Protein AF-A0A932MLJ3-F1 (afdb_monomer)

Radius of gyration: 23.55 Å; Cα contacts (8 Å, |Δi|>4): 794; chains: 1; bounding box: 61×48×68 Å

Foldseek 3Di:
DWKKKWFFAPFQLLQVLLLCLQCCLPPNNPQWDFPDAAPGMTIIDGPDDDDPPVLSLLLALTGFFMWTFPDKDALPDDPVVVLVVCLDPVNCCVQFPLDPDEAEEAEAEAERHRDQPPVVLVVSVVVLVVSCVVCVVVNTRYDYDRDPTRGDGLVRCVVNVCQPHRWYWY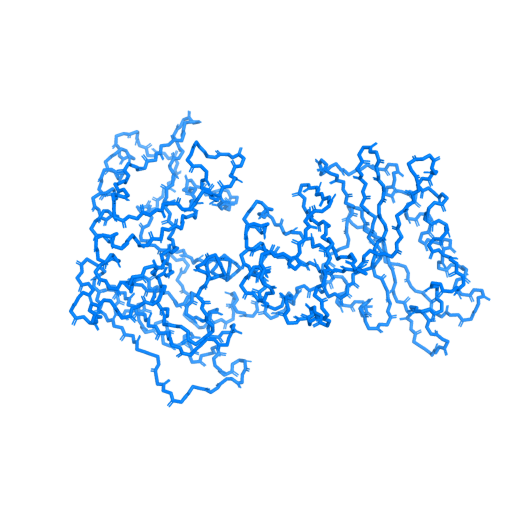WYDYPRIIIIITTNDGRDPVVLVCLQPVADQDDVPLHDDRLSNLSSLVSSQSADLAFAEEEADCQLNSNVLSSVSSNRQRYEYEHLDPSSLVSNQSRNVVSCVVNVHDHPDDHHYYNDDLLPCVVPAPFQRHQEYEYEDRAFDADPLPDDPVVVVVRLVVVLVVVQSNVVSCLGRHHQQRKYKYWFKWAAHPNDIDGHDHDLPQWDKDQRCDPDDPRRFRWDDDPPGRIIITIIMTTGHD

Solvent-accessible surface area (backbone atoms only — not comparable to full-atom values): 22176 Å² total; per-residue (Å²): 123,53,42,37,36,39,32,32,48,96,47,30,69,46,30,50,52,24,48,54,34,45,46,33,71,77,58,36,78,82,26,55,42,80,78,46,68,32,57,43,34,39,32,28,42,33,69,63,80,84,77,63,59,66,59,53,42,72,63,40,40,40,42,41,33,37,26,38,55,76,48,67,56,60,71,87,57,51,71,64,59,47,54,53,62,59,65,36,71,73,52,43,62,73,48,48,68,89,52,97,58,72,29,27,31,37,59,25,53,45,30,38,82,64,62,73,60,64,71,59,52,52,47,53,51,53,48,42,54,52,50,34,53,53,38,43,74,71,66,23,44,55,42,67,54,81,58,73,74,44,40,66,51,50,65,56,41,60,76,51,41,13,66,87,46,22,35,41,37,37,38,39,43,46,102,71,43,46,37,35,26,38,55,66,43,55,40,62,64,63,62,55,48,42,67,66,68,64,52,82,41,75,53,80,84,84,56,72,77,52,58,44,56,35,33,32,40,52,35,59,43,62,59,52,54,84,36,34,38,35,19,54,40,31,42,48,20,48,52,60,42,45,41,42,76,70,64,35,76,42,50,36,38,20,15,70,43,60,67,30,49,53,22,18,51,54,26,40,54,49,47,27,63,75,69,74,54,80,71,98,62,84,69,53,72,43,75,36,51,44,78,55,44,74,81,82,40,61,69,47,65,27,44,23,40,42,39,60,55,92,73,68,80,92,76,86,85,76,75,52,74,66,59,54,51,52,50,43,55,54,47,37,55,52,53,48,45,37,52,54,38,49,62,48,28,29,22,81,62,14,22,36,20,39,50,43,57,31,41,64,54,98,92,41,80,46,69,63,83,76,86,52,91,64,36,47,69,61,82,43,89,34,97,84,40,101,81,19,38,36,70,50,72,63,92,92,56,64,60,36,36,29,45,43,42,35,33,34,50,125

Sequence (410 aa):
MQKLFFVYGKTPSLSRAELFAVLRALYGSNAFREVSRGQHYSIMNCSAANIDVPALQRRLGCTVKIGKILFQPKPTSSIFAAIQNTVTENVLSSFFSHDDQTHSFGWSLYTSDGSEPFRLTRELHRHGIALKSALRANGIRASFIQLKGSELSSVAISKEHMLDRGAEFCVFLEPHQIAIGRTMTVQDFRDFSARDYGRPGHDDVSGMLPPKLAMMMINLSGVAINGTLLDPFCGSGTILTESLAMGMTQLIGSDISERAIDDTRNNLEWTMQHLGLHTEHEIPLYVQDAKSLEKIIPPESIDAVVTEPYLGPPLRGRESPEIISNNIRTLQQLYQQWIDQFYRVLKPHGRFVMVIPHFRIQGKMLSMHLEWRRFTRDPFSSPTLPNGGLVYQRQNQFVVREIVVGTKRK

Mean predicted aligned error: 6.2 Å

Structure (mmCIF, N/CA/C/O backbone):
data_AF-A0A932MLJ3-F1
#
_entry.id   AF-A0A932MLJ3-F1
#
loop_
_atom_site.group_PDB
_atom_site.id
_atom_site.type_symbol
_atom_site.label_atom_id
_atom_site.label_alt_id
_atom_site.label_comp_id
_atom_site.label_asym_id
_atom_site.label_entity_id
_atom_site.label_seq_id
_atom_site.pdbx_PDB_ins_code
_atom_site.Cartn_x
_atom_site.Cartn_y
_atom_site.Cartn_z
_atom_site.occupancy
_atom_site.B_iso_or_equiv
_atom_site.auth_seq_id
_atom_site.auth_comp_id
_atom_site.auth_asym_id
_atom_site.auth_atom_id
_atom_site.pdbx_PDB_model_num
ATOM 1 N N . MET A 1 1 ? 20.034 -16.320 -8.615 1.00 69.56 1 MET A N 1
ATOM 2 C CA . MET A 1 1 ? 19.350 -15.388 -7.690 1.00 69.56 1 MET A CA 1
ATOM 3 C C . MET A 1 1 ? 18.945 -14.163 -8.492 1.00 69.56 1 MET A C 1
ATOM 5 O O . MET A 1 1 ? 19.808 -13.579 -9.138 1.00 69.56 1 MET A O 1
ATOM 9 N N . GLN A 1 2 ? 17.656 -13.838 -8.552 1.00 89.00 2 GLN A N 1
ATOM 10 C CA . GLN A 1 2 ? 17.171 -12.706 -9.350 1.00 89.00 2 GLN A CA 1
ATOM 11 C C . GLN A 1 2 ? 17.173 -11.416 -8.522 1.00 89.00 2 GLN A C 1
ATOM 13 O O . GLN A 1 2 ? 17.065 -11.469 -7.297 1.00 89.00 2 GLN A O 1
ATOM 18 N N . LYS A 1 3 ? 17.305 -10.262 -9.183 1.00 94.69 3 LYS A N 1
ATOM 19 C CA . LYS A 1 3 ? 17.203 -8.941 -8.551 1.00 94.69 3 LYS A CA 1
ATOM 20 C C . LYS A 1 3 ? 15.947 -8.241 -9.041 1.00 94.69 3 LYS A C 1
ATOM 22 O O . LYS A 1 3 ? 15.808 -8.024 -10.244 1.00 94.69 3 LYS A O 1
ATOM 27 N N . LEU A 1 4 ? 15.063 -7.895 -8.114 1.00 97.06 4 LEU A N 1
ATOM 28 C CA . LEU A 1 4 ? 13.849 -7.136 -8.392 1.00 97.06 4 LEU A CA 1
ATOM 29 C C . LEU A 1 4 ? 13.981 -5.724 -7.833 1.00 97.06 4 LEU A C 1
ATOM 31 O O . LEU A 1 4 ? 14.633 -5.522 -6.810 1.00 97.06 4 LEU A O 1
ATOM 35 N N . PHE A 1 5 ? 13.355 -4.762 -8.494 1.00 97.75 5 PHE A N 1
ATOM 36 C CA . PHE A 1 5 ? 13.182 -3.417 -7.970 1.00 97.75 5 PHE A CA 1
ATOM 37 C C . PHE A 1 5 ? 11.702 -3.140 -7.717 1.00 97.75 5 PHE A C 1
ATOM 39 O O . PHE A 1 5 ? 10.832 -3.653 -8.423 1.00 97.75 5 PHE A O 1
ATOM 46 N N . PHE A 1 6 ? 11.443 -2.296 -6.726 1.00 97.94 6 PHE A N 1
ATOM 47 C CA . PHE A 1 6 ? 10.120 -1.846 -6.312 1.00 97.94 6 PHE A CA 1
ATOM 48 C C . PHE A 1 6 ? 10.153 -0.327 -6.259 1.00 97.94 6 PHE A C 1
ATOM 50 O O . PHE A 1 6 ? 10.950 0.227 -5.505 1.00 97.94 6 PHE A O 1
ATOM 57 N N . VAL A 1 7 ? 9.331 0.337 -7.068 1.00 97.44 7 VAL A N 1
ATOM 58 C CA . VAL A 1 7 ? 9.204 1.800 -7.070 1.00 97.44 7 VAL A CA 1
ATOM 59 C C . VAL A 1 7 ? 7.983 2.180 -6.245 1.00 97.44 7 VAL A C 1
ATOM 61 O O . VAL A 1 7 ? 6.898 1.628 -6.436 1.00 97.44 7 VAL A O 1
ATOM 64 N N . TYR A 1 8 ? 8.156 3.121 -5.327 1.00 94.75 8 TYR A N 1
ATOM 65 C CA . TYR A 1 8 ? 7.148 3.585 -4.383 1.00 94.75 8 TYR A CA 1
ATOM 66 C C . TYR A 1 8 ? 6.456 4.855 -4.868 1.00 94.75 8 TYR A C 1
ATOM 68 O O . TYR A 1 8 ? 7.050 5.688 -5.544 1.00 94.75 8 TYR A O 1
ATOM 76 N N . GLY A 1 9 ? 5.200 5.029 -4.461 1.00 89.94 9 GLY A N 1
ATOM 77 C CA . GLY A 1 9 ? 4.459 6.267 -4.668 1.00 89.94 9 GLY A CA 1
ATOM 78 C C . GLY A 1 9 ? 4.838 7.377 -3.678 1.00 89.94 9 GLY A C 1
ATOM 79 O O . GLY A 1 9 ? 5.979 7.527 -3.240 1.00 89.94 9 GLY A O 1
ATOM 80 N N . LYS A 1 10 ? 3.831 8.168 -3.291 1.00 85.38 10 LYS A N 1
ATOM 81 C CA . LYS A 1 10 ? 3.995 9.398 -2.494 1.00 85.38 10 LYS A CA 1
ATOM 82 C C . LYS A 1 10 ? 4.373 9.172 -1.025 1.00 85.38 10 LYS A C 1
ATOM 84 O O . LYS A 1 10 ? 4.733 10.131 -0.350 1.00 85.38 10 LYS A O 1
ATOM 89 N N . THR A 1 11 ? 4.293 7.941 -0.517 1.00 87.88 11 THR A N 1
ATOM 90 C CA . THR A 1 11 ? 4.586 7.612 0.890 1.00 87.88 11 THR A CA 1
ATOM 91 C C . THR A 1 11 ? 5.646 6.513 1.005 1.00 87.88 11 THR A C 1
ATOM 93 O O . THR A 1 11 ? 5.308 5.376 1.347 1.00 87.88 11 THR A O 1
ATOM 96 N N . PRO A 1 12 ? 6.933 6.797 0.723 1.00 89.00 12 PRO A N 1
ATOM 97 C CA . PRO A 1 12 ? 7.939 5.747 0.558 1.00 89.00 12 PRO A CA 1
ATOM 98 C C . PRO A 1 12 ? 8.214 4.929 1.815 1.00 89.00 12 PRO A C 1
ATOM 100 O O . PRO A 1 12 ? 8.286 3.708 1.736 1.00 89.00 12 PRO A O 1
ATOM 103 N N . SER A 1 13 ? 8.293 5.565 2.988 1.00 87.88 13 SER A N 1
ATOM 104 C CA . SER A 1 13 ? 8.532 4.854 4.253 1.00 87.88 13 SER A CA 1
ATOM 105 C C . SER A 1 13 ? 7.432 3.830 4.550 1.00 87.88 13 SER A C 1
ATOM 107 O O . SER A 1 13 ? 7.724 2.692 4.912 1.00 87.88 13 SER A O 1
ATOM 109 N N . LEU A 1 14 ? 6.170 4.222 4.340 1.00 89.50 14 LEU A N 1
ATOM 110 C CA . LEU A 1 14 ? 5.007 3.351 4.513 1.00 89.50 14 LEU A CA 1
ATOM 111 C C . LEU A 1 14 ? 4.955 2.260 3.430 1.00 89.50 14 LEU A C 1
ATOM 113 O O . LEU A 1 14 ? 4.734 1.100 3.756 1.00 89.50 14 LEU A O 1
ATOM 117 N N . SER A 1 15 ? 5.261 2.606 2.176 1.00 92.62 15 SER A N 1
ATOM 118 C CA . SER A 1 15 ? 5.324 1.648 1.056 1.00 92.62 15 SER A CA 1
ATOM 119 C C . SER A 1 15 ? 6.399 0.584 1.281 1.00 92.62 15 SER A C 1
ATOM 121 O O . SER A 1 15 ? 6.187 -0.594 1.021 1.00 92.62 15 SER A O 1
ATOM 123 N N . ARG A 1 16 ? 7.559 0.984 1.814 1.00 92.56 16 ARG A N 1
ATOM 124 C CA . ARG A 1 16 ? 8.638 0.061 2.163 1.00 92.56 16 ARG A CA 1
ATOM 125 C C . ARG A 1 16 ? 8.222 -0.848 3.317 1.00 92.56 16 ARG A C 1
ATOM 127 O O . ARG A 1 16 ? 8.457 -2.048 3.248 1.00 92.56 16 ARG A O 1
ATOM 134 N N . ALA A 1 17 ? 7.599 -0.311 4.367 1.00 91.69 17 ALA A N 1
ATOM 135 C CA . ALA A 1 17 ? 7.110 -1.129 5.478 1.00 91.69 17 ALA A CA 1
ATOM 136 C C . ALA A 1 17 ? 6.060 -2.157 5.020 1.00 91.69 17 ALA A C 1
ATOM 138 O O . ALA A 1 17 ? 6.170 -3.331 5.372 1.00 91.69 17 ALA A O 1
ATOM 139 N N . GLU A 1 18 ? 5.110 -1.734 4.179 1.00 95.06 18 GLU A N 1
ATOM 140 C CA . GLU A 1 18 ? 4.158 -2.620 3.505 1.00 95.06 18 GLU A CA 1
ATOM 141 C C . GLU A 1 18 ? 4.890 -3.713 2.717 1.00 95.06 18 GLU A C 1
ATOM 143 O O . GLU A 1 18 ? 4.614 -4.896 2.911 1.00 95.06 18 GLU A O 1
ATOM 148 N N . LEU A 1 19 ? 5.850 -3.334 1.865 1.00 95.12 19 LEU A N 1
ATOM 149 C CA . LEU A 1 19 ? 6.597 -4.276 1.036 1.00 95.12 19 LEU A CA 1
ATOM 150 C C . LEU A 1 19 ? 7.243 -5.372 1.889 1.00 95.12 19 LEU A C 1
ATOM 152 O O . LEU A 1 19 ? 7.063 -6.554 1.614 1.00 95.12 19 LEU A O 1
ATOM 156 N N . PHE A 1 20 ? 7.960 -5.003 2.951 1.00 92.81 20 PHE A N 1
ATOM 157 C CA . PHE A 1 20 ? 8.582 -5.988 3.837 1.00 92.81 20 PHE A CA 1
ATOM 158 C C . PHE A 1 20 ? 7.555 -6.878 4.549 1.00 92.81 20 PHE A C 1
ATOM 160 O O . PHE A 1 20 ? 7.818 -8.071 4.712 1.00 92.81 20 PHE A O 1
ATOM 167 N N . ALA A 1 21 ? 6.405 -6.333 4.957 1.00 92.50 21 ALA A N 1
ATOM 168 C CA . ALA A 1 21 ? 5.336 -7.113 5.576 1.00 92.50 21 ALA A CA 1
ATOM 169 C C . ALA A 1 21 ? 4.768 -8.157 4.599 1.00 92.50 21 ALA A C 1
ATOM 171 O O . ALA A 1 21 ? 4.713 -9.340 4.934 1.00 92.50 21 ALA A O 1
ATOM 172 N N . VAL A 1 22 ? 4.446 -7.746 3.368 1.00 94.81 22 VAL A N 1
ATOM 173 C CA . VAL A 1 22 ? 3.916 -8.633 2.320 1.00 94.81 22 VAL A CA 1
ATOM 174 C C . VAL A 1 22 ? 4.933 -9.697 1.923 1.00 94.81 22 VAL A C 1
ATOM 176 O O . VAL A 1 22 ? 4.602 -10.880 1.881 1.00 94.81 22 VAL A O 1
ATOM 179 N N . LEU A 1 23 ? 6.185 -9.307 1.665 1.00 93.69 23 LEU A N 1
ATOM 180 C CA . LEU A 1 23 ? 7.224 -10.253 1.259 1.00 93.69 23 LEU A CA 1
ATOM 181 C C . LEU A 1 23 ? 7.498 -11.295 2.348 1.00 93.69 23 LEU A C 1
ATOM 183 O O . LEU A 1 23 ? 7.640 -12.477 2.039 1.00 93.69 23 LEU A O 1
ATOM 187 N N . ARG A 1 24 ? 7.524 -10.879 3.621 1.00 90.69 24 ARG A N 1
ATOM 188 C CA . ARG A 1 24 ? 7.678 -11.798 4.753 1.00 90.69 24 ARG A CA 1
ATOM 189 C C . ARG A 1 24 ? 6.498 -12.759 4.863 1.00 90.69 24 ARG A C 1
ATOM 191 O O . ARG A 1 24 ? 6.731 -13.940 5.096 1.00 90.69 24 ARG A O 1
ATOM 198 N N . ALA A 1 25 ? 5.272 -12.266 4.712 1.00 90.06 25 ALA A N 1
ATOM 199 C CA . ALA A 1 25 ? 4.070 -13.085 4.827 1.00 90.06 25 ALA A CA 1
ATOM 200 C C . ALA A 1 25 ? 3.972 -14.132 3.707 1.00 90.06 25 ALA A C 1
ATOM 202 O O . ALA A 1 25 ? 3.643 -15.282 3.976 1.00 90.06 25 ALA A O 1
ATOM 203 N N . LEU A 1 26 ? 4.293 -13.752 2.466 1.00 90.56 26 LEU A N 1
ATOM 204 C CA . LEU A 1 26 ? 4.149 -14.634 1.304 1.00 90.56 26 LEU A CA 1
ATOM 205 C C . LEU A 1 26 ? 5.337 -15.582 1.100 1.00 90.56 26 LEU A C 1
ATOM 207 O O . LEU A 1 26 ? 5.148 -16.704 0.642 1.00 90.56 26 LEU A O 1
ATOM 211 N N . TYR A 1 27 ? 6.558 -15.140 1.411 1.00 91.44 27 TYR A N 1
ATOM 212 C CA . TYR A 1 27 ? 7.780 -15.864 1.037 1.00 91.44 27 TYR A CA 1
ATOM 213 C C . TYR A 1 27 ? 8.724 -16.147 2.216 1.00 91.44 27 TYR A C 1
ATOM 215 O O . TYR A 1 27 ? 9.744 -16.815 2.047 1.00 91.44 27 TYR A O 1
ATOM 223 N N . GLY A 1 28 ? 8.413 -15.653 3.415 1.00 90.19 28 GLY A N 1
ATOM 224 C CA . GLY A 1 28 ? 9.270 -15.772 4.593 1.00 90.19 28 GLY A CA 1
ATOM 225 C C . GLY A 1 28 ? 10.394 -14.730 4.653 1.00 90.19 28 GLY A C 1
ATOM 226 O O . GLY A 1 28 ? 10.771 -14.094 3.669 1.00 90.19 28 GLY A O 1
ATOM 227 N N . SER A 1 29 ? 10.967 -14.551 5.847 1.00 87.44 29 SER A N 1
ATOM 228 C CA . SER A 1 29 ? 11.914 -13.461 6.153 1.00 87.44 29 SER A CA 1
ATOM 229 C C . SER A 1 29 ? 13.234 -13.495 5.373 1.00 87.44 29 SER A C 1
ATOM 231 O O . SER A 1 29 ? 13.887 -12.464 5.257 1.00 87.44 29 SER A O 1
ATOM 233 N N . ASN A 1 30 ? 13.634 -14.658 4.849 1.00 89.44 30 ASN A N 1
ATOM 234 C CA . ASN A 1 30 ? 14.932 -14.852 4.190 1.00 89.44 30 ASN A CA 1
ATOM 235 C C . ASN A 1 30 ? 14.838 -14.898 2.657 1.00 89.44 30 ASN A C 1
ATOM 237 O O . ASN A 1 30 ? 15.866 -14.986 1.983 1.00 89.44 30 ASN A O 1
ATOM 241 N N . ALA A 1 31 ? 13.625 -14.853 2.096 1.00 91.19 31 ALA A N 1
ATOM 242 C CA . ALA A 1 31 ? 13.425 -14.931 0.651 1.00 91.19 31 ALA A CA 1
ATOM 243 C C . ALA A 1 31 ? 13.862 -13.658 -0.087 1.00 91.19 31 ALA A C 1
ATOM 245 O O . ALA A 1 31 ? 14.226 -13.711 -1.265 1.00 91.19 31 ALA A O 1
ATOM 246 N N . PHE A 1 32 ? 13.833 -12.518 0.609 1.00 94.12 32 PHE A N 1
ATOM 247 C CA . PHE A 1 32 ? 14.187 -11.214 0.066 1.00 94.12 32 PHE A CA 1
ATOM 248 C C . PHE A 1 32 ? 15.194 -10.504 0.957 1.00 94.12 32 PHE A C 1
ATOM 250 O O . PHE A 1 32 ? 15.030 -10.431 2.173 1.00 94.12 32 PHE A O 1
ATOM 257 N N . ARG A 1 33 ? 16.222 -9.930 0.332 1.00 94.69 33 ARG A N 1
ATOM 258 C CA . ARG A 1 33 ? 17.213 -9.088 1.005 1.00 94.69 33 ARG A CA 1
ATOM 259 C C . ARG A 1 33 ? 17.384 -7.786 0.242 1.00 94.69 33 ARG A C 1
ATOM 261 O O . ARG A 1 33 ? 17.800 -7.815 -0.915 1.00 94.69 33 ARG A O 1
ATOM 268 N N . GLU A 1 34 ? 17.118 -6.660 0.896 1.00 94.12 34 GLU A N 1
ATOM 269 C CA . GLU A 1 34 ? 17.390 -5.337 0.326 1.00 94.12 34 GLU A CA 1
ATOM 270 C C . GLU A 1 34 ? 18.898 -5.177 0.130 1.00 94.12 34 GLU A C 1
ATOM 272 O O . GLU A 1 34 ? 19.681 -5.361 1.061 1.00 94.12 34 GLU A O 1
ATOM 277 N N . VAL A 1 35 ? 19.303 -4.908 -1.107 1.00 94.25 35 VAL A N 1
ATOM 278 C CA . VAL A 1 35 ? 20.707 -4.699 -1.486 1.00 94.25 35 VAL A CA 1
ATOM 279 C C . VAL A 1 35 ? 20.993 -3.258 -1.869 1.00 94.25 35 VAL A C 1
ATOM 281 O O . VAL A 1 35 ? 22.149 -2.851 -1.862 1.00 94.25 35 VAL A O 1
ATOM 284 N N . SER A 1 36 ? 19.957 -2.490 -2.196 1.00 92.75 36 SER A N 1
ATOM 285 C CA . SER A 1 36 ? 20.054 -1.048 -2.366 1.00 92.75 36 SER A CA 1
ATOM 286 C C . SER A 1 36 ? 18.694 -0.389 -2.162 1.00 92.75 36 SER A C 1
ATOM 288 O O . SER A 1 36 ? 17.652 -1.053 -2.211 1.00 92.75 36 SER A O 1
ATOM 290 N N . ARG A 1 37 ? 18.708 0.918 -1.903 1.00 92.44 37 ARG A N 1
ATOM 291 C CA . ARG A 1 37 ? 17.500 1.724 -1.740 1.00 92.44 37 ARG A CA 1
ATOM 292 C C . ARG A 1 37 ? 17.776 3.176 -2.098 1.00 92.44 37 ARG A C 1
ATOM 294 O O . ARG A 1 37 ? 18.853 3.693 -1.808 1.00 92.44 37 ARG A O 1
ATOM 301 N N . GLY A 1 38 ? 16.760 3.828 -2.636 1.00 90.94 38 GLY A N 1
ATOM 302 C CA . GLY A 1 38 ? 16.689 5.278 -2.733 1.00 90.94 38 GLY A CA 1
ATOM 303 C C . GLY A 1 38 ? 15.479 5.813 -1.988 1.00 90.94 38 GLY A C 1
ATOM 304 O O . GLY A 1 38 ? 14.770 5.071 -1.307 1.00 90.94 38 GLY A O 1
ATOM 305 N N . GLN A 1 39 ? 15.213 7.106 -2.146 1.00 88.00 39 GLN A N 1
ATOM 306 C CA . GLN A 1 39 ? 14.052 7.739 -1.527 1.00 88.00 39 GLN A CA 1
ATOM 307 C C . GLN A 1 39 ? 12.730 7.091 -1.963 1.00 88.00 39 GLN A C 1
ATOM 309 O O . GLN A 1 39 ? 11.846 6.919 -1.133 1.00 88.00 39 GLN A O 1
ATOM 314 N N . HIS A 1 40 ? 12.606 6.705 -3.238 1.00 92.50 40 HIS A N 1
ATOM 315 C CA . HIS A 1 40 ? 11.367 6.189 -3.836 1.00 92.50 40 HIS A CA 1
ATOM 316 C C . HIS A 1 40 ? 11.494 4.769 -4.400 1.00 92.50 40 HIS A C 1
ATOM 318 O O . HIS A 1 40 ? 10.644 4.345 -5.176 1.00 92.50 40 HIS A O 1
ATOM 324 N N . TYR A 1 41 ? 12.526 4.007 -4.033 1.00 96.00 41 TYR A N 1
ATOM 325 C CA . TYR A 1 41 ? 12.643 2.625 -4.494 1.00 96.00 41 TYR A CA 1
ATOM 326 C C . TYR A 1 41 ? 13.453 1.743 -3.545 1.00 96.00 41 TYR A C 1
ATOM 328 O O . TYR A 1 41 ? 14.292 2.228 -2.785 1.00 96.00 41 TYR A O 1
ATOM 336 N N . SER A 1 42 ? 13.264 0.431 -3.671 1.00 96.44 42 SER A N 1
ATOM 337 C CA . SER A 1 42 ? 14.177 -0.582 -3.131 1.00 96.44 42 SER A CA 1
ATOM 338 C C . SER A 1 42 ? 14.573 -1.586 -4.208 1.00 96.44 42 SER A C 1
ATOM 340 O O . SER A 1 42 ? 13.745 -1.989 -5.023 1.00 96.44 42 SER A O 1
ATOM 342 N N . ILE A 1 43 ? 15.829 -2.033 -4.176 1.00 96.75 43 ILE A N 1
ATOM 343 C CA . ILE A 1 43 ? 16.334 -3.154 -4.972 1.00 96.75 43 ILE A CA 1
ATOM 344 C C . ILE A 1 43 ? 16.579 -4.335 -4.035 1.00 96.75 43 ILE A C 1
ATOM 346 O O . ILE A 1 43 ? 17.307 -4.232 -3.045 1.00 96.75 43 ILE A O 1
ATOM 350 N N . MET A 1 44 ? 15.981 -5.475 -4.363 1.00 95.75 44 MET A N 1
ATOM 351 C CA . MET A 1 44 ? 15.972 -6.678 -3.541 1.00 95.75 44 MET A CA 1
ATOM 352 C C . MET A 1 44 ? 16.619 -7.842 -4.289 1.00 95.75 44 MET A C 1
ATOM 354 O O . MET A 1 44 ? 16.250 -8.155 -5.423 1.00 95.75 44 MET A O 1
ATOM 358 N N . ASN A 1 45 ? 17.538 -8.540 -3.625 1.00 95.31 45 ASN A N 1
ATOM 359 C CA . ASN A 1 45 ? 17.884 -9.905 -3.999 1.00 95.31 45 ASN A CA 1
ATOM 360 C C . ASN A 1 45 ? 16.729 -10.824 -3.617 1.00 95.31 45 ASN A C 1
ATOM 362 O O . ASN A 1 45 ? 16.240 -10.758 -2.492 1.00 95.31 45 ASN A O 1
ATOM 366 N N . CYS A 1 46 ? 16.361 -11.715 -4.527 1.00 92.88 46 CYS A N 1
ATOM 367 C CA . CYS A 1 46 ? 15.322 -12.706 -4.329 1.00 92.88 46 CYS A CA 1
ATOM 368 C C . CYS A 1 46 ? 15.890 -14.124 -4.510 1.00 92.88 46 CYS A C 1
ATOM 370 O O . CYS A 1 46 ? 16.463 -14.449 -5.561 1.00 92.88 46 CYS A O 1
ATOM 372 N N . SER A 1 47 ? 15.710 -14.961 -3.486 1.00 91.12 47 SER A N 1
ATOM 373 C CA . SER A 1 47 ? 15.974 -16.408 -3.520 1.00 91.12 47 SER A CA 1
ATOM 374 C C . SER A 1 47 ? 14.731 -17.254 -3.804 1.00 91.12 47 SER A C 1
ATOM 376 O O . SER A 1 47 ? 14.892 -18.418 -4.158 1.00 91.12 47 SER A O 1
ATOM 378 N N . ALA A 1 48 ? 13.520 -16.699 -3.677 1.00 84.94 48 ALA A N 1
ATOM 379 C CA . ALA A 1 48 ? 12.284 -17.415 -3.982 1.00 84.94 48 ALA A CA 1
ATOM 380 C C . ALA A 1 48 ? 12.228 -17.843 -5.460 1.00 84.94 48 ALA A C 1
ATOM 382 O O . ALA A 1 48 ? 12.457 -17.036 -6.368 1.00 84.94 48 ALA A O 1
ATOM 383 N N . ALA A 1 49 ? 11.909 -19.116 -5.693 1.00 78.06 49 ALA A N 1
ATOM 384 C CA . ALA A 1 49 ? 11.590 -19.619 -7.022 1.00 78.06 49 ALA A CA 1
ATOM 385 C C . ALA A 1 49 ? 10.176 -19.157 -7.414 1.00 78.06 49 ALA A C 1
ATOM 387 O O . ALA A 1 49 ? 9.273 -19.209 -6.587 1.00 78.06 49 ALA A O 1
ATOM 388 N N . ASN A 1 50 ? 9.995 -18.723 -8.666 1.00 80.31 50 ASN A N 1
ATOM 389 C CA . ASN A 1 50 ? 8.696 -18.392 -9.273 1.00 80.31 50 ASN A CA 1
ATOM 390 C C . ASN A 1 50 ? 7.852 -17.362 -8.494 1.00 80.31 50 ASN A C 1
ATOM 392 O O . ASN A 1 50 ? 6.846 -17.692 -7.877 1.00 80.31 50 ASN A O 1
ATOM 396 N N . ILE A 1 51 ? 8.244 -16.086 -8.567 1.00 90.62 51 ILE A N 1
ATOM 397 C CA . ILE A 1 51 ? 7.423 -14.977 -8.056 1.00 90.62 51 ILE A CA 1
ATOM 398 C C . ILE A 1 51 ? 6.370 -14.605 -9.095 1.00 90.62 51 ILE A C 1
ATOM 400 O O . ILE A 1 51 ? 6.720 -14.178 -10.197 1.00 90.62 51 ILE A O 1
ATOM 404 N N . ASP A 1 52 ? 5.100 -14.656 -8.700 1.00 93.44 52 ASP A N 1
ATOM 405 C CA . ASP A 1 52 ? 4.017 -14.008 -9.437 1.00 93.44 52 ASP A CA 1
ATOM 406 C C . ASP A 1 52 ? 4.062 -12.492 -9.179 1.00 93.44 52 ASP A C 1
ATOM 408 O O . ASP A 1 52 ? 3.500 -11.955 -8.219 1.00 93.44 52 ASP A O 1
ATOM 412 N N . VAL A 1 53 ? 4.833 -11.801 -10.020 1.00 94.88 53 VAL A N 1
ATOM 413 C CA . VAL A 1 53 ? 5.037 -10.351 -9.938 1.00 94.88 53 VAL A CA 1
ATOM 414 C C . VAL A 1 53 ? 3.720 -9.576 -10.148 1.00 94.88 53 VAL A C 1
ATOM 416 O O . VAL A 1 53 ? 3.466 -8.661 -9.360 1.00 94.88 53 VAL A O 1
ATOM 419 N N . PRO A 1 54 ? 2.849 -9.925 -11.119 1.00 94.81 54 PRO A N 1
ATOM 420 C CA . PRO A 1 54 ? 1.510 -9.338 -11.228 1.00 94.81 54 PRO A CA 1
ATOM 421 C C . PRO A 1 54 ? 0.628 -9.517 -9.982 1.00 94.81 54 PRO A C 1
ATOM 423 O O . PRO A 1 54 ? -0.018 -8.561 -9.548 1.00 94.81 54 PRO A O 1
ATOM 426 N N . ALA A 1 55 ? 0.594 -10.702 -9.365 1.00 93.94 55 ALA A N 1
ATOM 427 C CA . ALA A 1 55 ? -0.151 -10.903 -8.118 1.00 93.94 55 ALA A CA 1
ATOM 428 C C . ALA A 1 55 ? 0.427 -10.064 -6.969 1.00 93.94 55 ALA A C 1
ATOM 430 O O . ALA A 1 55 ? -0.323 -9.430 -6.225 1.00 93.94 55 ALA A O 1
ATOM 431 N N . LEU A 1 56 ? 1.757 -9.978 -6.866 1.00 95.38 56 LEU A N 1
ATOM 432 C CA . LEU A 1 56 ? 2.418 -9.121 -5.881 1.00 95.38 56 LEU A CA 1
ATOM 433 C C . LEU A 1 56 ? 2.077 -7.634 -6.088 1.00 95.38 56 LEU A C 1
ATOM 435 O O . LEU A 1 56 ? 1.823 -6.922 -5.118 1.00 95.38 56 LEU A O 1
ATOM 439 N N . GLN A 1 57 ? 2.010 -7.170 -7.339 1.00 96.00 57 GLN A N 1
ATOM 440 C CA . GLN A 1 57 ? 1.605 -5.803 -7.680 1.00 96.00 57 GLN A CA 1
ATOM 441 C C . GLN A 1 57 ? 0.152 -5.501 -7.300 1.00 96.00 57 GLN A C 1
ATOM 443 O O . GLN A 1 57 ? -0.122 -4.381 -6.870 1.00 96.00 57 GLN A O 1
ATOM 448 N N . ARG A 1 58 ? -0.758 -6.477 -7.431 1.00 94.19 58 ARG A N 1
ATOM 449 C CA . ARG A 1 58 ? -2.155 -6.359 -6.976 1.00 94.19 58 ARG A CA 1
ATOM 450 C C . ARG A 1 58 ? -2.281 -6.365 -5.453 1.00 94.19 58 ARG A C 1
ATOM 452 O O . ARG A 1 58 ? -3.181 -5.729 -4.922 1.00 94.19 58 ARG A O 1
ATOM 459 N N . ARG A 1 59 ? -1.372 -7.042 -4.743 1.00 95.06 59 ARG A N 1
ATOM 460 C CA . ARG A 1 59 ? -1.356 -7.071 -3.272 1.00 95.06 59 ARG A CA 1
ATOM 461 C C . ARG A 1 59 ? -0.886 -5.747 -2.660 1.00 95.06 59 ARG A C 1
ATOM 463 O O . ARG A 1 59 ? -1.357 -5.400 -1.584 1.00 95.06 59 ARG A O 1
ATOM 470 N N . LEU A 1 60 ? 0.047 -5.032 -3.294 1.00 95.62 60 LEU A N 1
ATOM 471 C CA . LEU A 1 60 ? 0.680 -3.822 -2.745 1.00 95.62 60 LEU A CA 1
ATOM 472 C C . LEU A 1 60 ? -0.116 -2.540 -3.063 1.00 95.62 60 LEU A C 1
ATOM 474 O O . LEU A 1 60 ? -0.394 -2.235 -4.222 1.00 95.62 60 LEU A O 1
ATOM 478 N N . GLY A 1 61 ? -0.412 -1.737 -2.040 1.00 92.75 61 GLY A N 1
ATOM 479 C CA . GLY A 1 61 ? -1.201 -0.508 -2.141 1.00 92.75 61 GLY A CA 1
ATOM 480 C C . GLY A 1 61 ? -0.438 0.695 -2.703 1.00 92.75 61 GLY A C 1
ATOM 481 O O . GLY A 1 61 ? -1.005 1.474 -3.471 1.00 92.75 61 GLY A O 1
ATOM 482 N N . CYS A 1 62 ? 0.851 0.864 -2.379 1.00 89.56 62 CYS A N 1
ATOM 483 C CA . CYS A 1 62 ? 1.633 2.040 -2.820 1.00 89.56 62 CYS A CA 1
ATOM 484 C C . CYS A 1 62 ? 2.925 1.732 -3.584 1.00 89.56 62 CYS A C 1
ATOM 486 O O . CYS A 1 62 ? 3.701 2.648 -3.874 1.00 89.56 62 CYS A O 1
ATOM 488 N N . THR A 1 63 ? 3.157 0.479 -3.965 1.00 95.56 63 THR A N 1
ATOM 489 C CA . THR A 1 63 ? 4.196 0.167 -4.955 1.00 95.56 63 THR A CA 1
ATOM 490 C C . THR A 1 63 ? 3.632 0.447 -6.342 1.00 95.56 63 THR A C 1
ATOM 492 O O . THR A 1 63 ? 2.672 -0.190 -6.759 1.00 95.56 63 THR A O 1
ATOM 495 N N . VAL A 1 64 ? 4.189 1.424 -7.054 1.00 95.50 64 VAL A N 1
ATOM 496 C CA . VAL A 1 64 ? 3.676 1.858 -8.365 1.00 95.50 64 VAL A CA 1
ATOM 497 C C . VAL A 1 64 ? 4.196 1.002 -9.514 1.00 95.50 64 VAL A C 1
ATOM 499 O O . VAL A 1 64 ? 3.525 0.901 -10.543 1.00 95.50 64 VAL A O 1
ATOM 502 N N . LYS A 1 65 ? 5.384 0.409 -9.350 1.00 97.12 65 LYS A N 1
ATOM 503 C CA . LYS A 1 65 ? 6.032 -0.442 -10.351 1.00 97.12 65 LYS A CA 1
ATOM 504 C C . LYS A 1 65 ? 6.841 -1.535 -9.673 1.00 97.12 65 LYS A C 1
ATOM 506 O O . LYS A 1 65 ? 7.527 -1.273 -8.680 1.00 97.12 65 LYS A O 1
ATOM 511 N N . ILE A 1 66 ? 6.843 -2.716 -10.277 1.00 98.19 66 ILE A N 1
ATOM 512 C CA . ILE A 1 66 ? 7.782 -3.791 -9.955 1.00 98.19 66 ILE A CA 1
ATOM 513 C C . ILE A 1 66 ? 8.495 -4.183 -11.241 1.00 98.19 66 ILE A C 1
ATOM 515 O O . ILE A 1 66 ? 7.885 -4.302 -12.307 1.00 98.19 66 ILE A O 1
ATOM 519 N N . GLY A 1 67 ? 9.800 -4.398 -11.154 1.00 96.62 67 GLY A N 1
ATOM 520 C CA . GLY A 1 67 ? 10.570 -4.854 -12.296 1.00 96.62 67 GLY A CA 1
ATOM 521 C C . GLY A 1 67 ? 11.822 -5.612 -11.914 1.00 96.62 67 GLY A C 1
ATOM 522 O O . GLY A 1 67 ? 12.072 -5.899 -10.745 1.00 96.62 67 GLY A O 1
ATOM 523 N N . LYS A 1 68 ? 12.614 -5.954 -12.926 1.00 94.69 68 LYS A N 1
ATOM 524 C CA . LYS A 1 68 ? 13.822 -6.766 -12.789 1.00 94.69 68 L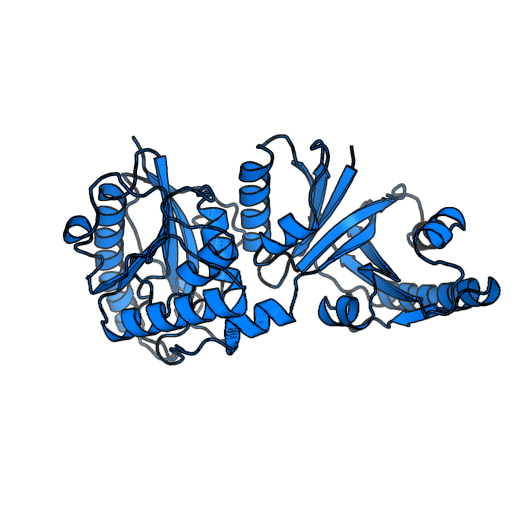YS A CA 1
ATOM 525 C C . LYS A 1 68 ? 15.050 -5.951 -13.153 1.00 94.69 68 LYS A C 1
ATOM 527 O O . LYS A 1 68 ? 15.048 -5.243 -14.157 1.00 94.69 68 LYS A O 1
ATOM 532 N N . ILE A 1 69 ? 16.114 -6.084 -12.367 1.00 93.69 69 ILE A N 1
ATOM 533 C CA . ILE A 1 69 ? 17.428 -5.546 -12.726 1.00 93.69 69 ILE A CA 1
ATOM 534 C C . ILE A 1 69 ? 18.028 -6.424 -13.823 1.00 93.69 69 ILE A C 1
ATOM 536 O O . ILE A 1 69 ? 18.167 -7.636 -13.653 1.00 93.69 69 ILE A O 1
ATOM 540 N N . LEU A 1 70 ? 18.370 -5.796 -14.944 1.00 89.38 70 LEU A N 1
ATOM 541 C CA . LEU A 1 70 ? 18.986 -6.432 -16.104 1.00 89.38 70 LEU A CA 1
ATOM 542 C C . LEU A 1 70 ? 20.510 -6.415 -15.983 1.00 89.38 70 LEU A C 1
ATOM 544 O O . LEU A 1 70 ? 21.163 -7.428 -16.213 1.00 89.38 70 LEU A O 1
ATOM 548 N N . PHE A 1 71 ? 21.069 -5.269 -15.593 1.00 84.69 71 PHE A N 1
ATOM 549 C CA . PHE A 1 71 ? 22.510 -5.054 -15.552 1.00 84.69 71 PHE A CA 1
ATOM 550 C C . PHE A 1 71 ? 22.914 -4.113 -14.412 1.00 84.69 71 PHE A C 1
ATOM 552 O O . PHE A 1 71 ? 22.178 -3.196 -14.047 1.00 84.69 71 PHE A O 1
ATOM 559 N N . GLN A 1 72 ? 24.104 -4.339 -13.852 1.00 85.56 72 GLN A N 1
ATOM 560 C CA . GLN A 1 72 ? 24.740 -3.466 -12.865 1.00 85.56 72 GLN A CA 1
ATOM 561 C C . GLN A 1 72 ? 26.182 -3.195 -13.308 1.00 85.56 72 GLN A C 1
ATOM 563 O O . GLN A 1 72 ? 27.034 -4.078 -13.176 1.00 85.56 72 GLN A O 1
ATOM 568 N N . PRO A 1 73 ? 26.456 -2.009 -13.875 1.00 78.50 73 PRO A N 1
ATOM 569 C CA . PRO A 1 73 ? 27.783 -1.648 -14.344 1.00 78.50 73 PRO A CA 1
ATOM 570 C C . PRO A 1 73 ? 28.772 -1.545 -13.180 1.00 78.50 73 PRO A C 1
ATOM 572 O O . PRO A 1 73 ? 28.397 -1.203 -12.057 1.00 78.50 73 PRO A O 1
ATOM 575 N N . LYS A 1 74 ? 30.061 -1.790 -13.447 1.00 74.94 74 LYS A N 1
ATOM 576 C CA . LYS A 1 74 ? 31.113 -1.539 -12.449 1.00 74.94 74 LYS A CA 1
ATOM 577 C C . LYS A 1 74 ? 31.204 -0.029 -12.152 1.00 74.94 74 LYS A C 1
ATOM 579 O O . LYS A 1 74 ? 31.049 0.756 -13.087 1.00 74.94 74 LYS A O 1
ATOM 584 N N . PRO A 1 75 ? 31.533 0.398 -10.919 1.00 65.88 75 PRO A N 1
ATOM 585 C CA . PRO A 1 75 ? 31.541 1.817 -10.526 1.00 65.88 75 PRO A CA 1
ATOM 586 C C . PRO A 1 75 ? 32.413 2.745 -11.391 1.00 65.88 75 PRO A C 1
ATOM 588 O O . PRO A 1 75 ? 32.157 3.939 -11.466 1.00 65.88 75 PRO A O 1
ATOM 591 N N . THR A 1 76 ? 33.434 2.206 -12.062 1.00 61.34 76 THR A N 1
ATOM 592 C CA . THR A 1 76 ? 34.333 2.952 -12.960 1.00 61.34 76 THR A CA 1
ATOM 593 C C . THR A 1 76 ? 33.806 3.112 -14.386 1.00 61.34 76 THR A C 1
ATOM 595 O O . THR A 1 76 ? 34.415 3.816 -15.189 1.00 61.34 76 THR A O 1
ATOM 598 N N . SER A 1 77 ? 32.696 2.459 -14.736 1.00 63.62 77 SER A N 1
ATOM 599 C CA . SER A 1 77 ? 32.091 2.602 -16.059 1.00 63.62 77 SER A CA 1
ATOM 600 C C . SER A 1 77 ? 31.212 3.849 -16.127 1.00 63.62 77 SER A C 1
ATOM 602 O O . SER A 1 77 ? 30.400 4.111 -15.243 1.00 63.62 77 SER A O 1
ATOM 604 N N . SER A 1 78 ? 31.380 4.627 -17.197 1.00 72.56 78 SER A N 1
ATOM 605 C CA . SER A 1 78 ? 30.501 5.756 -17.500 1.00 72.56 78 SER A CA 1
ATOM 606 C C . SER A 1 78 ? 29.048 5.280 -17.581 1.00 72.56 78 SER A C 1
ATOM 608 O O . SER A 1 78 ? 28.767 4.268 -18.228 1.00 72.56 78 SER A O 1
ATOM 610 N N . ILE A 1 79 ? 28.115 6.036 -16.991 1.00 71.38 79 ILE A N 1
ATOM 611 C CA . ILE A 1 79 ? 26.671 5.770 -17.105 1.00 71.38 79 ILE A CA 1
ATOM 612 C C . ILE A 1 79 ? 26.237 5.661 -18.572 1.00 71.38 79 ILE A C 1
ATOM 614 O O . ILE A 1 79 ? 25.368 4.866 -18.907 1.00 71.38 79 ILE A O 1
ATOM 618 N N . PHE A 1 80 ? 26.906 6.393 -19.467 1.00 70.94 80 PHE A N 1
ATOM 619 C CA . PHE A 1 80 ? 26.654 6.345 -20.904 1.00 70.94 80 PHE A CA 1
ATOM 620 C C . PHE A 1 80 ? 27.089 5.022 -21.518 1.00 70.94 80 PHE A C 1
ATOM 622 O O . PHE A 1 80 ? 26.319 4.428 -22.263 1.00 70.94 80 PHE A O 1
ATOM 629 N N . ALA A 1 81 ? 28.273 4.526 -21.156 1.00 73.12 81 ALA A N 1
ATOM 630 C CA . ALA A 1 81 ? 28.735 3.217 -21.606 1.00 73.12 81 ALA A CA 1
ATOM 631 C C . ALA A 1 81 ? 27.810 2.105 -21.083 1.00 73.12 81 ALA A C 1
ATOM 633 O O . ALA A 1 81 ? 27.467 1.179 -21.810 1.00 73.12 81 ALA A O 1
ATOM 634 N N . ALA A 1 82 ? 27.336 2.225 -19.841 1.00 72.00 82 ALA A N 1
ATOM 635 C CA . ALA A 1 82 ? 26.352 1.311 -19.268 1.00 72.00 82 ALA A CA 1
ATOM 636 C C . ALA A 1 82 ? 25.014 1.307 -20.029 1.00 72.00 82 ALA A C 1
ATOM 638 O O . ALA A 1 82 ? 24.465 0.244 -20.326 1.00 72.00 82 ALA A O 1
ATOM 639 N N . ILE A 1 83 ? 24.500 2.492 -20.356 1.00 72.88 83 ILE A N 1
ATOM 640 C CA . ILE A 1 83 ? 23.260 2.663 -21.115 1.00 72.88 83 ILE A CA 1
ATOM 641 C C . ILE A 1 83 ? 23.425 2.130 -22.550 1.00 72.88 83 ILE A C 1
ATOM 643 O O . ILE A 1 83 ? 22.571 1.376 -23.009 1.00 72.88 83 ILE A O 1
ATOM 647 N N . GLN A 1 84 ? 24.545 2.418 -23.221 1.00 70.69 84 GLN A N 1
ATOM 648 C CA . GLN A 1 84 ? 24.859 1.869 -24.547 1.00 70.69 84 GLN A CA 1
ATOM 649 C C . GLN A 1 84 ? 24.939 0.338 -24.529 1.00 70.69 84 GLN A C 1
ATOM 651 O O . GLN A 1 84 ? 24.377 -0.318 -25.399 1.00 70.69 84 GLN A O 1
ATOM 656 N N . ASN A 1 85 ? 25.545 -0.253 -23.496 1.00 65.19 85 ASN A N 1
ATOM 657 C CA . ASN A 1 85 ? 25.613 -1.710 -23.341 1.00 65.19 85 ASN A CA 1
ATOM 658 C C . ASN A 1 85 ? 24.240 -2.360 -23.074 1.00 65.19 85 ASN A C 1
ATOM 660 O O . ASN A 1 85 ? 24.070 -3.557 -23.300 1.00 65.19 85 ASN A O 1
ATOM 664 N N . THR A 1 86 ? 23.244 -1.587 -22.625 1.00 61.72 86 THR A N 1
ATOM 665 C CA . THR A 1 86 ? 21.847 -2.055 -22.515 1.00 61.72 86 THR A CA 1
ATOM 666 C C . THR A 1 86 ? 21.209 -2.240 -23.900 1.00 61.72 86 THR A C 1
ATOM 668 O O . THR A 1 86 ? 20.2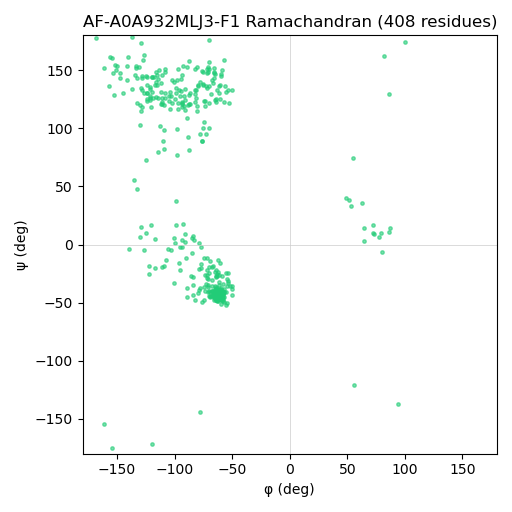49 -2.984 -24.042 1.00 61.72 86 THR A O 1
ATOM 671 N N . VAL A 1 87 ? 21.773 -1.619 -24.938 1.00 58.72 87 VAL A N 1
ATOM 672 C CA . VAL A 1 87 ? 21.335 -1.659 -26.344 1.00 58.72 87 VAL A CA 1
ATOM 673 C C . VAL A 1 87 ? 22.177 -2.664 -27.142 1.00 58.72 87 VAL A C 1
ATOM 675 O O . VAL A 1 87 ? 22.542 -2.440 -28.288 1.00 58.72 87 VAL A O 1
ATOM 678 N N . THR A 1 88 ? 22.536 -3.796 -26.542 1.00 64.50 88 THR A N 1
ATOM 679 C CA . THR A 1 88 ? 23.099 -4.902 -27.332 1.00 64.50 88 THR A CA 1
ATOM 680 C C . THR A 1 88 ? 21.980 -5.593 -28.111 1.00 64.50 88 THR A C 1
ATOM 682 O O . THR A 1 88 ? 20.846 -5.665 -27.632 1.00 64.50 88 THR A O 1
ATOM 685 N N . GLU A 1 89 ? 22.283 -6.136 -29.294 1.00 61.88 89 GLU A N 1
ATOM 686 C CA . GLU A 1 89 ? 21.310 -6.861 -30.137 1.00 61.88 89 GLU A CA 1
ATOM 687 C C . GLU A 1 89 ? 20.544 -7.945 -29.358 1.00 61.88 89 GLU A C 1
ATOM 689 O O . GLU A 1 89 ? 19.337 -8.114 -29.536 1.00 61.88 89 GLU A O 1
ATOM 694 N N . ASN A 1 90 ? 21.210 -8.612 -28.410 1.00 62.53 90 ASN A N 1
ATOM 695 C CA . ASN A 1 90 ? 20.608 -9.628 -27.541 1.00 62.53 90 ASN A CA 1
ATOM 696 C C . ASN A 1 90 ? 19.534 -9.071 -26.592 1.00 62.53 90 ASN A C 1
ATOM 698 O O . ASN A 1 90 ? 18.549 -9.744 -26.304 1.00 62.53 90 ASN A O 1
ATOM 702 N N . VAL A 1 91 ? 19.709 -7.848 -26.083 1.00 65.12 91 VAL A N 1
ATOM 703 C CA . VAL A 1 91 ? 18.720 -7.210 -25.203 1.00 65.12 91 VAL A CA 1
ATOM 704 C C . VAL A 1 91 ? 17.572 -6.643 -26.036 1.00 65.12 91 VAL A C 1
ATOM 706 O O . VAL A 1 91 ? 16.410 -6.788 -25.661 1.00 65.12 91 VAL A O 1
ATOM 709 N N . LEU A 1 92 ? 17.874 -6.061 -27.199 1.00 69.81 92 LEU A N 1
ATOM 710 C CA . LEU A 1 92 ? 16.857 -5.519 -28.101 1.00 69.81 92 LEU A CA 1
ATOM 711 C C . LEU A 1 92 ? 15.922 -6.602 -28.645 1.00 69.81 92 LEU A C 1
ATOM 713 O O . LEU A 1 92 ? 14.709 -6.448 -28.544 1.00 69.81 92 LEU A O 1
ATOM 717 N N . SER A 1 93 ? 16.465 -7.715 -29.138 1.00 70.12 93 SER A N 1
ATOM 718 C CA . SER A 1 93 ? 15.673 -8.845 -29.653 1.00 70.12 93 SER A CA 1
ATOM 719 C C . SER A 1 93 ? 14.787 -9.502 -28.589 1.00 70.12 93 SER A C 1
ATOM 721 O O . SER A 1 93 ? 13.761 -10.087 -28.919 1.00 70.12 93 SER A O 1
ATOM 723 N N . SER A 1 94 ? 15.137 -9.369 -27.303 1.00 75.81 94 SER A N 1
ATOM 724 C CA . SER A 1 94 ? 14.325 -9.883 -26.192 1.00 75.81 94 SER A CA 1
ATOM 725 C C . SER A 1 94 ? 13.090 -9.028 -25.868 1.00 75.81 94 SER A C 1
ATOM 727 O O . SER A 1 94 ? 12.184 -9.500 -25.179 1.00 75.81 94 SER A O 1
ATOM 729 N N . PHE A 1 95 ? 13.049 -7.776 -26.338 1.00 78.69 95 PHE A N 1
ATOM 730 C CA . PHE A 1 95 ? 11.986 -6.813 -26.018 1.00 78.69 95 PHE A CA 1
ATOM 731 C C . PHE A 1 95 ? 11.249 -6.262 -27.238 1.00 78.69 95 PHE A C 1
ATOM 733 O O . PHE A 1 95 ? 10.152 -5.727 -27.089 1.00 78.69 95 PHE A O 1
ATOM 740 N N . PHE A 1 96 ? 11.843 -6.376 -28.421 1.00 83.69 96 PHE A N 1
ATOM 741 C CA . PHE A 1 96 ? 11.324 -5.812 -29.655 1.00 83.69 96 PHE A CA 1
ATOM 742 C C . PHE A 1 96 ? 11.294 -6.896 -30.732 1.00 83.69 96 PHE A C 1
ATOM 744 O O . PHE A 1 96 ? 12.339 -7.409 -31.138 1.00 83.69 96 PHE A O 1
ATOM 751 N N . SER A 1 97 ? 10.092 -7.258 -31.172 1.00 82.81 97 SER A N 1
ATOM 752 C CA . SER A 1 97 ? 9.870 -8.253 -32.218 1.00 82.81 97 SER A CA 1
ATOM 753 C C . SER A 1 97 ? 9.896 -7.622 -33.611 1.00 82.81 97 SER A C 1
ATOM 755 O O . SER A 1 97 ? 9.707 -6.421 -33.791 1.00 82.81 97 SER A O 1
ATOM 757 N N . HIS A 1 98 ? 10.158 -8.454 -34.620 1.00 82.88 98 HIS A N 1
ATOM 758 C CA . HIS A 1 98 ? 9.992 -8.077 -36.022 1.00 82.88 98 HIS A CA 1
ATOM 759 C C . HIS A 1 98 ? 8.545 -8.364 -36.425 1.00 82.88 98 HIS A C 1
ATOM 761 O O . HIS A 1 98 ? 8.244 -9.426 -36.967 1.00 82.88 98 HIS A O 1
ATOM 767 N N . ASP A 1 99 ? 7.644 -7.444 -36.094 1.00 85.62 99 ASP A N 1
ATOM 768 C CA . ASP A 1 99 ? 6.235 -7.529 -36.463 1.00 85.62 99 ASP A CA 1
ATOM 769 C C . ASP A 1 99 ? 5.682 -6.175 -36.942 1.00 85.62 99 ASP A C 1
ATOM 771 O O . ASP A 1 99 ? 6.387 -5.164 -37.027 1.00 85.62 99 ASP A O 1
ATOM 775 N N . ASP A 1 100 ? 4.406 -6.167 -37.331 1.00 85.19 100 ASP A N 1
ATOM 776 C CA . ASP A 1 100 ? 3.756 -4.983 -37.890 1.00 85.19 100 ASP A CA 1
ATOM 777 C C . ASP A 1 100 ? 3.318 -3.952 -36.837 1.00 85.19 100 ASP A C 1
ATOM 779 O O . ASP A 1 100 ? 2.737 -2.910 -37.165 1.00 85.19 100 ASP A O 1
ATOM 783 N N . GLN A 1 101 ? 3.588 -4.198 -35.562 1.00 87.69 101 GLN A N 1
ATOM 784 C CA . GLN A 1 101 ? 3.163 -3.337 -34.474 1.00 87.69 101 GLN A CA 1
ATOM 785 C C . GLN A 1 101 ? 4.235 -2.311 -34.132 1.00 87.69 101 GLN A C 1
ATOM 787 O O . GLN A 1 101 ? 5.423 -2.489 -34.373 1.00 87.69 101 GLN A O 1
ATOM 792 N N . THR A 1 102 ? 3.801 -1.175 -33.585 1.00 89.81 102 THR A N 1
ATOM 793 C CA . THR A 1 102 ? 4.740 -0.167 -33.087 1.00 89.81 102 THR A CA 1
ATOM 794 C C . THR A 1 102 ? 5.101 -0.483 -31.645 1.00 89.81 102 THR A C 1
ATOM 796 O O . THR A 1 102 ? 4.235 -0.479 -30.775 1.00 89.81 102 THR A O 1
ATOM 799 N N . HIS A 1 103 ? 6.387 -0.689 -31.390 1.00 91.56 103 HIS A N 1
ATOM 800 C CA . HIS A 1 103 ? 6.917 -0.930 -30.059 1.00 91.56 103 HIS A CA 1
ATOM 801 C C . HIS A 1 103 ? 7.280 0.390 -29.372 1.00 91.56 103 HIS A C 1
ATOM 803 O O . HIS A 1 103 ? 8.251 1.063 -29.743 1.00 91.56 103 HIS A O 1
ATOM 809 N N . SER A 1 104 ? 6.492 0.778 -28.369 1.00 94.06 104 SER A N 1
ATOM 810 C CA . SER A 1 104 ? 6.761 1.964 -27.552 1.00 94.06 104 SER A CA 1
ATOM 811 C C . SER A 1 104 ? 7.786 1.656 -26.460 1.00 94.06 104 SER A C 1
ATOM 813 O O . SER A 1 104 ? 7.676 0.669 -25.735 1.00 94.06 104 SER A O 1
ATOM 815 N N . PHE A 1 105 ? 8.786 2.520 -26.303 1.00 94.00 105 PHE A N 1
ATOM 816 C CA . PHE A 1 105 ? 9.784 2.393 -25.245 1.00 94.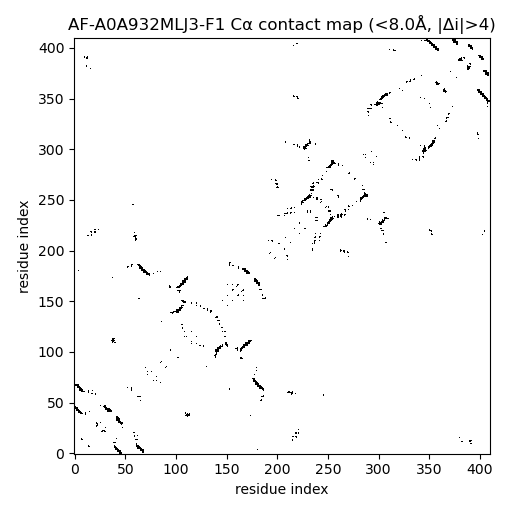00 105 PHE A CA 1
ATOM 817 C C . PHE A 1 105 ? 10.163 3.743 -24.636 1.00 94.00 105 PHE A C 1
ATOM 819 O O . PHE A 1 105 ? 9.932 4.802 -25.224 1.00 94.00 105 PHE A O 1
ATOM 826 N N . GLY A 1 106 ? 10.759 3.719 -23.448 1.00 94.00 106 GLY A N 1
ATOM 827 C CA . GLY A 1 106 ? 11.266 4.927 -22.813 1.00 94.00 106 GLY A CA 1
ATOM 828 C C . GLY A 1 106 ? 12.154 4.651 -21.610 1.00 94.00 106 GLY A C 1
ATOM 829 O O . GLY A 1 106 ? 12.394 3.502 -21.240 1.00 94.00 106 GLY A O 1
ATOM 830 N N . TRP A 1 107 ? 12.666 5.732 -21.030 1.00 93.44 107 TRP A N 1
ATOM 831 C CA . TRP A 1 107 ? 13.590 5.702 -19.901 1.00 93.44 107 TRP A CA 1
ATOM 832 C C . TRP A 1 107 ? 12.939 6.330 -18.679 1.00 93.44 107 TRP A C 1
ATOM 834 O O . TRP A 1 107 ?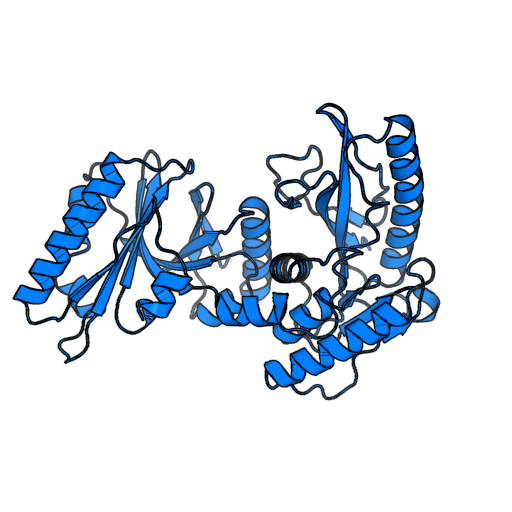 12.218 7.308 -18.827 1.00 93.44 107 TRP A O 1
ATOM 844 N N . SER A 1 108 ? 13.265 5.815 -17.501 1.00 95.12 108 SER A N 1
ATOM 845 C CA . SER A 1 108 ? 13.002 6.430 -16.202 1.00 95.12 108 SER A CA 1
ATOM 846 C C . SER A 1 108 ? 14.288 6.478 -15.394 1.00 95.12 108 SER A C 1
ATOM 848 O O . SER A 1 108 ? 15.114 5.569 -15.483 1.00 95.12 108 SER A O 1
ATOM 850 N N . LEU A 1 109 ? 14.460 7.532 -14.607 1.00 94.31 109 LEU A N 1
ATOM 851 C CA . LEU A 1 109 ? 15.618 7.763 -13.760 1.00 94.31 109 LEU A CA 1
ATOM 852 C C . LEU A 1 109 ? 15.174 7.896 -12.307 1.00 94.31 109 LEU A C 1
ATOM 854 O O . LEU A 1 109 ? 14.369 8.758 -11.978 1.00 94.31 109 LEU A O 1
ATOM 858 N N . TYR A 1 110 ? 15.776 7.092 -11.443 1.00 94.69 110 TYR A N 1
ATOM 859 C CA . TYR A 1 110 ? 15.586 7.139 -10.002 1.00 94.69 110 TYR A CA 1
ATOM 860 C C . TYR A 1 110 ? 16.928 7.390 -9.335 1.00 94.69 110 TYR A C 1
ATOM 862 O O . TYR A 1 110 ? 17.895 6.672 -9.584 1.00 94.69 110 TYR A O 1
ATOM 870 N N . THR A 1 111 ? 16.991 8.392 -8.473 1.00 92.31 111 THR A N 1
ATOM 871 C CA . THR A 1 111 ? 18.188 8.736 -7.702 1.00 92.31 111 THR A CA 1
ATOM 872 C C . THR A 1 111 ? 17.997 8.366 -6.237 1.00 92.31 111 THR A C 1
ATOM 874 O O . THR A 1 111 ? 16.875 8.347 -5.718 1.00 92.31 111 THR A O 1
ATOM 877 N N . SER A 1 112 ? 19.090 8.051 -5.541 1.00 91.44 112 SER A N 1
ATOM 878 C CA . SER A 1 112 ? 19.018 7.699 -4.119 1.00 91.44 112 SER A CA 1
ATOM 879 C C . SER A 1 112 ? 18.463 8.827 -3.244 1.00 91.44 112 SER A C 1
ATOM 881 O O . SER A 1 112 ? 17.802 8.550 -2.246 1.00 91.44 112 SER A O 1
ATOM 883 N N . ASP A 1 113 ? 18.725 10.079 -3.621 1.00 89.62 113 ASP A N 1
ATOM 884 C CA . ASP A 1 113 ? 18.366 11.301 -2.893 1.00 89.62 113 ASP A CA 1
ATOM 885 C C . ASP A 1 113 ? 17.107 12.003 -3.433 1.00 89.62 113 ASP A C 1
ATOM 887 O O . ASP A 1 113 ? 16.747 13.065 -2.933 1.00 89.62 113 ASP A O 1
ATOM 891 N N . GLY A 1 114 ? 16.461 11.437 -4.458 1.00 86.44 114 GLY A N 1
ATOM 892 C CA . GLY A 1 114 ? 15.290 12.027 -5.111 1.00 86.44 114 GLY A CA 1
ATOM 893 C C . GLY A 1 114 ? 15.593 13.235 -6.001 1.00 86.44 114 GLY A C 1
ATOM 894 O O . GLY A 1 114 ? 14.665 13.894 -6.465 1.00 86.44 114 GLY A O 1
ATOM 895 N N . SER A 1 115 ? 16.867 13.541 -6.262 1.00 89.56 115 SER A N 1
ATOM 896 C CA . SER A 1 115 ? 17.251 14.585 -7.211 1.00 89.56 115 SER A CA 1
ATOM 897 C C . SER A 1 115 ? 16.864 14.230 -8.653 1.00 89.56 115 SER A C 1
ATOM 899 O O . SER A 1 115 ? 16.919 13.071 -9.068 1.00 89.56 115 SER A O 1
ATOM 901 N N . GLU A 1 116 ? 16.532 15.243 -9.455 1.00 88.25 116 GLU A N 1
ATOM 902 C CA . GLU A 1 116 ? 16.268 15.097 -10.892 1.00 88.25 116 GLU A CA 1
ATOM 903 C C . GLU A 1 116 ? 17.402 15.739 -11.713 1.00 88.25 116 GLU A C 1
ATOM 905 O O . GLU A 1 116 ? 17.303 16.898 -12.133 1.00 88.25 116 GLU A O 1
ATOM 910 N N . PRO A 1 117 ? 18.531 15.042 -11.937 1.00 87.81 117 PRO A N 1
ATOM 911 C CA . PRO A 1 117 ? 19.696 15.641 -12.575 1.00 87.81 117 PRO A CA 1
ATOM 912 C C . PRO A 1 117 ? 19.429 15.922 -14.061 1.00 87.81 117 PRO A C 1
ATOM 914 O O . PRO A 1 117 ? 19.560 15.046 -14.917 1.00 87.81 117 PRO A O 1
ATOM 917 N N . PHE A 1 118 ? 19.129 17.187 -14.375 1.00 88.19 118 PHE A N 1
ATOM 918 C CA . PHE A 1 118 ? 18.759 17.665 -15.715 1.00 88.19 118 PHE A CA 1
ATOM 919 C C . PHE A 1 118 ? 19.716 17.225 -16.835 1.00 88.19 118 PHE A C 1
ATOM 921 O O . PHE A 1 118 ? 19.293 16.910 -17.947 1.00 88.19 118 PHE A O 1
ATOM 928 N N . ARG A 1 119 ? 21.029 17.193 -16.564 1.00 87.38 119 ARG A N 1
ATOM 929 C CA . ARG A 1 119 ? 22.008 16.722 -17.556 1.00 87.38 119 ARG A CA 1
ATOM 930 C C . ARG A 1 119 ? 21.746 15.265 -17.929 1.00 87.38 119 ARG A C 1
ATOM 932 O O . ARG A 1 119 ? 21.689 14.957 -19.111 1.00 87.38 119 ARG A O 1
ATOM 939 N N . LEU A 1 120 ? 21.540 14.389 -16.949 1.00 86.69 120 LEU A N 1
ATOM 940 C CA . LEU A 1 120 ? 21.351 12.963 -17.199 1.00 86.69 120 LEU A CA 1
ATOM 941 C C . LEU A 1 120 ? 20.004 12.670 -17.868 1.00 86.69 120 LEU A C 1
ATOM 943 O O . LEU A 1 120 ? 19.959 11.869 -18.798 1.00 86.69 120 LEU A O 1
ATOM 947 N N . THR A 1 121 ? 18.925 13.351 -17.471 1.00 89.31 121 THR A N 1
ATOM 948 C CA . THR A 1 121 ? 17.617 13.199 -18.133 1.00 89.31 121 THR A CA 1
ATOM 949 C C . THR A 1 121 ? 17.673 13.626 -19.604 1.00 89.31 121 THR A C 1
ATOM 951 O O . THR A 1 121 ? 17.133 12.935 -20.472 1.00 89.31 121 THR A O 1
ATOM 954 N N . ARG A 1 122 ? 18.405 14.703 -19.927 1.00 89.25 122 ARG A N 1
ATOM 955 C CA . ARG A 1 122 ? 18.648 15.131 -21.315 1.00 89.25 122 ARG A CA 1
ATOM 956 C C . ARG A 1 122 ? 19.443 14.102 -22.119 1.00 89.25 122 ARG A C 1
ATOM 958 O O . ARG A 1 122 ? 19.157 13.899 -23.299 1.00 89.25 122 ARG A O 1
ATOM 965 N N . GLU A 1 123 ? 20.431 13.456 -21.512 1.00 87.12 123 GLU A N 1
ATOM 966 C CA . GLU A 1 123 ? 21.200 12.414 -22.195 1.00 87.12 123 GLU A CA 1
ATOM 967 C C . GLU A 1 123 ? 20.379 11.138 -22.412 1.00 87.12 123 GLU A C 1
ATOM 969 O O . GLU A 1 123 ? 20.406 10.587 -23.509 1.00 87.12 123 GLU A O 1
ATOM 974 N N . LEU A 1 124 ? 19.570 10.715 -21.432 1.00 89.38 124 LEU A N 1
ATOM 975 C CA . LEU A 1 124 ? 18.612 9.615 -21.611 1.00 89.38 124 LEU A CA 1
ATOM 976 C C . LEU A 1 124 ? 17.645 9.897 -22.765 1.00 89.38 124 LEU A C 1
ATOM 978 O O . LEU A 1 124 ? 17.347 9.008 -23.560 1.00 89.38 124 LEU A O 1
ATOM 982 N N . HIS A 1 125 ? 17.212 11.150 -22.914 1.00 90.50 125 HIS A N 1
ATOM 983 C CA . HIS A 1 125 ? 16.394 11.571 -24.046 1.00 90.50 125 HIS A CA 1
ATOM 984 C C . HIS A 1 125 ? 17.124 11.434 -25.392 1.00 90.50 125 HIS A C 1
ATOM 986 O O . HIS A 1 125 ? 16.575 10.864 -26.336 1.00 90.50 125 HIS A O 1
ATOM 992 N N . ARG A 1 126 ? 18.371 11.916 -25.499 1.00 89.38 126 ARG A N 1
ATOM 993 C CA . ARG A 1 126 ? 19.185 11.745 -26.720 1.00 89.38 126 ARG A CA 1
ATOM 994 C C . ARG A 1 126 ? 19.402 10.274 -27.048 1.00 89.38 126 ARG A C 1
ATOM 996 O O . ARG A 1 126 ? 19.276 9.879 -28.205 1.00 89.38 126 ARG A O 1
ATOM 1003 N N . HIS A 1 127 ? 19.683 9.469 -26.030 1.00 87.25 127 HIS A N 1
ATOM 1004 C CA . HIS A 1 127 ? 19.852 8.036 -26.184 1.00 87.25 127 HIS A CA 1
ATOM 1005 C C . HIS A 1 127 ? 18.556 7.353 -26.645 1.00 87.25 127 HIS A C 1
ATOM 1007 O O . HIS A 1 127 ? 18.596 6.502 -27.527 1.00 87.25 127 HIS A O 1
ATOM 1013 N N . GLY A 1 128 ? 17.395 7.772 -26.133 1.00 90.25 128 GLY A N 1
ATOM 1014 C CA . GLY A 1 128 ? 16.091 7.318 -26.619 1.00 90.25 128 GLY A CA 1
ATOM 1015 C C . GLY A 1 128 ? 15.872 7.595 -28.110 1.00 90.25 128 GLY A C 1
ATOM 1016 O O . GLY A 1 128 ? 15.426 6.711 -28.840 1.00 90.25 128 GLY A O 1
ATOM 1017 N N . ILE A 1 129 ? 16.260 8.779 -28.598 1.00 91.25 129 ILE A N 1
ATOM 1018 C CA . ILE A 1 129 ? 16.209 9.109 -30.034 1.00 91.25 129 ILE A CA 1
ATOM 1019 C C . ILE A 1 129 ? 17.144 8.200 -30.841 1.00 91.25 129 ILE A C 1
ATOM 1021 O O . ILE A 1 129 ? 16.726 7.645 -31.856 1.00 91.25 129 ILE A O 1
ATOM 1025 N N . ALA A 1 130 ? 18.389 8.026 -30.391 1.00 88.62 130 ALA A N 1
ATOM 1026 C CA . ALA A 1 130 ? 19.366 7.180 -31.073 1.00 88.62 130 ALA A CA 1
ATOM 1027 C C . ALA A 1 130 ? 18.895 5.719 -31.158 1.00 88.62 130 ALA A C 1
ATOM 1029 O O . ALA A 1 130 ? 18.930 5.122 -32.234 1.00 88.62 130 ALA A O 1
ATOM 1030 N N . LEU A 1 131 ? 18.371 5.175 -30.055 1.00 87.44 131 LEU A N 1
ATOM 1031 C CA . LEU A 1 131 ? 17.809 3.827 -29.999 1.00 87.44 131 LEU A CA 1
ATOM 1032 C C . LEU A 1 131 ? 16.617 3.669 -30.951 1.00 87.44 131 LEU A C 1
ATOM 1034 O O . LEU A 1 131 ? 16.539 2.688 -31.685 1.00 87.44 131 LEU A O 1
ATOM 1038 N N . LYS A 1 132 ? 15.716 4.656 -31.007 1.00 90.81 132 LYS A N 1
ATOM 1039 C CA . LYS A 1 132 ? 14.585 4.640 -31.947 1.00 90.81 132 LYS A CA 1
ATOM 1040 C C . LYS A 1 132 ? 15.065 4.553 -33.396 1.00 90.81 132 LYS A C 1
ATOM 1042 O O . LYS A 1 132 ? 14.500 3.788 -34.176 1.00 90.81 132 LYS A O 1
ATOM 1047 N N . SER A 1 133 ? 16.087 5.328 -33.758 1.00 90.44 133 SER A N 1
ATOM 1048 C CA . SER A 1 133 ? 16.682 5.290 -35.097 1.00 90.44 133 SER A CA 1
ATOM 1049 C C . SER A 1 133 ? 17.341 3.941 -35.391 1.00 90.44 133 SER A C 1
ATOM 1051 O O . SER A 1 133 ? 17.133 3.396 -36.472 1.00 90.44 133 SER A O 1
ATOM 1053 N N . ALA A 1 134 ? 18.070 3.372 -34.426 1.00 86.69 134 ALA A N 1
ATOM 1054 C CA . ALA A 1 134 ? 18.713 2.066 -34.566 1.00 86.69 134 ALA A CA 1
ATOM 1055 C C . ALA A 1 134 ? 17.698 0.923 -34.743 1.00 86.69 134 ALA A C 1
ATOM 1057 O O . ALA A 1 134 ? 17.871 0.084 -35.622 1.00 86.69 134 ALA A O 1
ATOM 1058 N N . LEU A 1 135 ? 16.606 0.916 -33.970 1.00 87.56 135 LEU A N 1
ATOM 1059 C CA . LEU A 1 135 ? 15.525 -0.066 -34.119 1.00 87.56 135 LEU A CA 1
ATOM 1060 C C . LEU A 1 135 ? 14.892 0.009 -35.516 1.00 87.56 135 LEU A C 1
ATOM 1062 O O . LEU A 1 135 ? 14.739 -1.013 -36.179 1.00 87.56 135 LEU A O 1
ATOM 1066 N N . ARG A 1 136 ? 14.614 1.222 -36.011 1.00 89.75 136 ARG A N 1
ATOM 1067 C CA . ARG A 1 136 ? 14.055 1.429 -37.358 1.00 89.75 136 ARG A CA 1
ATOM 1068 C C . ARG A 1 136 ? 14.993 0.977 -38.471 1.00 89.75 136 ARG A C 1
ATOM 1070 O O . ARG A 1 136 ? 14.522 0.413 -39.453 1.00 89.75 136 ARG A O 1
ATOM 1077 N N . ALA A 1 137 ? 16.297 1.202 -38.318 1.00 88.62 137 ALA A N 1
ATOM 1078 C CA . ALA A 1 137 ? 17.298 0.721 -39.270 1.00 88.62 137 ALA A CA 1
ATOM 1079 C C . ALA A 1 137 ? 17.340 -0.817 -39.351 1.00 88.62 137 ALA A C 1
ATOM 1081 O O . ALA A 1 137 ? 17.654 -1.358 -40.404 1.00 88.62 137 ALA A O 1
ATOM 1082 N N . ASN A 1 138 ? 16.956 -1.506 -38.272 1.00 86.25 138 ASN A N 1
ATOM 1083 C CA . ASN A 1 138 ? 16.819 -2.963 -38.210 1.00 86.25 138 ASN A CA 1
ATOM 1084 C C . ASN A 1 138 ? 15.394 -3.452 -38.541 1.00 86.25 138 ASN A C 1
ATOM 1086 O O . ASN A 1 138 ? 15.031 -4.569 -38.203 1.00 86.25 138 ASN A O 1
ATOM 1090 N N . GLY A 1 139 ? 14.553 -2.625 -39.174 1.00 87.75 139 GLY A N 1
ATOM 1091 C CA . GLY A 1 139 ? 13.204 -3.025 -39.592 1.00 87.75 139 GLY A CA 1
ATOM 1092 C C . GLY A 1 139 ? 12.157 -3.075 -38.473 1.00 87.75 139 GLY A C 1
ATOM 1093 O O . GLY A 1 139 ? 11.020 -3.461 -38.728 1.00 87.75 139 GLY A O 1
ATOM 1094 N N . ILE A 1 140 ? 12.489 -2.641 -37.253 1.00 89.75 140 ILE A N 1
ATOM 1095 C CA . ILE A 1 140 ? 11.563 -2.618 -36.115 1.00 89.75 140 ILE A CA 1
ATOM 1096 C C . ILE A 1 140 ? 10.843 -1.265 -36.056 1.00 89.75 140 ILE A C 1
ATOM 1098 O O . ILE A 1 140 ? 11.461 -0.197 -35.952 1.00 89.75 140 ILE A O 1
ATOM 1102 N N . ARG A 1 141 ? 9.505 -1.284 -36.060 1.00 91.25 141 ARG A N 1
ATOM 1103 C CA . ARG A 1 141 ? 8.697 -0.067 -35.894 1.00 91.25 141 ARG A CA 1
ATOM 1104 C C . ARG A 1 141 ? 8.736 0.370 -34.429 1.00 91.25 141 ARG A C 1
ATOM 1106 O O . ARG A 1 141 ? 8.085 -0.222 -33.580 1.00 91.25 141 ARG A O 1
ATOM 1113 N N . ALA A 1 142 ? 9.482 1.429 -34.125 1.00 92.25 142 ALA A N 1
ATOM 1114 C CA . ALA A 1 142 ? 9.654 1.900 -32.750 1.00 92.25 142 ALA A CA 1
ATOM 1115 C C . ALA A 1 142 ? 9.116 3.322 -32.506 1.00 92.25 142 ALA A C 1
ATOM 1117 O O . ALA A 1 142 ? 9.261 4.225 -33.351 1.00 92.25 142 ALA A O 1
ATOM 1118 N N . SER A 1 143 ? 8.562 3.532 -31.308 1.00 93.94 143 SER A N 1
ATOM 1119 C CA . SER A 1 143 ? 8.163 4.832 -30.760 1.00 93.94 143 SER A CA 1
ATOM 1120 C C . SER A 1 143 ? 8.899 5.105 -29.447 1.00 93.94 143 SER A C 1
ATOM 1122 O O . SER A 1 143 ? 8.987 4.239 -28.586 1.00 93.94 143 SER A O 1
ATOM 1124 N N . PHE A 1 144 ? 9.438 6.315 -29.294 1.00 94.44 144 PHE A N 1
ATOM 1125 C CA . PHE A 1 144 ? 10.115 6.736 -28.068 1.00 94.44 144 PHE A CA 1
ATOM 1126 C C . PHE A 1 144 ? 9.199 7.681 -27.297 1.00 94.44 144 PHE A C 1
ATOM 1128 O O . PHE A 1 144 ? 8.792 8.713 -27.836 1.00 94.44 144 PHE A O 1
ATOM 1135 N N . ILE A 1 145 ? 8.901 7.332 -26.048 1.00 95.00 145 ILE A N 1
ATOM 1136 C CA . ILE A 1 145 ? 8.079 8.135 -25.148 1.00 95.00 145 ILE A CA 1
ATOM 1137 C C . ILE A 1 145 ? 8.981 9.059 -24.338 1.00 95.00 145 ILE A C 1
ATOM 1139 O O . ILE A 1 145 ? 9.851 8.622 -23.582 1.00 95.00 145 ILE A O 1
ATOM 1143 N N . GLN A 1 146 ? 8.761 10.359 -24.507 1.00 88.94 146 GLN A N 1
ATOM 1144 C CA . GLN A 1 146 ? 9.527 11.392 -23.831 1.00 88.94 146 GLN A CA 1
ATOM 1145 C C . GLN A 1 146 ? 9.168 11.476 -22.341 1.00 88.94 146 GLN A C 1
ATOM 1147 O O . GLN A 1 146 ? 7.997 11.487 -21.956 1.00 88.94 146 GLN A O 1
ATOM 1152 N N . LEU A 1 147 ? 10.205 11.603 -21.514 1.00 86.38 147 LEU A N 1
ATOM 1153 C CA . LEU A 1 147 ? 10.094 11.868 -20.085 1.00 86.38 147 LEU A CA 1
ATOM 1154 C C . LEU A 1 147 ? 9.398 13.203 -19.796 1.00 86.38 147 LEU A C 1
ATOM 1156 O O . LEU A 1 147 ? 9.729 14.234 -20.386 1.00 86.38 147 LEU A O 1
ATOM 1160 N N . LYS A 1 148 ? 8.486 13.189 -18.821 1.00 81.81 148 LYS A N 1
ATOM 1161 C CA . LYS A 1 148 ? 7.940 14.390 -18.179 1.00 81.81 148 LYS A CA 1
ATOM 1162 C C . LYS A 1 148 ? 8.485 14.441 -16.749 1.00 81.81 148 LYS A C 1
ATOM 1164 O O . LYS A 1 148 ? 7.882 13.865 -15.855 1.00 81.81 148 LYS A O 1
ATOM 1169 N N . GLY A 1 149 ? 9.641 15.080 -16.563 1.00 85.88 149 GLY A N 1
ATOM 1170 C CA . GLY A 1 149 ? 10.422 15.011 -15.318 1.00 85.88 149 GLY A CA 1
ATOM 1171 C C . GLY A 1 149 ? 11.497 13.924 -15.391 1.00 85.88 149 GLY A C 1
ATOM 1172 O O . GLY A 1 149 ? 12.167 13.791 -16.419 1.00 85.88 149 GLY A O 1
ATOM 1173 N N . SER A 1 150 ? 11.659 13.153 -14.316 1.00 88.81 150 SER A N 1
ATOM 1174 C CA . SER A 1 150 ? 12.648 12.069 -14.216 1.00 88.81 150 SER A CA 1
ATOM 1175 C C . SER A 1 150 ? 12.110 10.670 -14.552 1.00 88.81 150 SER A C 1
ATOM 1177 O O . SER A 1 150 ? 12.891 9.810 -14.955 1.00 88.81 150 SER A O 1
ATOM 1179 N N . GLU A 1 151 ? 10.796 10.439 -14.473 1.00 93.19 151 GLU A N 1
ATOM 1180 C CA . GLU A 1 151 ? 10.176 9.114 -14.632 1.00 93.19 151 GLU A CA 1
ATOM 1181 C C . GLU A 1 151 ? 8.942 9.107 -15.556 1.00 93.19 151 GLU A C 1
ATOM 1183 O O . GLU A 1 151 ? 8.225 10.098 -15.705 1.00 93.19 151 GLU A O 1
ATOM 1188 N N . LEU A 1 152 ? 8.662 7.960 -16.181 1.00 94.38 152 LEU A N 1
ATOM 1189 C CA . LEU A 1 152 ? 7.400 7.707 -16.877 1.00 94.38 152 LEU A CA 1
ATOM 1190 C C . LEU A 1 152 ? 6.302 7.341 -15.876 1.00 94.38 152 LEU A C 1
ATOM 1192 O O . LEU A 1 152 ? 6.498 6.519 -14.988 1.00 94.38 152 LEU A O 1
ATOM 1196 N N . SER A 1 153 ? 5.101 7.891 -16.035 1.00 92.69 153 SER A N 1
ATOM 1197 C CA . SER A 1 153 ? 3.963 7.480 -15.197 1.00 92.69 153 SER A CA 1
ATOM 1198 C C . SER A 1 153 ? 3.494 6.055 -15.525 1.00 92.69 153 SER A C 1
ATOM 1200 O O . SER A 1 153 ? 3.553 5.640 -16.684 1.00 92.69 153 SER A O 1
ATOM 1202 N N . SER A 1 154 ? 2.934 5.334 -14.544 1.00 91.69 154 SER A N 1
ATOM 1203 C CA . SER A 1 154 ? 2.253 4.048 -14.791 1.00 91.69 154 SER A CA 1
ATOM 1204 C C . SER A 1 154 ? 1.160 4.170 -15.859 1.00 91.69 154 SER A C 1
ATOM 1206 O O . SER A 1 154 ? 1.022 3.291 -16.701 1.00 91.69 154 SER A O 1
ATOM 1208 N N . VAL A 1 155 ? 0.455 5.307 -15.897 1.00 91.00 155 VAL A N 1
ATOM 1209 C CA . VAL A 1 155 ? -0.556 5.624 -16.919 1.00 91.00 155 VAL A CA 1
ATOM 1210 C C . VAL A 1 155 ? 0.040 5.621 -18.325 1.00 91.00 155 VAL A C 1
ATOM 1212 O O . VAL A 1 155 ? -0.556 5.040 -19.230 1.00 91.00 155 VAL A O 1
ATOM 1215 N N . ALA A 1 156 ? 1.193 6.268 -18.517 1.00 92.94 156 ALA A N 1
ATOM 1216 C CA . ALA A 1 156 ? 1.874 6.296 -19.809 1.00 92.94 156 ALA A CA 1
ATOM 1217 C C . ALA A 1 156 ? 2.314 4.885 -20.215 1.00 92.94 156 ALA A C 1
ATOM 1219 O O . ALA A 1 156 ? 2.009 4.452 -21.319 1.00 92.94 156 ALA A O 1
ATOM 1220 N N . ILE A 1 157 ? 2.929 4.141 -19.292 1.00 93.88 157 ILE A N 1
ATOM 1221 C CA . ILE A 1 157 ? 3.400 2.768 -19.529 1.00 93.88 157 ILE A CA 1
ATOM 1222 C C . ILE A 1 157 ? 2.250 1.854 -19.972 1.00 93.88 157 ILE A C 1
ATOM 1224 O O . ILE A 1 157 ? 2.382 1.131 -20.959 1.00 93.88 157 ILE A O 1
ATOM 1228 N N . SER A 1 158 ? 1.109 1.914 -19.277 1.00 92.69 158 SER A N 1
ATOM 1229 C CA . SER A 1 158 ? -0.070 1.108 -19.607 1.00 92.69 158 SER A CA 1
ATOM 1230 C C . SER A 1 158 ? -0.735 1.531 -20.918 1.00 92.69 158 SER A C 1
ATOM 1232 O O . SER A 1 158 ? -1.086 0.669 -21.716 1.00 92.69 158 SER A O 1
ATOM 1234 N N . LYS A 1 159 ? -0.928 2.838 -21.164 1.00 92.31 159 LYS A N 1
ATOM 1235 C CA . LYS A 1 159 ? -1.589 3.327 -22.392 1.00 92.31 159 LYS A CA 1
ATOM 1236 C C . LYS A 1 159 ? -0.763 3.069 -23.652 1.00 92.31 159 LYS A C 1
ATOM 1238 O O . LYS A 1 159 ? -1.338 2.870 -24.712 1.00 92.31 159 LYS A O 1
ATOM 1243 N N . GLU A 1 160 ? 0.558 3.056 -23.520 1.00 92.62 160 GLU A N 1
ATOM 1244 C CA . GLU A 1 160 ? 1.499 2.815 -24.617 1.00 92.62 160 GLU A CA 1
ATOM 1245 C C . GLU A 1 160 ? 1.868 1.326 -24.773 1.00 92.62 160 GLU A C 1
ATOM 1247 O O . GLU A 1 160 ? 2.786 1.001 -25.520 1.00 92.62 160 GLU A O 1
ATOM 1252 N N . HIS A 1 161 ? 1.190 0.408 -24.065 1.00 90.81 161 HIS A N 1
ATOM 1253 C CA . HIS A 1 161 ? 1.414 -1.047 -24.136 1.00 90.81 161 HIS A CA 1
ATOM 1254 C C . HIS A 1 161 ? 2.881 -1.477 -23.920 1.00 90.81 161 HIS A C 1
ATOM 1256 O O . HIS A 1 161 ? 3.355 -2.470 -24.476 1.00 90.81 161 HIS A O 1
ATOM 1262 N N . MET A 1 162 ? 3.612 -0.740 -23.077 1.00 92.88 162 MET A N 1
ATOM 1263 C CA . MET A 1 162 ? 5.058 -0.916 -22.881 1.00 92.88 162 MET A CA 1
ATOM 1264 C C . MET A 1 162 ? 5.431 -2.159 -22.065 1.00 92.88 162 MET A C 1
ATOM 1266 O O . MET A 1 162 ? 6.608 -2.495 -21.983 1.00 92.88 162 MET A O 1
ATOM 1270 N N . LEU A 1 163 ? 4.470 -2.827 -21.425 1.00 91.50 163 LEU A N 1
ATOM 1271 C CA . LEU A 1 163 ? 4.723 -4.081 -20.708 1.00 91.50 163 LEU A CA 1
ATOM 1272 C C . LEU A 1 163 ? 4.693 -5.280 -21.662 1.00 91.50 163 LEU A C 1
ATOM 1274 O O . LEU A 1 163 ? 5.586 -6.126 -21.612 1.00 91.50 163 LEU A O 1
ATOM 1278 N N . ASP A 1 164 ? 3.712 -5.299 -22.566 1.00 87.75 164 ASP A N 1
ATOM 1279 C CA . ASP A 1 164 ? 3.447 -6.435 -23.454 1.00 87.75 164 ASP A CA 1
ATOM 1280 C C . ASP A 1 164 ? 4.236 -6.350 -24.763 1.00 87.75 164 ASP A C 1
ATOM 1282 O O . ASP A 1 164 ? 4.681 -7.362 -25.295 1.00 87.75 164 ASP A O 1
ATOM 1286 N N . ARG A 1 165 ? 4.386 -5.136 -25.304 1.00 84.88 165 ARG A N 1
ATOM 1287 C CA . ARG A 1 165 ? 4.887 -4.889 -26.668 1.00 84.88 165 ARG A CA 1
ATOM 1288 C C . ARG A 1 165 ? 6.012 -3.863 -26.693 1.00 84.88 165 ARG A C 1
ATOM 1290 O O . ARG A 1 165 ? 6.327 -3.311 -27.739 1.00 84.88 165 ARG A O 1
ATOM 1297 N N . GLY A 1 166 ? 6.609 -3.561 -25.551 1.00 90.75 166 GLY A N 1
ATOM 1298 C CA . GLY A 1 166 ? 7.628 -2.531 -25.457 1.00 90.75 166 GLY A CA 1
ATOM 1299 C C . GLY A 1 166 ? 8.479 -2.662 -24.208 1.00 90.75 166 GLY A C 1
ATOM 1300 O O . GLY A 1 166 ? 8.630 -3.750 -23.636 1.00 90.75 166 GLY A O 1
ATOM 1301 N N . ALA A 1 167 ? 9.040 -1.534 -23.774 1.00 92.38 167 ALA A N 1
ATOM 1302 C CA . ALA A 1 167 ? 9.807 -1.498 -22.538 1.00 92.38 167 ALA A CA 1
ATOM 1303 C C . ALA A 1 167 ? 9.888 -0.103 -21.910 1.00 92.38 167 ALA A C 1
ATOM 1305 O O . ALA A 1 167 ? 10.221 0.884 -22.563 1.00 92.38 167 ALA A O 1
ATOM 1306 N N . GLU A 1 168 ? 9.706 -0.044 -20.595 1.00 94.69 168 GLU A N 1
ATOM 1307 C CA . GLU A 1 168 ? 10.320 1.002 -19.780 1.00 94.69 168 GLU A CA 1
ATOM 1308 C C . GLU A 1 168 ? 11.648 0.476 -19.224 1.00 94.69 168 GLU A C 1
ATOM 1310 O O . GLU A 1 168 ? 11.675 -0.535 -18.512 1.00 94.69 168 GLU A O 1
ATOM 1315 N N . PHE A 1 169 ? 12.733 1.192 -19.516 1.00 93.25 169 PHE A N 1
ATOM 1316 C CA . PHE A 1 169 ? 14.033 0.983 -18.892 1.00 93.25 169 PHE A CA 1
ATOM 1317 C C . PHE A 1 169 ? 14.212 1.936 -17.710 1.00 93.25 169 PHE A C 1
ATOM 1319 O O . PHE A 1 169 ? 14.074 3.150 -17.846 1.00 93.25 169 PHE A O 1
ATOM 1326 N N . CYS A 1 170 ? 14.563 1.393 -16.552 1.00 94.38 170 CYS A N 1
ATOM 1327 C CA . CYS A 1 170 ? 14.731 2.135 -15.309 1.00 94.38 170 CYS A CA 1
ATOM 1328 C C . CYS A 1 170 ? 16.212 2.206 -14.942 1.00 94.38 170 CYS A C 1
ATOM 1330 O O . CYS A 1 170 ? 16.842 1.171 -14.732 1.00 94.38 170 CYS A O 1
ATOM 1332 N N . VAL A 1 171 ? 16.757 3.415 -14.836 1.00 93.25 171 VAL A N 1
ATOM 1333 C CA . VAL A 1 171 ? 18.109 3.683 -14.341 1.00 93.25 171 VAL A CA 1
ATOM 1334 C C . VAL A 1 171 ? 18.017 4.068 -12.871 1.00 93.25 171 VAL A C 1
ATOM 1336 O O . VAL A 1 171 ? 17.360 5.044 -12.527 1.00 93.25 171 VAL A O 1
ATOM 1339 N N . PHE A 1 172 ? 18.692 3.316 -12.012 1.00 93.81 172 PHE A N 1
ATOM 1340 C CA . PHE A 1 172 ? 18.847 3.606 -10.591 1.00 93.81 172 PHE A CA 1
ATOM 1341 C C . PHE A 1 172 ? 20.256 4.136 -10.363 1.00 93.81 172 PHE A C 1
ATOM 1343 O O . PHE A 1 172 ? 21.230 3.428 -10.629 1.00 93.81 172 PHE A O 1
ATOM 1350 N N . LEU A 1 173 ? 20.358 5.384 -9.917 1.00 90.88 173 LEU A N 1
ATOM 1351 C CA . LEU A 1 173 ? 21.608 6.093 -9.696 1.00 90.88 173 LEU A CA 1
ATOM 1352 C C . LEU A 1 173 ? 21.834 6.321 -8.203 1.00 90.88 173 LEU A C 1
ATOM 1354 O O . LEU A 1 173 ? 21.065 7.009 -7.533 1.00 90.88 173 LEU A O 1
ATOM 1358 N N . GLU A 1 174 ? 22.945 5.793 -7.710 1.00 88.38 174 GLU A N 1
ATOM 1359 C CA . GLU A 1 174 ? 23.422 5.979 -6.344 1.00 88.38 174 GLU A CA 1
ATOM 1360 C C . GLU A 1 174 ? 24.873 6.483 -6.374 1.00 88.38 174 GLU A C 1
ATOM 1362 O O . GLU A 1 174 ? 25.545 6.329 -7.398 1.00 88.38 174 GLU A O 1
ATOM 1367 N N . PRO A 1 175 ? 25.410 7.046 -5.274 1.00 84.38 175 PRO A N 1
ATOM 1368 C CA . PRO A 1 175 ? 26.722 7.701 -5.281 1.00 84.38 175 PRO A CA 1
ATOM 1369 C C . PRO A 1 175 ? 27.879 6.842 -5.813 1.00 84.38 175 PRO A C 1
ATOM 1371 O O . PRO A 1 175 ? 28.836 7.370 -6.375 1.00 84.38 175 PRO A O 1
ATOM 1374 N N . HIS A 1 176 ? 27.800 5.518 -5.646 1.00 82.44 176 HIS A N 1
ATOM 1375 C CA . HIS A 1 176 ? 28.861 4.579 -6.029 1.00 82.44 176 HIS A CA 1
ATOM 1376 C C . HIS A 1 176 ? 28.374 3.403 -6.878 1.00 82.44 176 HIS A C 1
ATOM 1378 O O . HIS A 1 176 ? 29.143 2.478 -7.138 1.00 82.44 176 HIS A O 1
ATOM 1384 N N . GLN A 1 177 ? 27.107 3.401 -7.293 1.00 85.12 177 GLN A N 1
ATOM 1385 C CA . GLN A 1 177 ? 26.562 2.306 -8.083 1.00 85.12 177 GLN A CA 1
ATOM 1386 C C . GLN A 1 177 ? 25.448 2.761 -9.013 1.00 85.12 177 GLN A C 1
ATOM 1388 O O . GLN A 1 177 ? 24.702 3.695 -8.730 1.00 85.12 177 GLN A O 1
ATOM 1393 N N . ILE A 1 178 ? 25.342 2.051 -10.130 1.00 87.12 178 ILE A N 1
ATOM 1394 C CA . ILE A 1 178 ? 24.275 2.213 -11.106 1.00 87.12 178 ILE A CA 1
ATOM 1395 C C . ILE A 1 178 ? 23.607 0.850 -11.269 1.00 87.12 178 ILE A C 1
ATOM 1397 O O . ILE A 1 178 ? 24.265 -0.193 -11.235 1.00 87.12 178 ILE A O 1
ATOM 1401 N N . ALA A 1 179 ? 22.297 0.840 -11.461 1.00 91.06 179 ALA A N 1
ATOM 1402 C CA . ALA A 1 179 ? 21.586 -0.345 -11.908 1.00 91.06 179 ALA A CA 1
ATOM 1403 C C . ALA A 1 179 ? 20.634 0.019 -13.041 1.00 91.06 179 ALA A C 1
ATOM 1405 O O . ALA A 1 179 ? 20.029 1.086 -13.029 1.00 91.06 179 ALA A O 1
ATOM 1406 N N . ILE A 1 180 ? 20.500 -0.874 -14.016 1.00 91.62 180 ILE A N 1
ATOM 1407 C CA . ILE A 1 180 ? 19.551 -0.728 -15.115 1.00 91.62 180 ILE A CA 1
ATOM 1408 C C . ILE A 1 180 ? 18.591 -1.907 -15.052 1.00 91.62 180 ILE A C 1
ATOM 1410 O O . ILE A 1 180 ? 19.009 -3.066 -15.003 1.00 91.62 180 ILE A O 1
ATOM 1414 N N . GLY A 1 181 ? 17.299 -1.609 -15.015 1.00 93.12 181 GLY A N 1
ATOM 1415 C CA . GLY A 1 181 ? 16.229 -2.591 -14.960 1.00 93.12 181 GLY A CA 1
ATOM 1416 C C . GLY A 1 181 ? 15.162 -2.365 -16.021 1.00 93.12 181 GLY A C 1
ATOM 1417 O O . GLY A 1 181 ? 15.164 -1.354 -16.716 1.00 93.12 181 GLY A O 1
ATOM 1418 N N . ARG A 1 182 ? 14.234 -3.315 -16.114 1.00 93.25 182 ARG A N 1
ATOM 1419 C CA . ARG A 1 182 ? 13.006 -3.210 -16.905 1.00 93.25 182 ARG A CA 1
ATOM 1420 C C . ARG A 1 182 ? 11.797 -3.379 -16.001 1.00 93.25 182 ARG A C 1
ATOM 1422 O O . ARG A 1 182 ? 11.767 -4.297 -15.177 1.00 93.25 182 ARG A O 1
ATOM 1429 N N . THR A 1 183 ? 10.803 -2.524 -16.186 1.00 96.75 183 THR A N 1
ATOM 1430 C CA . THR A 1 183 ? 9.510 -2.657 -15.510 1.00 96.75 183 THR A CA 1
ATOM 1431 C C . THR A 1 183 ? 8.767 -3.882 -16.031 1.00 96.75 183 THR A C 1
ATOM 1433 O O . THR A 1 183 ? 8.649 -4.075 -17.237 1.00 96.75 183 THR A O 1
ATOM 1436 N N . MET A 1 184 ? 8.298 -4.727 -15.114 1.00 95.69 184 MET A N 1
ATOM 1437 C CA . MET A 1 184 ? 7.550 -5.948 -15.429 1.00 95.69 184 MET A CA 1
ATOM 1438 C C . MET A 1 184 ? 6.049 -5.752 -15.251 1.00 95.69 184 MET A C 1
ATOM 1440 O O . MET A 1 184 ? 5.258 -6.346 -15.969 1.00 95.69 184 MET A O 1
ATOM 1444 N N . THR A 1 185 ? 5.659 -4.927 -14.284 1.00 97.12 185 THR A N 1
ATOM 1445 C CA . THR A 1 185 ? 4.262 -4.614 -14.005 1.00 97.12 185 THR A CA 1
ATOM 1446 C C . THR A 1 185 ? 4.161 -3.226 -13.398 1.00 97.12 185 THR A C 1
ATOM 1448 O O . THR A 1 185 ? 5.101 -2.730 -12.767 1.00 97.12 185 THR A O 1
ATOM 1451 N N . VAL A 1 186 ? 3.000 -2.611 -13.578 1.00 96.75 186 VAL A N 1
ATOM 1452 C CA . VAL A 1 186 ? 2.647 -1.339 -12.955 1.00 96.75 186 VAL A CA 1
ATOM 1453 C C . VAL A 1 186 ? 1.321 -1.478 -12.232 1.00 96.75 186 VAL A C 1
ATOM 1455 O O . VAL A 1 186 ? 0.531 -2.373 -12.527 1.00 96.75 186 VAL A O 1
ATOM 1458 N N . GLN A 1 187 ? 1.079 -0.591 -11.278 1.00 93.19 187 GLN A N 1
ATOM 1459 C CA . GLN A 1 187 ? -0.207 -0.508 -10.606 1.00 93.19 187 GLN A CA 1
ATOM 1460 C C . GLN A 1 187 ? -1.321 -0.137 -11.600 1.00 93.19 187 GLN A C 1
ATOM 1462 O O . GLN A 1 187 ? -1.172 0.828 -12.358 1.00 93.19 187 GLN A O 1
ATOM 1467 N N . ASP A 1 188 ? -2.446 -0.857 -11.561 1.00 91.31 188 ASP A N 1
ATOM 1468 C CA . ASP A 1 188 ? -3.600 -0.575 -12.420 1.00 91.31 188 ASP A CA 1
ATOM 1469 C C . ASP A 1 188 ? -4.324 0.696 -11.964 1.00 91.31 188 ASP A C 1
ATOM 1471 O O . ASP A 1 188 ? -5.167 0.704 -11.070 1.00 91.31 188 ASP A O 1
ATOM 1475 N N . PHE A 1 189 ? -3.976 1.815 -12.591 1.00 87.38 189 PHE A N 1
ATOM 1476 C CA . PHE A 1 189 ? -4.556 3.105 -12.246 1.00 87.38 189 PHE A CA 1
ATOM 1477 C C . PHE A 1 189 ? -6.069 3.182 -12.506 1.00 87.38 189 PHE A C 1
ATOM 1479 O O . PHE A 1 189 ? -6.724 4.008 -11.872 1.00 87.38 189 PHE A O 1
ATOM 1486 N N . ARG A 1 190 ? -6.618 2.387 -13.438 1.00 89.69 190 ARG A N 1
ATOM 1487 C CA . ARG A 1 190 ? -8.046 2.433 -13.788 1.00 89.69 190 ARG A CA 1
ATOM 1488 C C . ARG A 1 190 ? -8.861 1.751 -12.708 1.00 89.69 190 ARG A C 1
ATOM 1490 O O . ARG A 1 190 ? -9.799 2.353 -12.203 1.00 89.69 190 ARG A O 1
ATOM 1497 N N . ASP A 1 191 ? -8.442 0.553 -12.329 1.00 89.00 191 ASP A N 1
ATOM 1498 C CA . ASP A 1 191 ? -9.059 -0.241 -11.273 1.00 89.00 191 ASP A CA 1
ATOM 1499 C C . ASP A 1 191 ? -9.015 0.502 -9.922 1.00 89.00 191 ASP A C 1
ATOM 1501 O O . ASP A 1 191 ? -10.044 0.719 -9.283 1.00 89.00 191 ASP A O 1
ATOM 1505 N N . PHE A 1 192 ? -7.858 1.068 -9.554 1.00 87.69 192 PHE A N 1
ATOM 1506 C CA . PHE A 1 192 ? -7.766 1.925 -8.364 1.00 87.69 192 PHE A CA 1
ATOM 1507 C C . PHE A 1 192 ? -8.672 3.160 -8.439 1.00 87.69 192 PHE A C 1
ATOM 1509 O O . PHE A 1 192 ? -9.278 3.528 -7.437 1.00 87.69 192 PHE A O 1
ATOM 1516 N N . SER A 1 193 ? -8.764 3.818 -9.599 1.00 87.50 193 SER A N 1
ATOM 1517 C CA . SER A 1 193 ? -9.644 4.980 -9.763 1.00 87.50 193 SER A CA 1
ATOM 1518 C C . SER A 1 193 ? -11.121 4.598 -9.674 1.00 87.50 193 SER A C 1
ATOM 1520 O O . SER A 1 193 ? -11.912 5.386 -9.159 1.00 87.50 193 SER A O 1
ATOM 1522 N N . ALA A 1 194 ? -11.497 3.419 -10.173 1.00 89.00 194 ALA A N 1
ATOM 1523 C CA . ALA A 1 194 ? -12.860 2.915 -10.104 1.00 89.00 194 ALA A CA 1
ATOM 1524 C C . ALA A 1 194 ? -13.270 2.640 -8.654 1.00 89.00 194 ALA A C 1
ATOM 1526 O O . ALA A 1 194 ? -14.337 3.078 -8.242 1.00 89.00 194 ALA A O 1
ATOM 1527 N N . ARG A 1 195 ? -12.409 2.005 -7.850 1.00 88.38 195 ARG A N 1
ATOM 1528 C CA . ARG A 1 195 ? -12.709 1.749 -6.430 1.00 88.38 195 ARG A CA 1
ATOM 1529 C C . ARG A 1 195 ? -12.677 2.997 -5.549 1.00 88.38 195 ARG A C 1
ATOM 1531 O O . ARG A 1 195 ? -13.398 3.056 -4.559 1.00 88.38 195 ARG A O 1
ATOM 1538 N N . ASP A 1 196 ? -11.872 3.997 -5.909 1.00 85.50 196 ASP A N 1
ATOM 1539 C CA . ASP A 1 196 ? -11.787 5.260 -5.162 1.00 85.50 196 ASP A CA 1
ATOM 1540 C C . ASP A 1 196 ? -13.014 6.155 -5.410 1.00 85.50 196 ASP A C 1
ATOM 1542 O O . ASP A 1 196 ? -13.624 6.626 -4.457 1.00 85.50 196 ASP A O 1
ATOM 1546 N N . TYR A 1 197 ? -13.428 6.347 -6.672 1.00 84.44 197 TYR A N 1
ATOM 1547 C CA . TYR A 1 197 ? -14.491 7.305 -7.036 1.00 84.44 197 TYR A CA 1
ATOM 1548 C C . TYR A 1 197 ? -15.814 6.669 -7.488 1.00 84.44 197 TYR A C 1
ATOM 1550 O O . TYR A 1 197 ? -16.836 7.348 -7.513 1.00 84.44 197 TYR A O 1
ATOM 1558 N N . GLY A 1 198 ? -15.819 5.395 -7.881 1.00 83.31 198 GLY A N 1
ATOM 1559 C CA . GLY A 1 198 ? -16.964 4.742 -8.530 1.00 83.31 198 GLY A CA 1
ATOM 1560 C C . GLY A 1 198 ? -17.960 4.060 -7.592 1.00 83.31 198 GLY A C 1
ATOM 1561 O O . GLY A 1 198 ? -19.043 3.693 -8.043 1.00 83.31 198 GLY A O 1
ATOM 1562 N N . ARG A 1 199 ? -17.617 3.889 -6.312 1.00 84.12 199 ARG A N 1
ATOM 1563 C CA . ARG A 1 199 ? -18.494 3.261 -5.314 1.00 84.12 199 ARG A CA 1
ATOM 1564 C C . ARG A 1 199 ? -19.694 4.161 -4.946 1.00 84.12 199 ARG A C 1
ATOM 1566 O O . ARG A 1 199 ? -19.550 5.378 -4.991 1.00 84.12 199 ARG A O 1
ATOM 1573 N N . PRO A 1 200 ? -20.871 3.611 -4.601 1.00 83.62 200 PRO A N 1
ATOM 1574 C CA . PRO A 1 200 ? -22.090 4.399 -4.372 1.00 83.62 200 PRO A CA 1
ATOM 1575 C C . PRO A 1 200 ? -22.117 5.175 -3.042 1.00 83.62 200 PRO A C 1
ATOM 1577 O O . PRO A 1 200 ? -22.632 6.291 -2.998 1.00 83.62 200 PRO A O 1
ATOM 1580 N N . GLY A 1 201 ? -21.574 4.606 -1.962 1.00 74.88 201 GLY A N 1
ATOM 1581 C CA . GLY A 1 201 ? -21.539 5.215 -0.632 1.00 74.88 201 GLY A CA 1
ATOM 1582 C C . GLY A 1 201 ? -20.295 6.080 -0.444 1.00 74.88 201 GLY A C 1
ATOM 1583 O O . GLY A 1 201 ? -19.242 5.575 -0.042 1.00 74.88 201 GLY A O 1
ATOM 1584 N N . HIS A 1 202 ? -20.405 7.378 -0.732 1.00 68.19 202 HIS A N 1
ATOM 1585 C CA . HIS A 1 202 ? -19.353 8.364 -0.465 1.00 68.19 202 HIS A CA 1
ATOM 1586 C C . HIS A 1 202 ? -19.711 9.232 0.741 1.00 68.19 202 HIS A C 1
ATOM 1588 O O . HIS A 1 202 ? -20.770 9.858 0.772 1.00 68.19 202 HIS A O 1
ATOM 1594 N N . ASP A 1 203 ? -18.795 9.317 1.708 1.00 67.38 203 ASP A N 1
ATOM 1595 C CA . ASP A 1 203 ? -18.874 10.287 2.805 1.00 67.38 203 ASP A CA 1
ATOM 1596 C C . ASP A 1 203 ? -17.718 11.289 2.706 1.00 67.38 203 ASP A C 1
ATOM 1598 O O . ASP A 1 203 ? -16.691 11.204 3.389 1.00 67.38 203 ASP A O 1
ATOM 1602 N N . ASP A 1 204 ? -17.897 12.263 1.815 1.00 61.03 204 ASP A N 1
ATOM 1603 C CA . ASP A 1 204 ? -16.949 13.362 1.624 1.00 61.03 204 ASP A CA 1
ATOM 1604 C C . ASP A 1 204 ? -16.861 14.292 2.847 1.00 61.03 204 ASP A C 1
ATOM 1606 O O . ASP A 1 204 ? -15.886 15.035 2.985 1.00 61.03 204 ASP A O 1
ATOM 1610 N N . VAL A 1 205 ? -17.856 14.258 3.744 1.00 56.88 205 VAL A N 1
ATOM 1611 C CA . VAL A 1 205 ? -17.957 15.161 4.900 1.00 56.88 205 VAL A CA 1
ATOM 1612 C C . VAL A 1 205 ? -17.098 14.659 6.058 1.00 56.88 205 VAL A C 1
ATOM 1614 O O . VAL A 1 205 ? -16.328 15.438 6.625 1.00 56.88 205 VAL A O 1
ATOM 1617 N N . SER A 1 206 ? -17.190 13.369 6.388 1.00 58.00 206 SER A N 1
ATOM 1618 C CA . SER A 1 206 ? -16.372 12.747 7.443 1.00 58.00 206 SER A CA 1
ATOM 1619 C C . SER A 1 206 ? -14.935 12.472 6.980 1.00 58.00 206 SER A C 1
ATOM 1621 O O . SER A 1 206 ? -14.015 12.396 7.797 1.00 58.00 206 SER A O 1
ATOM 1623 N N . GLY A 1 207 ? -14.724 12.416 5.661 1.00 64.38 207 GLY A N 1
ATOM 1624 C CA . GLY A 1 207 ? -13.437 12.168 5.028 1.00 64.38 207 GLY A CA 1
ATOM 1625 C C . GLY A 1 207 ? -13.162 10.675 4.876 1.00 64.38 207 GLY A C 1
ATOM 1626 O O . GLY A 1 207 ? -13.235 9.906 5.824 1.00 64.38 207 GLY A O 1
ATOM 1627 N N . MET A 1 208 ? -12.799 10.264 3.662 1.00 74.31 208 MET A N 1
ATOM 1628 C CA . MET A 1 208 ? -12.579 8.852 3.349 1.00 74.31 208 MET A CA 1
ATOM 1629 C C . MET A 1 208 ? -11.104 8.459 3.447 1.00 74.31 208 MET A C 1
ATOM 1631 O O . MET A 1 208 ? -10.222 9.114 2.865 1.00 74.31 208 MET A O 1
ATOM 1635 N N . LEU A 1 209 ? -10.851 7.335 4.126 1.00 87.56 209 LEU A N 1
ATOM 1636 C CA . LEU A 1 209 ? -9.585 6.615 4.051 1.00 87.56 209 LEU A CA 1
ATOM 1637 C C . LEU A 1 209 ? -9.325 6.250 2.577 1.00 87.56 209 LEU A C 1
ATOM 1639 O O . LEU A 1 209 ? -10.173 5.614 1.962 1.00 87.56 209 LEU A O 1
ATOM 1643 N N . PRO A 1 210 ? -8.198 6.654 1.965 1.00 89.38 210 PRO A N 1
ATOM 1644 C CA . PRO A 1 210 ? -7.937 6.304 0.572 1.00 89.38 210 PRO A CA 1
ATOM 1645 C C . PR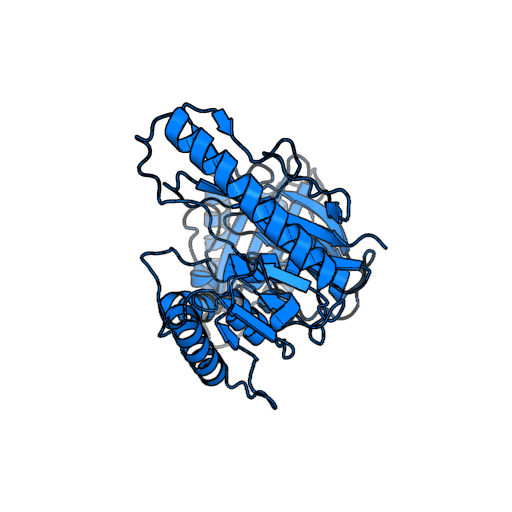O A 1 210 ? -7.692 4.789 0.413 1.00 89.38 210 PRO A C 1
ATOM 1647 O O . PRO A 1 210 ? -6.948 4.232 1.228 1.00 89.38 210 PRO A O 1
ATOM 1650 N N . PRO A 1 211 ? -8.183 4.138 -0.663 1.00 92.56 211 PRO A N 1
ATOM 1651 C CA . PRO A 1 211 ? -8.041 2.690 -0.883 1.00 92.56 211 PRO A CA 1
ATOM 1652 C C . PRO A 1 211 ? -6.605 2.168 -0.739 1.00 92.56 211 PRO A C 1
ATOM 1654 O O . PRO A 1 211 ? -6.336 1.194 -0.042 1.00 92.56 211 PRO A O 1
ATOM 1657 N N . LYS A 1 212 ? -5.629 2.895 -1.297 1.00 93.12 212 LYS A N 1
ATOM 1658 C CA . LYS A 1 212 ? -4.203 2.535 -1.192 1.00 93.12 212 LYS A CA 1
ATOM 1659 C C . LYS A 1 212 ? -3.698 2.510 0.251 1.00 93.12 212 LYS A C 1
ATOM 1661 O O . LYS A 1 212 ? -2.840 1.697 0.581 1.00 93.12 212 LYS A O 1
ATOM 1666 N N . LEU A 1 213 ? -4.201 3.405 1.105 1.00 93.50 213 LEU A N 1
ATOM 1667 C CA . LEU A 1 213 ? -3.848 3.421 2.524 1.00 93.50 213 LEU A CA 1
ATOM 1668 C C . LEU A 1 213 ? -4.506 2.264 3.274 1.00 93.50 213 LEU A C 1
ATOM 1670 O O . LEU A 1 213 ? -3.822 1.618 4.064 1.00 93.50 213 LEU A O 1
ATOM 1674 N N . ALA A 1 214 ? -5.767 1.951 2.966 1.00 95.94 214 ALA A N 1
ATOM 1675 C CA . ALA A 1 214 ? -6.445 0.775 3.504 1.00 95.94 214 ALA A CA 1
ATOM 1676 C C . ALA A 1 214 ? -5.668 -0.515 3.183 1.00 95.94 214 ALA A C 1
ATOM 1678 O O . ALA A 1 214 ? -5.320 -1.257 4.098 1.00 95.94 214 ALA A O 1
ATOM 1679 N N . MET A 1 215 ? -5.272 -0.723 1.921 1.00 96.69 215 MET A N 1
ATOM 1680 C CA . MET A 1 215 ? -4.445 -1.871 1.514 1.00 96.69 215 MET A CA 1
ATOM 1681 C C . MET A 1 215 ? -3.119 -1.950 2.280 1.00 96.69 215 MET A C 1
ATOM 1683 O O . MET A 1 215 ? -2.754 -3.018 2.772 1.00 96.69 215 MET A O 1
ATOM 1687 N N . MET A 1 216 ? -2.414 -0.820 2.432 1.00 96.06 216 MET A N 1
ATOM 1688 C CA . MET A 1 216 ? -1.177 -0.766 3.219 1.00 96.06 216 MET A CA 1
ATOM 1689 C C . MET A 1 216 ? -1.421 -1.180 4.673 1.00 96.06 216 MET A C 1
ATOM 1691 O O . MET A 1 216 ? -0.644 -1.957 5.223 1.00 96.06 216 MET A O 1
ATOM 1695 N N . MET A 1 217 ? -2.503 -0.706 5.297 1.00 97.50 217 MET A N 1
ATOM 1696 C CA . MET A 1 217 ? -2.857 -1.067 6.672 1.00 97.50 217 MET A CA 1
ATOM 1697 C C . MET A 1 217 ? -3.218 -2.554 6.805 1.00 97.50 217 MET A C 1
ATOM 1699 O O . MET A 1 217 ? -2.717 -3.222 7.710 1.00 97.50 217 MET A O 1
ATOM 1703 N N . ILE A 1 218 ? -3.999 -3.099 5.866 1.00 98.12 218 ILE A N 1
ATOM 1704 C CA . ILE A 1 218 ? -4.333 -4.530 5.803 1.00 98.12 218 ILE A CA 1
ATOM 1705 C C . ILE A 1 218 ? -3.053 -5.361 5.677 1.00 98.12 218 ILE A C 1
ATOM 1707 O O . ILE A 1 218 ? -2.848 -6.312 6.427 1.00 98.12 218 ILE A O 1
ATOM 1711 N N . ASN A 1 219 ? -2.136 -4.977 4.791 1.00 97.25 219 ASN A N 1
ATOM 1712 C CA . ASN A 1 219 ? -0.856 -5.659 4.618 1.00 97.25 219 ASN A CA 1
ATOM 1713 C C . ASN A 1 219 ? 0.040 -5.592 5.859 1.00 97.25 219 ASN A C 1
ATOM 1715 O O . ASN A 1 219 ? 0.651 -6.594 6.231 1.00 97.25 219 ASN A O 1
ATOM 1719 N N . LEU A 1 220 ? 0.098 -4.440 6.530 1.00 95.81 220 LEU A N 1
ATOM 1720 C CA . LEU A 1 220 ? 0.867 -4.270 7.764 1.00 95.81 220 LEU A CA 1
ATOM 1721 C C . LEU A 1 220 ? 0.342 -5.143 8.910 1.00 95.81 220 LEU A C 1
ATOM 1723 O O . LEU A 1 220 ? 1.138 -5.555 9.761 1.00 95.81 220 LEU A O 1
ATOM 1727 N N . SER A 1 221 ? -0.954 -5.480 8.907 1.00 95.56 221 SER A N 1
ATOM 1728 C CA . SER A 1 221 ? -1.547 -6.386 9.899 1.00 95.56 221 SER A CA 1
ATOM 1729 C C . SER A 1 221 ? -0.959 -7.795 9.813 1.00 95.56 221 SER A C 1
ATOM 1731 O O . SER A 1 221 ? -0.874 -8.490 10.823 1.00 95.56 221 SER A O 1
ATOM 1733 N N . GLY A 1 222 ? -0.470 -8.200 8.634 1.00 93.75 222 GLY A N 1
ATOM 1734 C CA . GLY A 1 222 ? 0.046 -9.547 8.391 1.00 93.75 222 GLY A CA 1
ATOM 1735 C C . GLY A 1 222 ? -1.017 -10.643 8.502 1.00 93.75 222 GLY A C 1
ATOM 1736 O O . GLY A 1 222 ? -0.653 -11.812 8.599 1.00 93.75 222 GLY A O 1
ATOM 1737 N N . VAL A 1 223 ? -2.303 -10.279 8.512 1.00 95.56 223 VAL A N 1
ATOM 1738 C CA . VAL A 1 223 ? -3.413 -11.234 8.529 1.00 95.56 223 VAL A CA 1
ATOM 1739 C C . VAL A 1 223 ? -3.366 -12.124 7.284 1.00 95.56 223 VAL A C 1
ATOM 1741 O O . VAL A 1 223 ? -3.094 -11.659 6.171 1.00 95.56 223 VAL A O 1
ATOM 1744 N N . ALA A 1 224 ? -3.610 -13.418 7.475 1.00 93.62 224 ALA A N 1
ATOM 1745 C CA . ALA A 1 224 ? -3.724 -14.364 6.373 1.00 93.62 224 ALA A CA 1
ATOM 1746 C C . ALA A 1 224 ? -5.014 -14.113 5.573 1.00 93.62 224 ALA A C 1
ATOM 1748 O O . ALA A 1 224 ? -5.980 -13.573 6.104 1.00 93.62 224 ALA A O 1
ATOM 1749 N N . ILE A 1 225 ? -5.055 -14.542 4.308 1.00 92.75 225 ILE A N 1
ATOM 1750 C CA . ILE A 1 225 ? -6.239 -14.375 3.439 1.00 92.75 225 ILE A CA 1
ATOM 1751 C C . ILE A 1 225 ? -7.492 -15.032 4.046 1.00 92.75 225 ILE A C 1
ATOM 1753 O O . ILE A 1 225 ? -8.595 -14.513 3.912 1.00 92.75 225 ILE A O 1
ATOM 1757 N N . ASN A 1 226 ? -7.311 -16.149 4.751 1.00 94.19 226 ASN A N 1
ATOM 1758 C CA . ASN A 1 226 ? -8.359 -16.881 5.461 1.00 94.19 226 ASN A CA 1
ATOM 1759 C C . ASN A 1 226 ? -8.505 -16.483 6.944 1.00 94.19 226 ASN A C 1
ATOM 1761 O O . ASN A 1 226 ? -9.272 -17.121 7.660 1.00 94.19 226 ASN A O 1
ATOM 1765 N N . GLY A 1 227 ? -7.746 -15.492 7.421 1.00 96.56 227 GLY A N 1
ATOM 1766 C CA . GLY A 1 227 ? -7.852 -14.982 8.787 1.00 96.56 227 GLY A CA 1
ATOM 1767 C C . GLY A 1 227 ? -9.010 -13.999 8.935 1.00 96.56 227 GLY A C 1
ATOM 1768 O O . GLY A 1 227 ? -9.378 -13.318 7.977 1.00 96.56 227 GLY A O 1
ATOM 1769 N N . THR A 1 228 ? -9.561 -13.901 10.143 1.00 98.19 228 THR A N 1
ATOM 1770 C CA . THR A 1 228 ? -10.680 -13.005 10.448 1.00 98.19 228 THR A CA 1
ATOM 1771 C C . THR A 1 228 ? -10.189 -11.575 10.675 1.00 98.19 228 THR A C 1
ATOM 1773 O O . THR A 1 228 ? -9.423 -11.322 11.613 1.00 98.19 228 THR A O 1
ATOM 1776 N N . LEU A 1 229 ? -10.653 -10.636 9.845 1.00 98.69 229 LEU A N 1
ATOM 1777 C CA . LEU A 1 229 ? -10.373 -9.203 9.962 1.00 98.69 229 LEU A CA 1
ATOM 1778 C C . LEU A 1 229 ? -11.615 -8.438 10.432 1.00 98.69 229 LEU A C 1
ATOM 1780 O O . LEU A 1 229 ? -12.691 -8.581 9.857 1.00 98.69 229 LEU A O 1
ATOM 1784 N N . LEU A 1 230 ? -11.437 -7.596 11.449 1.00 98.81 230 LEU A N 1
ATOM 1785 C CA . LEU A 1 230 ? -12.457 -6.688 11.975 1.00 98.81 230 LEU A CA 1
ATOM 1786 C C . LEU A 1 230 ? -12.087 -5.228 11.681 1.00 98.81 230 LEU A C 1
ATOM 1788 O O . LEU A 1 230 ? -10.987 -4.791 12.026 1.00 98.81 230 LEU A O 1
ATOM 1792 N N . ASP A 1 231 ? -13.031 -4.463 11.140 1.00 98.75 231 ASP A N 1
ATOM 1793 C CA . ASP A 1 231 ? -12.995 -2.997 11.149 1.00 98.75 231 ASP A CA 1
ATOM 1794 C C . ASP A 1 231 ? -14.135 -2.450 12.031 1.00 98.75 231 ASP A C 1
ATOM 1796 O O . ASP A 1 231 ? -15.292 -2.454 11.606 1.00 98.75 231 ASP A O 1
ATOM 1800 N N . PRO A 1 232 ? -13.846 -2.010 13.271 1.00 98.50 232 PRO A N 1
ATOM 1801 C CA . PRO A 1 232 ? -14.855 -1.543 14.210 1.00 98.50 232 PRO A CA 1
ATOM 1802 C C . PRO A 1 232 ? -15.240 -0.063 14.041 1.00 98.50 232 PRO A C 1
ATOM 1804 O O . PRO A 1 232 ? -15.991 0.458 14.867 1.00 98.50 232 PRO A O 1
ATOM 1807 N N . PHE A 1 233 ? -14.716 0.606 13.009 1.00 97.44 233 PHE A N 1
ATOM 1808 C CA . PHE A 1 233 ? -15.095 1.956 12.583 1.00 97.44 233 PHE A CA 1
ATOM 1809 C C . PHE A 1 233 ? -15.236 1.976 11.060 1.00 97.44 233 PHE A C 1
ATOM 1811 O O . PHE A 1 233 ? -14.543 2.722 10.365 1.00 97.44 233 PHE A O 1
ATOM 1818 N N . CYS A 1 234 ? -16.073 1.081 10.529 1.00 96.19 234 CYS A N 1
ATOM 1819 C CA . CYS A 1 234 ? -16.027 0.771 9.107 1.00 96.19 234 CYS A CA 1
ATOM 1820 C C . CYS A 1 234 ? -16.414 1.955 8.213 1.00 96.19 234 CYS A C 1
ATOM 1822 O O . CYS A 1 234 ? -15.944 2.008 7.075 1.00 96.19 234 CYS A O 1
ATOM 1824 N N . GLY A 1 235 ? -17.188 2.937 8.699 1.00 94.88 235 GLY A N 1
ATOM 1825 C CA . GLY A 1 235 ? -17.540 4.126 7.923 1.00 94.88 235 GLY A CA 1
ATOM 1826 C C . GLY A 1 235 ? -18.206 3.743 6.601 1.00 94.88 235 GLY A C 1
ATOM 1827 O O . GLY A 1 235 ? -19.208 3.046 6.595 1.00 94.88 235 GLY A O 1
ATOM 1828 N N . SER A 1 236 ? -17.625 4.139 5.466 1.00 93.38 236 SER A N 1
ATOM 1829 C CA . SER A 1 236 ? -18.086 3.713 4.131 1.00 93.38 236 SER A CA 1
ATOM 1830 C C . SER A 1 236 ? -17.542 2.348 3.670 1.00 93.38 236 SER A C 1
ATOM 1832 O O . SER A 1 236 ? -17.706 1.963 2.514 1.00 93.38 236 SER A O 1
ATOM 1834 N N . GLY A 1 237 ? -16.842 1.614 4.531 1.00 95.38 237 GLY A N 1
ATOM 1835 C CA . GLY A 1 237 ? -16.411 0.238 4.294 1.00 95.38 237 GLY A CA 1
ATOM 1836 C C . GLY A 1 237 ? -15.082 0.082 3.559 1.00 95.38 237 GLY A C 1
ATOM 1837 O O . GLY A 1 237 ? -14.787 -1.016 3.103 1.00 95.38 237 GLY A O 1
ATOM 1838 N N . THR A 1 238 ? -14.260 1.134 3.429 1.00 96.06 238 THR A N 1
ATOM 1839 C CA . THR A 1 238 ? -13.048 1.093 2.576 1.00 96.06 238 THR A CA 1
ATOM 1840 C C . THR A 1 238 ? -12.089 -0.051 2.922 1.00 96.06 238 THR A C 1
ATOM 1842 O O . THR A 1 238 ? -11.535 -0.683 2.026 1.00 96.06 238 THR A O 1
ATOM 1845 N N . ILE A 1 239 ? -11.869 -0.330 4.210 1.00 97.75 239 ILE A N 1
ATOM 1846 C CA . ILE A 1 239 ? -10.993 -1.435 4.624 1.00 97.75 239 ILE A CA 1
ATOM 1847 C C . ILE A 1 239 ? -11.611 -2.773 4.223 1.00 97.75 239 ILE A C 1
ATOM 1849 O O . ILE A 1 239 ? -10.919 -3.606 3.650 1.00 97.75 239 ILE A O 1
ATOM 1853 N N . LEU A 1 240 ? -12.914 -2.954 4.433 1.00 97.62 240 LEU A N 1
ATOM 1854 C CA . LEU A 1 240 ? -13.614 -4.189 4.082 1.00 97.62 240 LEU A CA 1
ATOM 1855 C C . LEU A 1 240 ? -13.640 -4.421 2.564 1.00 97.62 240 LEU A C 1
ATOM 1857 O O . LEU A 1 240 ? -13.354 -5.530 2.118 1.00 97.62 240 LEU A O 1
ATOM 1861 N N . THR A 1 241 ? -13.911 -3.388 1.760 1.00 96.19 241 THR A N 1
ATOM 1862 C CA . THR A 1 241 ? -13.933 -3.505 0.293 1.00 96.19 241 THR A CA 1
ATOM 1863 C C . THR A 1 241 ? -12.551 -3.810 -0.275 1.00 96.19 241 THR A C 1
ATOM 1865 O O . THR A 1 241 ? -12.427 -4.660 -1.156 1.00 96.19 241 THR A O 1
ATOM 1868 N N . GLU A 1 242 ? -11.489 -3.182 0.243 1.00 97.00 242 GLU A N 1
ATOM 1869 C CA . GLU A 1 242 ? -10.126 -3.505 -0.196 1.00 97.00 242 GLU A CA 1
ATOM 1870 C C . GLU A 1 242 ? -9.677 -4.885 0.308 1.00 97.00 242 GLU A C 1
ATOM 1872 O O . GLU A 1 242 ? -9.043 -5.621 -0.443 1.00 97.00 242 GLU A O 1
ATOM 1877 N N . SER A 1 243 ? -10.049 -5.298 1.525 1.00 96.81 243 SER A N 1
ATOM 1878 C CA . SER A 1 243 ? -9.808 -6.664 2.009 1.00 96.81 243 SER A CA 1
ATOM 1879 C C . SER A 1 243 ? -10.468 -7.711 1.108 1.00 96.81 243 SER A C 1
ATOM 1881 O O . SER A 1 243 ? -9.829 -8.704 0.750 1.00 96.81 243 SER A O 1
ATOM 1883 N N . LEU A 1 244 ? -11.711 -7.466 0.689 1.00 95.12 244 LEU A N 1
ATOM 1884 C CA . LEU A 1 244 ? -12.436 -8.315 -0.251 1.00 95.12 244 LEU A CA 1
ATOM 1885 C C . LEU A 1 244 ? -11.734 -8.366 -1.619 1.00 95.12 244 LEU A C 1
ATOM 1887 O O . LEU A 1 244 ? -11.504 -9.450 -2.151 1.00 95.12 244 LEU A O 1
ATOM 1891 N N . ALA A 1 245 ? -11.307 -7.216 -2.155 1.00 94.12 245 ALA A N 1
ATOM 1892 C CA . ALA A 1 245 ? -10.540 -7.140 -3.404 1.00 94.12 245 ALA A CA 1
ATOM 1893 C C . ALA A 1 245 ? -9.191 -7.886 -3.328 1.00 94.12 245 ALA A C 1
ATOM 1895 O O . ALA A 1 245 ? -8.676 -8.371 -4.336 1.00 94.12 245 ALA A O 1
ATOM 1896 N N . MET A 1 246 ? -8.626 -8.020 -2.125 1.00 93.81 246 MET A N 1
ATOM 1897 C CA . MET A 1 246 ? -7.422 -8.807 -1.842 1.00 93.81 246 MET A CA 1
ATOM 1898 C C . MET A 1 246 ? -7.703 -10.310 -1.633 1.00 93.81 246 MET A C 1
ATOM 1900 O O . MET A 1 246 ? -6.771 -11.056 -1.316 1.00 93.81 246 MET A O 1
ATOM 1904 N N . GLY A 1 247 ? -8.954 -10.749 -1.809 1.00 93.31 247 GLY A N 1
ATOM 1905 C CA . GLY A 1 247 ? -9.395 -12.144 -1.732 1.00 93.31 247 GLY A CA 1
ATOM 1906 C C . GLY A 1 247 ? -9.755 -12.633 -0.329 1.00 93.31 247 GLY A C 1
ATOM 1907 O O . GLY A 1 247 ? -9.894 -13.838 -0.134 1.00 93.31 247 GLY A O 1
ATOM 1908 N N . MET A 1 248 ? -9.867 -11.741 0.658 1.00 94.56 248 MET A N 1
ATOM 1909 C CA . MET A 1 248 ? -10.246 -12.123 2.019 1.00 94.56 248 MET A CA 1
ATOM 1910 C C . MET A 1 248 ? -11.752 -12.368 2.119 1.00 94.56 248 MET A C 1
ATOM 1912 O O . MET A 1 248 ? -12.541 -11.606 1.565 1.00 94.56 248 MET A O 1
ATOM 1916 N N . THR A 1 249 ? -12.150 -13.401 2.863 1.00 91.19 249 THR A N 1
ATOM 1917 C CA . THR A 1 249 ? -13.566 -13.801 2.993 1.00 91.19 249 THR A CA 1
ATOM 1918 C C . THR A 1 249 ? -14.111 -13.699 4.415 1.00 91.19 249 THR A C 1
ATOM 1920 O O . THR A 1 249 ? -15.319 -13.611 4.600 1.00 91.19 249 THR A O 1
ATOM 1923 N N . GLN A 1 250 ? -13.239 -13.681 5.426 1.00 96.19 250 GLN A N 1
ATOM 1924 C CA . GLN A 1 250 ? -13.620 -13.613 6.839 1.00 96.19 250 GLN A CA 1
ATOM 1925 C C . GLN A 1 250 ? -13.526 -12.167 7.332 1.00 96.19 250 GLN A C 1
ATOM 1927 O O . GLN A 1 250 ? -12.552 -11.768 7.970 1.00 96.19 250 GLN A O 1
ATOM 1932 N N . LEU A 1 251 ? -14.522 -11.364 6.970 1.00 98.12 251 LEU A N 1
ATOM 1933 C CA . LEU A 1 251 ? -14.560 -9.926 7.232 1.00 98.12 251 LEU A CA 1
ATOM 1934 C C . LEU A 1 251 ? -15.699 -9.597 8.190 1.00 98.12 251 LEU A C 1
ATOM 1936 O O . LEU A 1 251 ? -16.762 -10.194 8.089 1.00 98.12 251 LEU A O 1
ATOM 1940 N N . ILE A 1 252 ? -15.484 -8.654 9.104 1.00 98.62 252 ILE A N 1
ATOM 1941 C CA . ILE A 1 252 ? -16.511 -8.153 10.022 1.00 98.62 252 ILE A CA 1
ATOM 1942 C C . ILE A 1 252 ? -16.396 -6.630 10.100 1.00 98.62 252 ILE A C 1
ATOM 1944 O O . ILE A 1 252 ? -15.295 -6.099 10.260 1.00 98.62 252 ILE A O 1
ATOM 1948 N N . GLY A 1 253 ? -17.526 -5.931 10.011 1.00 98.50 253 GLY A N 1
ATOM 1949 C CA . GLY A 1 253 ? -17.607 -4.479 10.155 1.00 98.50 253 GLY A CA 1
ATOM 1950 C C . GLY A 1 253 ? -18.499 -4.054 11.314 1.00 98.50 253 GLY A C 1
ATOM 1951 O O . GLY A 1 253 ? -19.536 -4.669 11.568 1.00 98.50 253 GLY A O 1
ATOM 1952 N N . SER A 1 254 ? -18.139 -2.972 11.996 1.00 98.50 254 SER A N 1
ATOM 1953 C CA . SER A 1 254 ? -19.089 -2.242 12.833 1.00 98.50 254 SER A CA 1
ATOM 1954 C C . SER A 1 254 ? -18.882 -0.740 12.748 1.00 98.50 254 SER A C 1
ATOM 1956 O O . SER A 1 254 ? -17.774 -0.267 12.511 1.00 98.50 254 SER A O 1
ATOM 1958 N N . ASP A 1 255 ? -19.948 0.004 13.000 1.00 98.19 255 ASP A N 1
ATOM 1959 C CA . ASP A 1 255 ? -19.920 1.450 13.161 1.00 98.19 255 ASP A CA 1
ATOM 1960 C C . ASP A 1 255 ? -21.045 1.862 14.115 1.00 98.19 255 ASP A C 1
ATOM 1962 O O . ASP A 1 255 ? -22.057 1.172 14.235 1.00 98.19 255 ASP A O 1
ATOM 1966 N N . ILE A 1 256 ? -20.891 2.988 14.808 1.00 97.38 256 ILE A N 1
ATOM 1967 C CA . ILE A 1 256 ? -21.955 3.526 15.666 1.00 97.38 256 ILE A CA 1
ATOM 1968 C C . ILE A 1 256 ? -23.118 4.099 14.838 1.00 97.38 256 ILE A C 1
ATOM 1970 O O . ILE A 1 256 ? -24.229 4.239 15.346 1.00 97.38 256 ILE A O 1
ATOM 1974 N N . SER A 1 257 ? -22.860 4.447 13.576 1.00 96.31 257 SER A N 1
ATOM 1975 C CA . SER A 1 257 ? -23.823 5.030 12.650 1.00 96.31 257 SER A CA 1
ATOM 1976 C C . SER A 1 257 ? -24.495 3.958 11.792 1.00 96.31 257 SER A C 1
ATOM 1978 O O . SER A 1 257 ? -23.843 3.283 10.999 1.00 96.31 257 SER A O 1
ATOM 1980 N N . GLU A 1 258 ? -25.822 3.859 11.877 1.00 96.88 258 GLU A N 1
ATOM 1981 C CA . GLU A 1 258 ? -26.625 3.000 10.993 1.00 96.88 258 GLU A CA 1
ATOM 1982 C C . GLU A 1 258 ? -26.411 3.343 9.514 1.00 96.88 258 GLU A C 1
ATOM 1984 O O . GLU A 1 258 ? -26.178 2.460 8.694 1.00 96.88 258 GLU A O 1
ATOM 1989 N N . ARG A 1 259 ? -26.330 4.641 9.196 1.00 94.75 259 ARG A N 1
ATOM 1990 C CA . ARG A 1 259 ? -26.013 5.109 7.844 1.00 94.75 259 ARG A CA 1
ATOM 1991 C C . ARG A 1 259 ? -24.667 4.577 7.340 1.00 94.75 259 ARG A C 1
ATOM 1993 O O . ARG A 1 259 ? -24.567 4.206 6.178 1.00 94.75 259 ARG A O 1
ATOM 2000 N N . ALA A 1 260 ? -23.638 4.545 8.189 1.00 94.94 260 ALA A N 1
ATOM 2001 C CA . ALA A 1 260 ? -22.323 4.031 7.796 1.00 94.94 260 ALA A CA 1
ATOM 2002 C C . ALA A 1 260 ? -22.390 2.530 7.469 1.00 94.94 260 ALA A C 1
ATOM 2004 O O . ALA A 1 260 ? -21.797 2.064 6.497 1.00 94.94 260 ALA A O 1
ATOM 2005 N N . ILE A 1 261 ? -23.177 1.772 8.234 1.00 97.44 261 ILE A N 1
ATOM 2006 C CA . ILE A 1 261 ? -23.420 0.356 7.955 1.00 97.44 261 ILE A CA 1
ATOM 2007 C C . ILE A 1 261 ? -24.138 0.158 6.616 1.00 97.44 261 ILE A C 1
ATOM 2009 O O . ILE A 1 261 ? -23.734 -0.712 5.841 1.00 97.44 261 ILE A O 1
ATOM 2013 N N . ASP A 1 262 ? -25.131 0.987 6.298 1.00 96.00 262 ASP A N 1
ATOM 2014 C CA . ASP A 1 262 ? -25.813 0.937 5.001 1.00 96.00 262 ASP A CA 1
ATOM 2015 C C . ASP A 1 262 ? -24.883 1.310 3.836 1.00 96.00 262 ASP A C 1
ATOM 2017 O O . ASP A 1 262 ? -24.835 0.598 2.830 1.00 96.00 262 ASP A O 1
ATOM 2021 N N . ASP A 1 263 ? -24.081 2.368 3.986 1.00 95.12 263 ASP A N 1
ATOM 2022 C CA . ASP A 1 263 ? -23.080 2.777 2.993 1.00 95.12 263 ASP A CA 1
ATOM 2023 C C . ASP A 1 263 ? -22.030 1.673 2.774 1.00 95.12 263 ASP A C 1
ATOM 2025 O O . ASP A 1 263 ? -21.675 1.355 1.635 1.00 95.12 263 ASP A O 1
ATOM 2029 N N . THR A 1 264 ? -21.572 1.035 3.856 1.00 96.19 264 THR A N 1
ATOM 2030 C CA . THR A 1 264 ? -20.661 -0.117 3.812 1.00 96.19 264 THR A CA 1
ATOM 2031 C C . THR A 1 264 ? -21.284 -1.291 3.060 1.00 96.19 264 THR A C 1
ATOM 2033 O O . THR A 1 264 ? -20.621 -1.868 2.196 1.00 96.19 264 THR A O 1
ATOM 2036 N N . ARG A 1 265 ? -22.550 -1.634 3.336 1.00 96.56 265 ARG A N 1
ATOM 2037 C CA . ARG A 1 265 ? -23.260 -2.730 2.657 1.00 96.56 265 ARG A CA 1
ATOM 2038 C C . ARG A 1 265 ? -23.341 -2.486 1.150 1.00 96.56 265 A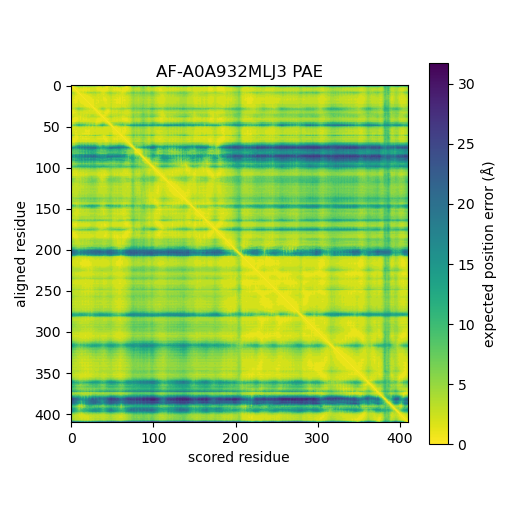RG A C 1
ATOM 2040 O O . ARG A 1 265 ? -22.887 -3.325 0.373 1.00 96.56 265 ARG A O 1
ATOM 2047 N N . ASN A 1 266 ? -23.797 -1.299 0.747 1.00 95.69 266 ASN A N 1
ATOM 2048 C CA . ASN A 1 266 ? -23.894 -0.906 -0.662 1.00 95.69 266 ASN A CA 1
ATOM 2049 C C . ASN A 1 266 ? -22.528 -0.948 -1.370 1.00 95.69 266 ASN A C 1
ATOM 2051 O O . ASN A 1 266 ? -22.415 -1.389 -2.515 1.00 95.69 266 ASN A O 1
ATOM 2055 N N . ASN A 1 267 ? -21.465 -0.506 -0.691 1.00 95.62 267 ASN A N 1
ATOM 2056 C CA . ASN A 1 267 ? -20.113 -0.516 -1.245 1.00 95.62 267 ASN A CA 1
ATOM 2057 C C . ASN A 1 267 ? -19.524 -1.928 -1.364 1.00 95.62 267 ASN A C 1
ATOM 2059 O O . ASN A 1 267 ? -18.800 -2.198 -2.327 1.00 95.62 267 ASN A O 1
ATOM 2063 N N . LEU A 1 268 ? -19.832 -2.837 -0.435 1.00 95.81 268 LEU A N 1
ATOM 2064 C CA . LEU A 1 268 ? -19.441 -4.244 -0.537 1.00 95.81 268 LEU A CA 1
ATOM 2065 C C . LEU A 1 268 ? -20.147 -4.924 -1.711 1.00 95.81 268 LEU A C 1
ATOM 2067 O O . LEU A 1 268 ? -19.480 -5.574 -2.515 1.00 95.81 268 LEU A O 1
ATOM 2071 N N . GLU A 1 269 ? -21.457 -4.717 -1.861 1.00 94.69 269 GLU A N 1
ATOM 2072 C CA . GLU A 1 269 ? -22.232 -5.230 -2.997 1.00 94.69 269 GLU A CA 1
ATOM 2073 C C . GLU A 1 269 ? -21.687 -4.731 -4.334 1.00 94.69 269 GLU A C 1
ATOM 2075 O O . GLU A 1 269 ? -21.409 -5.528 -5.235 1.00 94.69 269 GLU A O 1
ATOM 2080 N N . TRP A 1 270 ? -21.449 -3.423 -4.443 1.00 95.06 270 TRP A N 1
ATOM 2081 C CA . TRP A 1 270 ? -20.840 -2.832 -5.629 1.00 95.06 270 TRP A CA 1
ATOM 2082 C C . TRP A 1 270 ? -19.459 -3.433 -5.919 1.00 95.06 270 TRP A C 1
ATOM 2084 O O . TRP A 1 270 ? -19.165 -3.770 -7.064 1.00 95.06 270 TRP A O 1
ATOM 2094 N N . THR A 1 271 ? -18.621 -3.615 -4.893 1.00 94.44 271 THR A N 1
ATOM 2095 C CA . THR A 1 271 ? -17.268 -4.175 -5.051 1.00 94.44 271 THR A CA 1
ATOM 2096 C C . THR A 1 271 ? -17.320 -5.623 -5.532 1.00 94.44 271 THR A C 1
ATOM 2098 O O . THR A 1 271 ? -16.567 -5.992 -6.435 1.00 94.44 271 THR A O 1
ATOM 2101 N N . MET A 1 272 ? -18.231 -6.434 -4.981 1.00 94.06 272 MET A N 1
ATOM 2102 C CA . MET A 1 272 ? -18.457 -7.812 -5.426 1.00 94.06 272 MET A CA 1
ATOM 2103 C C . MET A 1 272 ? -18.854 -7.860 -6.902 1.00 94.06 272 MET A C 1
ATOM 2105 O O . MET A 1 272 ? -18.246 -8.595 -7.676 1.00 94.06 272 MET A O 1
ATOM 2109 N N . GLN A 1 273 ? -19.807 -7.024 -7.320 1.00 93.62 273 GLN A N 1
ATOM 2110 C CA . GLN A 1 273 ? -20.243 -6.951 -8.717 1.00 93.62 273 GLN A CA 1
ATOM 2111 C C . GLN A 1 273 ? -19.130 -6.455 -9.647 1.00 93.62 273 GLN A C 1
ATOM 2113 O O . GLN A 1 273 ? -18.889 -7.051 -10.696 1.00 93.62 273 GLN A O 1
ATOM 2118 N N . HIS A 1 274 ? -18.431 -5.387 -9.256 1.00 92.62 274 HIS A N 1
ATOM 2119 C CA . HIS A 1 274 ? -17.365 -4.772 -10.046 1.00 92.62 274 HIS A CA 1
ATOM 2120 C C . HIS A 1 274 ? -16.206 -5.739 -10.313 1.00 92.62 274 HIS A C 1
ATOM 2122 O O . HIS A 1 274 ? -15.653 -5.752 -11.412 1.00 92.62 274 HIS A O 1
ATOM 2128 N N . LEU A 1 275 ? -15.852 -6.554 -9.316 1.00 91.44 275 LEU A N 1
ATOM 2129 C CA . LEU A 1 275 ? -14.738 -7.499 -9.390 1.00 91.44 275 LEU A CA 1
ATOM 2130 C C . LEU A 1 275 ? -15.161 -8.919 -9.797 1.00 91.44 275 LEU A C 1
ATOM 2132 O O . LEU A 1 275 ? -14.300 -9.788 -9.927 1.00 91.44 275 LEU A O 1
ATOM 2136 N N . GLY A 1 276 ? -16.460 -9.172 -9.994 1.00 93.38 276 GLY A N 1
ATOM 2137 C CA . GLY A 1 276 ? -16.985 -10.510 -10.280 1.00 93.38 276 GLY A CA 1
ATOM 2138 C C . GLY A 1 276 ? -16.740 -11.506 -9.141 1.00 93.38 276 GLY A C 1
ATOM 2139 O O . GLY A 1 276 ? -16.435 -12.671 -9.391 1.00 93.38 276 GLY A O 1
ATOM 2140 N N . LEU A 1 277 ? -16.806 -11.036 -7.894 1.00 90.50 277 LEU A N 1
ATOM 2141 C CA . LEU A 1 277 ? -16.613 -11.847 -6.696 1.00 90.50 277 LEU A CA 1
ATOM 2142 C C . LEU A 1 277 ? -17.953 -12.360 -6.172 1.00 90.50 277 LEU A C 1
ATOM 2144 O O . LEU A 1 277 ? -18.967 -11.664 -6.207 1.00 90.50 277 LEU A O 1
ATOM 2148 N N . HIS A 1 278 ? -17.920 -13.564 -5.613 1.00 85.50 278 HIS A N 1
ATOM 2149 C CA . HIS A 1 278 ? -19.040 -14.170 -4.908 1.00 85.50 278 HIS A CA 1
ATOM 2150 C C . HIS A 1 278 ? -18.564 -14.599 -3.524 1.00 85.50 278 HIS A C 1
ATOM 2152 O O . HIS A 1 278 ? -17.533 -15.264 -3.407 1.00 85.50 278 HIS A O 1
ATOM 2158 N N . THR A 1 279 ? -19.300 -14.224 -2.482 1.00 79.38 279 THR A N 1
ATOM 2159 C CA . THR A 1 279 ? -19.081 -14.748 -1.134 1.00 79.38 279 THR A CA 1
ATOM 2160 C C . THR A 1 279 ? -20.105 -15.839 -0.845 1.00 79.38 279 THR A C 1
ATOM 2162 O O . THR A 1 279 ? -21.273 -15.729 -1.209 1.00 79.38 279 THR A O 1
ATOM 2165 N N . GLU A 1 280 ? -19.671 -16.918 -0.193 1.00 79.31 280 GLU A N 1
ATOM 2166 C CA . GLU A 1 280 ? -20.579 -17.991 0.243 1.00 79.31 280 GLU A CA 1
ATOM 2167 C C . GLU A 1 280 ? -21.497 -17.531 1.385 1.00 79.31 280 GLU A C 1
ATOM 2169 O O . GLU A 1 280 ? -22.588 -18.067 1.582 1.00 79.31 280 GLU A O 1
ATOM 2174 N N . HIS A 1 281 ? -21.055 -16.517 2.131 1.00 82.81 281 HIS A N 1
ATOM 2175 C CA . HIS A 1 281 ? -21.744 -15.964 3.285 1.00 82.81 281 HIS A CA 1
ATOM 2176 C C . HIS A 1 281 ? -21.775 -14.439 3.224 1.00 82.81 281 HIS A C 1
ATOM 2178 O O . HIS A 1 281 ? -20.886 -13.802 2.649 1.00 82.81 281 HIS A O 1
ATOM 2184 N N . GLU A 1 282 ? -22.808 -13.861 3.832 1.00 90.31 282 GLU A N 1
ATOM 2185 C CA . GLU A 1 282 ? -22.896 -12.422 4.044 1.00 90.31 282 GLU A CA 1
ATOM 2186 C C . GLU A 1 282 ? -21.804 -11.972 5.023 1.00 90.31 282 GLU A C 1
ATOM 2188 O O . GLU A 1 282 ? -21.517 -12.648 6.013 1.00 90.31 282 GLU A O 1
ATOM 2193 N N . ILE A 1 283 ? -21.188 -10.827 4.734 1.00 96.31 283 ILE A N 1
ATOM 2194 C CA . ILE A 1 283 ? -20.197 -10.195 5.607 1.00 96.31 283 ILE A CA 1
ATOM 2195 C C . ILE A 1 283 ? -20.945 -9.592 6.808 1.00 96.31 283 ILE A C 1
ATOM 2197 O O . ILE A 1 283 ? -21.772 -8.705 6.595 1.00 96.31 283 ILE A O 1
ATOM 2201 N N . PRO A 1 284 ? -20.679 -10.012 8.061 1.00 97.94 284 PRO A N 1
ATOM 2202 C CA . PRO A 1 284 ? -21.388 -9.472 9.215 1.00 97.94 284 PRO A CA 1
ATOM 2203 C C . PRO A 1 284 ? -21.095 -7.982 9.430 1.00 97.94 284 PRO A C 1
ATOM 2205 O O . PRO A 1 284 ? -19.939 -7.583 9.599 1.00 97.94 284 PRO A O 1
ATOM 2208 N N . LEU A 1 285 ? -22.158 -7.177 9.469 1.00 98.50 285 LEU A N 1
ATOM 2209 C CA . LEU A 1 285 ? -22.119 -5.738 9.720 1.00 98.50 285 LEU A CA 1
ATOM 2210 C C . LEU A 1 285 ? -23.018 -5.382 10.909 1.00 98.50 285 LEU A C 1
ATOM 2212 O O . LEU A 1 285 ? -24.183 -5.778 10.945 1.00 98.50 285 LEU A O 1
ATOM 2216 N N . TYR A 1 286 ? -22.496 -4.612 11.864 1.00 98.56 286 TYR A N 1
ATOM 2217 C CA . TYR A 1 286 ? -23.201 -4.295 13.109 1.00 98.56 286 TYR A CA 1
ATOM 2218 C C . TYR A 1 286 ? -23.250 -2.794 13.398 1.00 98.56 286 TYR A C 1
ATOM 2220 O O . TYR A 1 286 ? -22.219 -2.123 13.399 1.00 98.56 286 TYR A O 1
ATOM 2228 N N . VAL A 1 287 ? -24.430 -2.284 13.762 1.00 98.56 287 VAL A N 1
ATOM 2229 C CA . VAL A 1 287 ? -24.560 -0.946 14.358 1.00 98.56 287 VAL A CA 1
ATOM 2230 C C . VAL A 1 287 ? -24.151 -1.032 15.830 1.00 98.56 287 VAL A C 1
ATOM 2232 O O . VAL A 1 287 ? -24.939 -1.437 16.684 1.00 98.56 287 VAL A O 1
ATOM 2235 N N . GLN A 1 288 ? -22.890 -0.729 16.132 1.00 98.38 288 GLN A N 1
ATOM 2236 C CA . GLN A 1 288 ? -22.308 -0.927 17.456 1.00 98.38 288 GLN A CA 1
ATOM 2237 C C . GLN A 1 288 ? -21.164 0.057 17.731 1.00 98.38 288 GLN A C 1
ATOM 2239 O O . GLN A 1 288 ? -20.200 0.157 16.980 1.00 98.38 288 GLN A O 1
ATOM 2244 N N . ASP A 1 289 ? -21.234 0.737 18.879 1.00 97.88 289 ASP A N 1
ATOM 2245 C CA . ASP A 1 289 ? -20.117 1.515 19.425 1.00 97.88 289 ASP A CA 1
ATOM 2246 C C . ASP A 1 289 ? -18.939 0.587 19.769 1.00 97.88 289 ASP A C 1
ATOM 2248 O O . ASP A 1 289 ? -19.094 -0.360 20.553 1.00 97.88 289 ASP A O 1
ATOM 2252 N N . ALA A 1 290 ? -17.759 0.893 19.226 1.00 97.50 290 ALA A N 1
ATOM 2253 C CA . ALA A 1 290 ? -16.519 0.151 19.433 1.00 97.50 290 ALA A CA 1
ATOM 2254 C C . ALA A 1 290 ? -16.033 0.122 20.897 1.00 97.50 290 ALA A C 1
ATOM 2256 O O . ALA A 1 290 ? -15.170 -0.682 21.246 1.00 97.50 290 ALA A O 1
ATOM 2257 N N . LYS A 1 291 ? -16.579 0.960 21.791 1.00 97.50 291 LYS A N 1
ATOM 2258 C CA . LYS A 1 291 ? -16.338 0.841 23.243 1.00 97.50 291 LYS A CA 1
ATOM 2259 C C . LYS A 1 291 ? -16.992 -0.396 23.861 1.00 97.50 291 LYS A C 1
ATOM 2261 O O . LYS A 1 291 ? -16.648 -0.732 24.993 1.00 97.50 291 LYS A O 1
ATOM 2266 N N . SER A 1 292 ? -17.918 -1.053 23.160 1.00 97.31 292 SER A N 1
ATOM 2267 C CA . SER A 1 292 ? -18.581 -2.272 23.632 1.00 97.31 292 SER A CA 1
ATOM 2268 C C . SER A 1 292 ? -18.624 -3.392 22.582 1.00 97.31 292 SER A C 1
ATOM 2270 O O . SER A 1 292 ? -19.683 -3.981 22.348 1.00 97.31 292 SER A O 1
ATOM 2272 N N . LEU A 1 293 ? -17.487 -3.672 21.930 1.00 97.75 293 LEU A N 1
ATOM 2273 C CA . LEU A 1 293 ? -17.362 -4.730 20.914 1.00 97.75 293 LEU A CA 1
ATOM 2274 C C . LEU A 1 293 ? -17.706 -6.127 21.440 1.00 97.75 293 LEU A C 1
ATOM 2276 O O . LEU A 1 293 ? -18.176 -6.961 20.672 1.00 97.75 293 LEU A O 1
ATOM 2280 N N . GLU A 1 294 ? -17.540 -6.390 22.737 1.00 96.31 294 GLU A N 1
ATOM 2281 C CA . GLU A 1 294 ? -17.847 -7.690 23.344 1.00 96.31 294 GLU A CA 1
ATOM 2282 C C . GLU A 1 294 ? -19.313 -8.119 23.217 1.00 96.31 294 GLU A C 1
ATOM 2284 O O . GLU A 1 294 ? -19.635 -9.276 23.476 1.00 96.31 294 GLU A O 1
ATOM 2289 N N . LYS A 1 295 ? -20.209 -7.183 22.883 1.00 97.50 295 LYS A N 1
ATOM 2290 C CA . LYS A 1 295 ? -21.635 -7.462 22.692 1.00 97.50 295 LYS A CA 1
ATOM 2291 C C . LYS A 1 295 ? -21.913 -8.216 21.396 1.00 97.50 295 LYS A C 1
ATOM 2293 O O . LYS A 1 295 ? -22.921 -8.908 21.316 1.00 97.50 295 LYS A O 1
ATOM 2298 N N . ILE A 1 296 ? -21.043 -8.056 20.401 1.00 97.81 296 ILE A N 1
ATOM 2299 C CA . ILE A 1 296 ? -21.218 -8.602 19.049 1.00 97.81 296 ILE A CA 1
ATOM 2300 C C . ILE A 1 296 ? -20.057 -9.513 18.635 1.00 97.81 296 ILE A C 1
ATOM 2302 O O . ILE A 1 296 ? -20.244 -10.398 17.807 1.00 97.81 296 ILE A O 1
ATOM 2306 N N . ILE A 1 297 ? -18.866 -9.327 19.216 1.00 98.38 297 ILE A N 1
ATOM 2307 C CA . ILE A 1 297 ? -17.665 -10.095 18.889 1.00 98.38 297 ILE A CA 1
ATOM 2308 C C . ILE A 1 297 ? -17.288 -10.998 20.072 1.00 98.38 297 ILE A C 1
ATOM 2310 O O . ILE A 1 297 ? -17.019 -10.491 21.168 1.00 98.38 297 ILE A O 1
ATOM 2314 N N . PRO A 1 298 ? -17.199 -12.327 19.872 1.00 98.06 298 PRO A N 1
ATOM 2315 C CA . PRO A 1 298 ? -16.694 -13.236 20.893 1.00 98.06 298 PRO A CA 1
ATOM 2316 C C . PRO A 1 298 ? -15.249 -12.898 21.304 1.00 98.06 298 PRO A C 1
ATOM 2318 O O . PRO A 1 298 ? -14.452 -12.471 20.461 1.00 98.06 298 PRO A O 1
ATOM 2321 N N . PRO A 1 299 ? -14.868 -13.109 22.576 1.00 97.94 299 PRO A N 1
ATOM 2322 C CA . PRO A 1 299 ? -13.490 -12.897 23.005 1.00 97.94 299 PRO A CA 1
ATOM 2323 C C . PRO A 1 299 ? -12.532 -13.791 22.211 1.00 97.94 299 PRO A C 1
ATOM 2325 O O . PRO A 1 299 ? -12.865 -14.925 21.878 1.00 97.94 299 PRO A O 1
ATOM 2328 N N . GLU A 1 300 ? -11.338 -13.271 21.931 1.00 97.62 300 GLU A N 1
ATOM 2329 C CA . GLU A 1 300 ? -10.254 -14.005 21.262 1.00 97.62 300 GLU A CA 1
ATOM 2330 C C . GLU A 1 300 ? -10.656 -14.699 19.947 1.00 97.62 300 GLU A C 1
ATOM 2332 O O . GLU A 1 300 ? -10.196 -15.797 19.641 1.00 97.62 300 GLU A O 1
ATOM 2337 N N . SER A 1 301 ? -11.510 -14.056 19.150 1.00 98.25 301 SER A N 1
ATOM 2338 C CA . SER A 1 301 ? -12.022 -14.598 17.884 1.00 98.25 301 SER A CA 1
ATOM 2339 C C . SER A 1 301 ? -11.441 -13.925 16.638 1.00 98.25 301 SER A C 1
ATOM 2341 O O . SER A 1 301 ? -11.548 -14.472 15.543 1.00 98.25 301 SER A O 1
ATOM 2343 N N . ILE A 1 302 ? -10.770 -12.781 16.795 1.00 98.56 302 ILE A N 1
ATOM 2344 C CA . ILE A 1 302 ? -10.284 -11.951 15.687 1.00 98.56 302 ILE A CA 1
ATOM 2345 C C . ILE A 1 302 ? -8.773 -12.122 15.494 1.00 98.56 302 ILE A C 1
ATOM 2347 O O . ILE A 1 302 ? -8.006 -12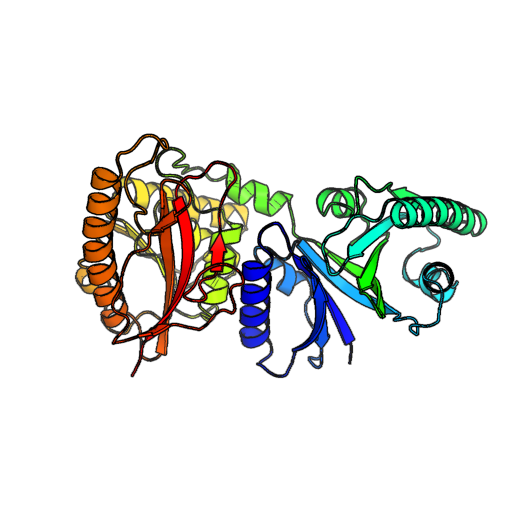.009 16.452 1.00 98.56 302 ILE A O 1
ATOM 2351 N N . ASP A 1 303 ? -8.326 -12.363 14.257 1.00 98.50 303 ASP A N 1
ATOM 2352 C CA . ASP A 1 303 ? -6.896 -12.439 13.923 1.00 98.50 303 ASP A CA 1
ATOM 2353 C C . ASP A 1 303 ? -6.283 -11.042 13.786 1.00 98.50 303 ASP A C 1
ATOM 2355 O O . ASP A 1 303 ? -5.181 -10.787 14.290 1.00 98.50 303 ASP A O 1
ATOM 2359 N N . ALA A 1 304 ? -7.009 -10.123 13.139 1.00 98.44 304 ALA A N 1
ATOM 2360 C CA . ALA A 1 304 ? -6.578 -8.742 13.005 1.00 98.44 304 ALA A CA 1
ATOM 2361 C C . ALA A 1 304 ? -7.705 -7.712 13.119 1.00 98.44 304 ALA A C 1
ATOM 2363 O O . ALA A 1 304 ? -8.789 -7.888 12.574 1.00 98.44 304 ALA A O 1
ATOM 2364 N N . VAL A 1 305 ? -7.407 -6.589 13.771 1.00 98.75 305 VAL A N 1
ATOM 2365 C CA . VAL A 1 305 ? -8.229 -5.372 13.711 1.00 98.75 305 VAL A CA 1
ATOM 2366 C C . VAL A 1 305 ? -7.537 -4.375 12.788 1.00 98.75 305 VAL A C 1
ATOM 2368 O O . VAL A 1 305 ? -6.359 -4.092 12.982 1.00 98.75 305 VAL A O 1
ATOM 2371 N N . VAL A 1 306 ? -8.215 -3.823 11.788 1.00 98.62 306 VAL A N 1
ATOM 2372 C CA . VAL A 1 306 ? -7.635 -2.803 10.898 1.00 98.62 306 VAL A CA 1
ATOM 2373 C C . VAL A 1 306 ? -8.629 -1.667 10.768 1.00 98.62 306 VAL A C 1
ATOM 2375 O O . VAL A 1 306 ? -9.759 -1.926 10.379 1.00 98.62 306 VAL A O 1
ATOM 2378 N N . THR A 1 307 ? -8.247 -0.435 11.133 1.00 98.00 307 THR A N 1
ATOM 2379 C CA . THR A 1 307 ? -9.239 0.648 11.249 1.00 98.00 307 THR A CA 1
ATOM 2380 C C . THR A 1 307 ? -8.683 2.080 11.235 1.00 98.00 307 THR A C 1
ATOM 2382 O O . THR A 1 307 ? -7.555 2.334 11.672 1.00 98.00 307 THR A O 1
ATOM 2385 N N . GLU A 1 308 ? -9.490 3.036 10.759 1.00 95.81 308 GLU A N 1
ATOM 2386 C CA . GLU A 1 308 ? -9.320 4.482 10.979 1.00 95.81 308 GLU A CA 1
ATOM 2387 C C . GLU A 1 308 ? -10.435 4.965 11.925 1.00 95.81 308 GLU A C 1
ATOM 2389 O O . GLU A 1 308 ? -11.552 5.203 11.474 1.00 95.81 308 GLU A O 1
ATOM 2394 N N . PRO A 1 309 ? -10.162 5.117 13.235 1.00 95.19 309 PRO A N 1
ATOM 2395 C CA . PRO A 1 309 ? -11.157 5.616 14.174 1.00 95.19 309 PRO A CA 1
ATOM 2396 C C . PRO A 1 309 ? -11.449 7.101 13.956 1.00 95.19 309 PRO A C 1
ATOM 2398 O O . PRO A 1 309 ? -10.747 7.806 13.228 1.00 95.19 309 PRO A O 1
ATOM 2401 N N . TYR A 1 310 ? -12.412 7.626 14.714 1.00 93.31 310 TYR A N 1
ATOM 2402 C CA . TYR A 1 310 ? -12.632 9.067 14.805 1.00 93.31 310 TYR A CA 1
ATOM 2403 C C . TYR A 1 310 ? -11.332 9.813 15.170 1.00 93.31 310 TYR A C 1
ATOM 2405 O O . TYR A 1 310 ? -10.709 9.569 16.209 1.00 93.31 310 TYR A O 1
ATOM 2413 N N . LEU A 1 311 ? -10.920 10.740 14.299 1.00 92.00 311 LEU A N 1
ATOM 2414 C CA . LEU A 1 311 ? -9.655 11.481 14.411 1.00 92.00 311 LEU A CA 1
ATOM 2415 C C . LEU A 1 311 ? -9.783 12.800 15.192 1.00 92.00 311 LEU A C 1
ATOM 2417 O O . LEU A 1 311 ? -8.802 13.533 15.335 1.00 92.00 311 LEU A O 1
ATOM 2421 N N . GLY A 1 312 ? -10.977 13.102 15.702 1.00 90.94 312 GLY A N 1
ATOM 2422 C CA . GLY A 1 312 ? -11.311 14.391 16.298 1.00 90.94 312 GLY A CA 1
ATOM 2423 C C . GLY A 1 312 ? -12.095 15.299 15.353 1.00 90.94 312 GLY A C 1
ATOM 2424 O O . GLY A 1 312 ? -12.299 14.968 14.184 1.00 90.94 312 GLY A O 1
ATOM 2425 N N . PRO A 1 313 ? -12.554 16.453 15.860 1.00 88.00 313 PRO A N 1
ATOM 2426 C CA . PRO A 1 313 ? -13.356 17.374 15.071 1.00 88.00 313 PRO A CA 1
ATOM 2427 C C . PRO A 1 313 ? -12.531 17.964 13.913 1.00 88.00 313 PRO A C 1
ATOM 2429 O O . PRO A 1 313 ? -11.323 18.178 14.074 1.00 88.00 313 PRO A O 1
ATOM 2432 N N . PRO A 1 314 ? -13.159 18.278 12.763 1.00 84.56 314 PRO A N 1
ATOM 2433 C CA . PRO A 1 314 ? -12.482 18.934 11.650 1.00 84.56 314 PRO A CA 1
ATOM 2434 C C . PRO A 1 314 ? -11.810 20.239 12.087 1.00 84.56 314 PRO A C 1
ATOM 2436 O O . PRO A 1 314 ? -12.435 21.089 12.721 1.00 84.56 314 PRO A O 1
ATOM 2439 N N . LEU A 1 315 ? -10.541 20.409 11.712 1.00 84.06 315 LEU A N 1
ATOM 2440 C CA . LEU A 1 315 ? -9.745 21.588 12.053 1.00 84.06 315 LEU A CA 1
ATOM 2441 C C . LEU A 1 315 ? -9.632 22.537 10.858 1.00 84.06 315 LEU A C 1
ATOM 2443 O O . LEU A 1 315 ? -9.462 22.110 9.716 1.00 84.06 315 LEU A O 1
ATOM 2447 N N . ARG A 1 316 ? -9.678 23.837 11.139 1.00 81.31 316 ARG A N 1
ATOM 2448 C CA . ARG A 1 316 ? -9.549 24.957 10.197 1.00 81.31 316 ARG A CA 1
ATOM 2449 C C . ARG A 1 316 ? -8.193 25.663 10.308 1.00 81.31 316 ARG A C 1
ATOM 2451 O O . ARG A 1 316 ? -7.932 26.595 9.550 1.00 81.31 316 ARG A O 1
ATOM 2458 N N . GLY A 1 317 ? -7.349 25.255 11.256 1.00 79.12 317 GLY A N 1
ATOM 2459 C CA . GLY A 1 317 ? -6.022 25.823 11.500 1.00 79.12 317 GLY A CA 1
ATOM 2460 C C . GLY A 1 317 ? -6.036 27.134 12.291 1.00 79.12 317 GLY A C 1
ATOM 2461 O O . GLY A 1 317 ? -5.007 27.799 12.381 1.00 79.12 317 GLY A O 1
ATOM 2462 N N . ARG A 1 318 ? -7.193 27.523 12.841 1.00 81.50 318 ARG A N 1
ATOM 2463 C CA . ARG A 1 318 ? -7.385 28.739 13.658 1.00 81.50 318 ARG A CA 1
ATOM 2464 C C . ARG A 1 318 ? -7.808 28.420 15.093 1.00 81.50 318 ARG A C 1
ATOM 2466 O O . ARG A 1 318 ? -8.135 29.326 15.852 1.00 81.50 318 ARG A O 1
ATOM 2473 N N . GLU A 1 319 ? -7.856 27.142 15.445 1.00 86.19 319 GLU A N 1
ATOM 2474 C CA . GLU A 1 319 ? -8.227 26.674 16.772 1.00 86.19 319 GLU A CA 1
ATOM 2475 C C . GLU A 1 319 ? -7.188 27.110 17.808 1.00 86.19 319 GLU A C 1
ATOM 2477 O O . GLU A 1 319 ? -5.983 27.124 17.537 1.00 86.19 319 GLU A O 1
ATOM 2482 N N . SER A 1 320 ? -7.653 27.451 19.012 1.00 88.12 320 SER A N 1
ATOM 2483 C CA . SER A 1 320 ? -6.750 27.812 20.101 1.00 88.12 320 SER A CA 1
ATOM 2484 C C . SER A 1 320 ? -5.986 26.578 20.614 1.00 88.12 320 SER A C 1
ATOM 2486 O O . SER A 1 320 ? -6.495 25.450 20.525 1.00 88.12 320 SER A O 1
ATOM 2488 N N . PRO A 1 321 ? -4.779 26.754 21.184 1.00 86.75 321 PRO A N 1
ATOM 2489 C CA . PRO A 1 321 ? -4.032 25.659 21.802 1.00 86.75 321 PRO A CA 1
ATOM 2490 C C . PRO A 1 321 ? -4.835 24.891 22.864 1.00 86.75 321 PRO A C 1
ATOM 2492 O O . PRO A 1 321 ? -4.685 23.674 22.989 1.00 86.75 321 PRO A O 1
ATOM 2495 N N . GLU A 1 322 ? -5.717 25.571 23.598 1.00 89.56 322 GLU A N 1
ATOM 2496 C CA . GLU A 1 322 ? -6.578 24.986 24.630 1.00 89.56 322 GLU A CA 1
ATOM 2497 C C . GLU A 1 322 ? -7.631 24.053 24.024 1.00 89.56 322 GLU A C 1
ATOM 2499 O O . GLU A 1 322 ? -7.813 22.938 24.515 1.00 89.56 322 GLU A O 1
ATOM 2504 N N . ILE A 1 323 ? -8.282 24.465 22.926 1.00 89.94 323 ILE A N 1
ATOM 2505 C CA . ILE A 1 323 ? -9.257 23.630 22.206 1.00 89.94 323 ILE A CA 1
ATOM 2506 C C . ILE A 1 323 ? -8.582 22.348 21.722 1.00 89.94 323 ILE A C 1
ATOM 2508 O O . ILE A 1 323 ? -9.090 21.250 21.953 1.00 89.94 323 ILE A O 1
ATOM 2512 N N . ILE A 1 324 ? -7.409 22.465 21.095 1.00 88.50 324 ILE A N 1
ATOM 2513 C CA . ILE A 1 324 ? -6.700 21.292 20.578 1.00 88.50 324 ILE A CA 1
ATOM 2514 C C . ILE A 1 324 ? -6.235 20.389 21.729 1.00 88.50 324 ILE A C 1
ATOM 2516 O O . ILE A 1 324 ? -6.380 19.172 21.645 1.00 88.50 324 ILE A O 1
ATOM 2520 N N . SER A 1 325 ? -5.753 20.959 22.835 1.00 89.88 325 SER A N 1
ATOM 2521 C CA . SER A 1 325 ? -5.352 20.184 24.017 1.00 89.88 325 SER A CA 1
ATOM 2522 C C . SER A 1 325 ? -6.527 19.421 24.644 1.00 89.88 325 SER A C 1
ATOM 2524 O O . SER A 1 325 ? -6.372 18.266 25.047 1.00 89.88 325 SER A O 1
ATOM 2526 N N . ASN A 1 326 ? -7.719 20.023 24.693 1.00 91.56 326 ASN A N 1
ATOM 2527 C CA . ASN A 1 326 ? -8.937 19.359 25.168 1.00 91.56 326 ASN A CA 1
ATOM 2528 C C . ASN A 1 326 ? -9.396 18.243 24.221 1.00 91.56 326 ASN A C 1
ATOM 2530 O O . ASN A 1 326 ? -9.768 17.160 24.684 1.00 91.56 326 ASN A O 1
ATOM 2534 N N . ASN A 1 327 ? -9.302 18.466 22.907 1.00 92.06 327 ASN A N 1
ATOM 2535 C CA . ASN A 1 327 ? -9.580 17.437 21.906 1.00 92.06 327 ASN A CA 1
ATOM 2536 C C . ASN A 1 327 ? -8.628 16.246 22.067 1.00 92.06 327 ASN A C 1
ATOM 2538 O O . ASN A 1 327 ? -9.088 15.110 22.141 1.00 92.06 327 ASN A O 1
ATOM 2542 N N . ILE A 1 328 ? -7.321 16.496 22.212 1.00 92.50 328 ILE A N 1
ATOM 2543 C CA . ILE A 1 328 ? -6.309 15.452 22.444 1.00 92.50 328 ILE A CA 1
ATOM 2544 C C . ILE A 1 328 ? -6.630 14.652 23.709 1.00 92.50 328 ILE A C 1
ATOM 2546 O O . ILE A 1 328 ? -6.584 13.426 23.675 1.00 92.50 328 ILE A O 1
ATOM 2550 N N . ARG A 1 329 ? -6.991 15.314 24.816 1.00 93.56 329 ARG A N 1
ATOM 2551 C CA . ARG A 1 329 ? -7.332 14.637 26.079 1.00 93.56 329 ARG A CA 1
ATOM 2552 C C . ARG A 1 329 ? -8.553 13.725 25.934 1.00 93.56 329 ARG A C 1
ATOM 2554 O O . ARG A 1 329 ? -8.534 12.601 26.426 1.00 93.56 329 ARG A O 1
ATOM 2561 N N . THR A 1 330 ? -9.588 14.206 25.248 1.00 94.75 330 THR A N 1
ATOM 2562 C CA . THR A 1 330 ? -10.821 13.445 24.995 1.00 94.75 330 THR A CA 1
ATOM 2563 C C . THR A 1 330 ? -10.540 12.239 24.102 1.00 94.75 330 THR A C 1
ATOM 2565 O O . THR A 1 330 ? -10.918 11.117 24.432 1.00 94.75 330 THR A O 1
ATOM 2568 N N . LEU A 1 331 ? -9.812 12.448 23.001 1.00 95.38 331 LEU A N 1
ATOM 2569 C CA . LEU A 1 331 ? -9.414 11.369 22.101 1.00 95.38 331 LEU A CA 1
ATOM 2570 C C . LEU A 1 331 ? -8.538 10.344 22.819 1.00 95.38 331 LEU A C 1
ATOM 2572 O O . LEU A 1 331 ? -8.771 9.153 22.672 1.00 95.38 331 LEU A O 1
ATOM 2576 N N . GLN A 1 332 ? -7.598 10.768 23.665 1.00 95.94 332 GLN A N 1
ATOM 2577 C CA . GLN A 1 332 ? -6.736 9.843 24.402 1.00 95.94 332 GLN A CA 1
ATOM 2578 C C . GLN A 1 332 ? -7.547 8.856 25.257 1.00 95.94 332 GLN A C 1
ATOM 2580 O O . GLN A 1 332 ? -7.225 7.670 25.286 1.00 95.94 332 GLN A O 1
ATOM 2585 N N . GLN A 1 333 ? -8.613 9.321 25.917 1.00 95.50 333 GLN A N 1
ATOM 2586 C CA . GLN A 1 333 ? -9.504 8.455 26.697 1.00 95.50 333 GLN A CA 1
ATOM 2587 C C . GLN A 1 333 ? -10.263 7.463 25.810 1.00 95.50 333 GLN A C 1
ATOM 2589 O O . GLN A 1 333 ? -10.324 6.278 26.135 1.00 95.50 333 GLN A O 1
ATOM 2594 N N . LEU A 1 334 ? -10.803 7.928 24.679 1.00 96.44 334 LEU A N 1
ATOM 2595 C CA . LEU A 1 334 ? -11.516 7.076 23.724 1.00 96.44 334 LEU A CA 1
ATOM 2596 C C . LEU A 1 334 ? -10.600 6.003 23.125 1.00 96.44 334 LEU A C 1
ATOM 2598 O O . LEU A 1 334 ? -10.932 4.822 23.160 1.00 96.44 334 LEU A O 1
ATOM 2602 N N . TYR A 1 335 ? -9.414 6.394 22.657 1.00 96.62 335 TYR A N 1
ATOM 2603 C CA . TYR A 1 335 ? -8.431 5.475 22.085 1.00 96.62 335 TYR A CA 1
ATOM 2604 C C . TYR A 1 335 ? -7.985 4.417 23.094 1.00 96.62 335 TYR A C 1
ATOM 2606 O O . TYR A 1 335 ? -7.821 3.259 22.716 1.00 96.62 335 TYR A O 1
ATOM 2614 N N . GLN A 1 336 ? -7.825 4.776 24.374 1.00 95.94 336 GLN A N 1
ATOM 2615 C CA . GLN A 1 336 ? -7.492 3.794 25.406 1.00 95.94 336 GLN A CA 1
ATOM 2616 C C . GLN A 1 336 ? -8.609 2.754 25.577 1.00 95.94 336 GLN A C 1
ATOM 2618 O O . GLN A 1 336 ? -8.323 1.559 25.592 1.00 95.94 336 GLN A O 1
ATOM 2623 N N . GLN A 1 337 ? -9.874 3.189 25.618 1.00 96.38 337 GLN A N 1
ATOM 2624 C CA . GLN A 1 337 ? -11.026 2.283 25.711 1.00 96.38 337 GLN A CA 1
ATOM 2625 C C . GLN A 1 337 ? -11.135 1.359 24.491 1.00 96.38 337 GLN A C 1
ATOM 2627 O O . GLN A 1 337 ? -11.416 0.171 24.639 1.00 96.38 337 GLN A O 1
ATOM 2632 N N . TRP A 1 338 ? -10.875 1.871 23.286 1.00 97.25 338 TRP A N 1
ATOM 2633 C CA . TRP A 1 338 ? -10.880 1.056 22.068 1.00 97.25 338 TRP A CA 1
ATOM 2634 C C . TRP A 1 338 ? -9.745 0.029 22.056 1.00 97.25 338 TRP A C 1
ATOM 2636 O O . TRP A 1 338 ? -9.982 -1.135 21.746 1.00 97.25 338 TRP A O 1
ATOM 2646 N N . ILE A 1 339 ? -8.532 0.413 22.466 1.00 96.00 339 ILE A N 1
ATOM 2647 C CA . ILE A 1 339 ? -7.397 -0.517 22.592 1.00 96.00 339 ILE A CA 1
ATOM 2648 C C . ILE A 1 339 ? -7.703 -1.632 23.605 1.00 96.00 339 ILE A C 1
ATOM 2650 O O . ILE A 1 339 ? -7.357 -2.793 23.363 1.00 96.00 339 ILE A O 1
ATOM 2654 N N . ASP A 1 340 ? -8.377 -1.313 24.712 1.00 95.81 340 ASP A N 1
ATOM 2655 C CA . ASP A 1 340 ? -8.792 -2.312 25.701 1.00 95.81 340 ASP A CA 1
ATOM 2656 C C . ASP A 1 340 ? -9.803 -3.311 25.111 1.00 95.81 340 ASP A C 1
ATOM 2658 O O . ASP A 1 340 ? -9.696 -4.517 25.358 1.00 95.81 340 ASP A O 1
ATOM 2662 N N . GLN A 1 341 ? -10.728 -2.839 24.269 1.00 97.56 341 GLN A N 1
ATOM 2663 C CA . GLN A 1 341 ? -11.650 -3.707 23.533 1.00 97.56 341 GLN A CA 1
ATOM 2664 C C . GLN A 1 341 ? -10.932 -4.567 22.489 1.00 97.56 341 GLN A C 1
ATOM 2666 O O . GLN A 1 341 ? -11.195 -5.768 22.399 1.00 97.56 341 GLN A O 1
ATOM 2671 N N . PHE A 1 342 ? -9.952 -4.012 21.770 1.00 97.44 342 PHE A N 1
ATOM 2672 C CA . PHE A 1 342 ? -9.137 -4.785 20.827 1.00 97.44 342 PHE A CA 1
ATOM 2673 C C . PHE A 1 342 ? -8.408 -5.928 21.536 1.00 97.44 342 PHE A C 1
ATOM 2675 O O . PHE A 1 342 ? -8.381 -7.046 21.028 1.00 97.44 342 PHE A O 1
ATOM 2682 N N . TYR A 1 343 ? -7.871 -5.696 22.739 1.00 96.81 343 TYR A N 1
ATOM 2683 C CA . TYR A 1 343 ? -7.225 -6.754 23.521 1.00 96.81 343 TYR A CA 1
ATOM 2684 C C . TYR A 1 343 ? -8.174 -7.915 23.841 1.00 96.81 343 TYR A C 1
ATOM 2686 O O . TYR A 1 343 ? -7.753 -9.074 23.843 1.00 96.81 343 TYR A O 1
ATOM 2694 N N . ARG A 1 344 ? -9.448 -7.616 24.110 1.00 96.50 344 ARG A N 1
ATOM 2695 C CA . ARG A 1 344 ? -10.459 -8.621 24.447 1.00 96.50 344 ARG A CA 1
ATOM 2696 C C . ARG A 1 344 ? -10.834 -9.491 23.248 1.00 96.50 344 ARG A C 1
ATOM 2698 O O . ARG A 1 344 ? -10.939 -10.706 23.398 1.00 96.50 344 ARG A O 1
ATOM 2705 N N . VAL A 1 345 ? -11.031 -8.886 22.077 1.00 98.06 345 VAL A N 1
ATOM 2706 C CA . VAL A 1 345 ? -11.518 -9.597 20.880 1.00 98.06 345 VAL A CA 1
ATOM 2707 C C . VAL A 1 345 ? -10.404 -10.266 20.073 1.00 98.06 345 VAL A C 1
ATOM 2709 O O . VAL A 1 345 ? -10.652 -11.271 19.411 1.00 98.06 345 VAL A O 1
ATOM 2712 N N . LEU A 1 346 ? -9.171 -9.749 20.131 1.00 98.44 346 LEU A N 1
ATOM 2713 C CA . LEU A 1 346 ? -8.035 -10.328 19.413 1.00 98.44 346 LEU A CA 1
ATOM 2714 C C . LEU A 1 346 ? -7.619 -11.674 20.013 1.00 98.44 346 LEU A C 1
ATOM 2716 O O . LEU A 1 346 ? -7.476 -11.809 21.231 1.00 98.44 346 LEU A O 1
ATOM 2720 N N . LYS A 1 347 ? -7.339 -12.652 19.150 1.00 97.88 347 LYS A N 1
ATOM 2721 C CA . LYS A 1 347 ? -6.654 -13.902 19.510 1.00 97.88 347 LYS A CA 1
ATOM 2722 C C . LYS A 1 347 ? -5.283 -13.617 20.140 1.00 97.88 347 LYS A C 1
ATOM 2724 O O . LYS A 1 347 ? -4.705 -12.550 19.900 1.00 97.88 347 LYS A O 1
ATOM 2729 N N . PRO A 1 348 ? -4.698 -14.555 20.906 1.00 95.88 348 PRO A N 1
ATOM 2730 C CA . PRO A 1 348 ? -3.289 -14.473 21.287 1.00 95.88 348 PRO A CA 1
ATOM 2731 C C . PRO A 1 348 ? -2.401 -14.224 20.059 1.00 95.88 348 PRO A C 1
ATOM 2733 O O . PRO A 1 348 ? -2.567 -14.880 19.035 1.00 95.88 348 PRO A O 1
ATOM 2736 N N . HIS A 1 349 ? -1.473 -13.266 20.153 1.00 94.50 349 HIS A N 1
ATOM 2737 C CA . HIS A 1 349 ? -0.648 -12.779 19.032 1.00 94.50 349 HIS A CA 1
ATOM 2738 C C . HIS A 1 349 ? -1.396 -12.085 17.882 1.00 94.50 349 HIS A C 1
ATOM 2740 O O . HIS A 1 349 ? -0.752 -11.663 16.920 1.00 94.50 349 HIS A O 1
ATOM 2746 N N . GLY A 1 350 ? -2.714 -11.904 17.994 1.00 96.25 350 GLY A N 1
ATOM 2747 C CA . GLY A 1 350 ? -3.499 -11.085 17.081 1.00 96.25 350 GLY A CA 1
ATOM 2748 C C . GLY A 1 350 ? -2.993 -9.644 17.058 1.00 96.25 350 GLY A C 1
ATOM 2749 O O . GLY A 1 350 ? -2.428 -9.140 18.039 1.00 96.25 350 GLY A O 1
ATOM 2750 N N . ARG A 1 351 ? -3.155 -8.979 15.915 1.00 96.06 351 ARG A N 1
ATOM 2751 C CA . ARG A 1 351 ? -2.568 -7.656 15.667 1.00 96.06 351 ARG A CA 1
ATOM 2752 C C . ARG A 1 351 ? -3.659 -6.640 15.390 1.00 96.06 351 ARG A C 1
ATOM 2754 O O . ARG A 1 351 ? -4.633 -6.953 14.721 1.00 96.06 351 ARG A O 1
ATOM 2761 N N . PHE A 1 352 ? -3.488 -5.408 15.848 1.00 96.81 352 PHE A N 1
ATOM 2762 C CA . PHE A 1 352 ? -4.278 -4.300 15.329 1.00 96.81 352 PHE A CA 1
ATOM 2763 C C . PHE A 1 352 ? -3.412 -3.344 14.521 1.00 96.81 352 PHE A C 1
ATOM 2765 O O . PHE A 1 352 ? -2.253 -3.111 14.866 1.00 96.81 352 PHE A O 1
ATOM 2772 N N . VAL A 1 353 ? -3.994 -2.763 13.478 1.00 96.94 353 VAL A N 1
ATOM 2773 C CA . VAL A 1 353 ? -3.448 -1.648 12.712 1.00 96.94 353 VAL A CA 1
ATOM 2774 C C . VAL A 1 353 ? -4.436 -0.501 12.798 1.00 96.94 353 VAL A C 1
ATOM 2776 O O . VAL A 1 353 ? -5.578 -0.628 12.370 1.00 96.94 353 VAL A O 1
ATOM 2779 N N . MET A 1 354 ? -4.005 0.613 13.372 1.00 95.38 354 MET A N 1
ATOM 2780 C CA . MET A 1 354 ? -4.893 1.735 13.655 1.00 95.38 354 MET A CA 1
ATOM 2781 C C . MET A 1 354 ? -4.254 3.050 13.230 1.00 95.38 354 MET A C 1
ATOM 2783 O O . MET A 1 354 ? -3.036 3.222 13.328 1.00 95.38 354 MET A O 1
ATOM 2787 N N . VAL A 1 355 ? -5.083 3.984 12.775 1.00 94.25 355 VAL A N 1
ATOM 2788 C CA . VAL A 1 355 ? -4.683 5.378 12.574 1.00 94.25 355 VAL A CA 1
ATOM 2789 C C . VAL A 1 355 ? -4.749 6.128 13.900 1.00 94.25 355 VAL A C 1
ATOM 2791 O O . VAL A 1 355 ? -5.768 6.104 14.576 1.00 94.25 355 VAL A O 1
ATOM 2794 N N . ILE A 1 356 ? -3.675 6.828 14.257 1.00 92.00 356 ILE A N 1
ATOM 2795 C CA . ILE A 1 356 ? -3.612 7.748 15.393 1.00 92.00 356 ILE A CA 1
ATOM 2796 C C . ILE A 1 356 ? -3.407 9.176 14.865 1.00 92.00 356 ILE A C 1
ATOM 2798 O O . ILE A 1 356 ? -2.455 9.412 14.113 1.00 92.00 356 ILE A O 1
ATOM 2802 N N . PRO A 1 357 ? -4.255 10.151 15.245 1.00 91.19 357 PRO A N 1
ATOM 2803 C CA . PRO A 1 357 ? -4.087 11.537 14.840 1.00 91.19 357 PRO A CA 1
ATOM 2804 C C . PRO A 1 357 ? -2.950 12.215 15.612 1.00 91.19 357 PRO A C 1
ATOM 2806 O O . PRO A 1 357 ? -2.829 12.100 16.833 1.00 91.19 357 PRO A O 1
ATOM 2809 N N . HIS A 1 358 ? -2.150 12.988 14.885 1.00 87.62 358 HIS A N 1
ATOM 2810 C CA . HIS A 1 358 ? -1.204 13.957 15.428 1.00 87.62 358 HIS A CA 1
ATOM 2811 C C . HIS A 1 358 ? -1.606 15.361 14.998 1.00 87.62 358 HIS A C 1
ATOM 2813 O O . HIS A 1 358 ? -2.007 15.591 13.853 1.00 87.62 358 HIS A O 1
ATOM 2819 N N . PHE A 1 359 ? -1.470 16.306 15.919 1.00 85.81 359 PHE A N 1
ATOM 2820 C CA . PHE A 1 359 ? -1.960 17.668 15.762 1.00 85.81 359 PHE A CA 1
ATOM 2821 C C . PHE A 1 359 ? -0.788 18.628 15.640 1.00 85.81 359 PHE A C 1
ATOM 2823 O O . PHE A 1 359 ? 0.088 18.658 16.504 1.00 85.81 359 PHE A O 1
ATOM 2830 N N . ARG A 1 360 ? -0.768 19.442 14.582 1.00 78.00 360 ARG A N 1
ATOM 2831 C CA . ARG A 1 360 ? 0.269 20.463 14.406 1.00 78.00 360 ARG A CA 1
ATOM 2832 C C . ARG A 1 360 ? -0.235 21.821 14.889 1.00 78.00 360 ARG A C 1
ATOM 2834 O O . ARG A 1 360 ? -1.139 22.386 14.285 1.00 78.00 360 ARG A O 1
ATOM 2841 N N . ILE A 1 361 ? 0.395 22.369 15.928 1.00 75.25 361 ILE A N 1
ATOM 2842 C CA . ILE A 1 361 ? 0.098 23.701 16.479 1.00 75.25 361 ILE A CA 1
ATOM 2843 C C . ILE A 1 361 ? 1.373 24.534 16.472 1.00 75.25 361 ILE A C 1
ATOM 2845 O O . ILE A 1 361 ? 2.365 24.126 17.068 1.00 75.25 361 ILE A O 1
ATOM 2849 N N . GLN A 1 362 ? 1.356 25.704 15.823 1.00 75.31 362 GLN A N 1
ATOM 2850 C CA . GLN A 1 362 ? 2.483 26.656 15.837 1.00 75.31 362 GLN A CA 1
ATOM 2851 C C . GLN A 1 362 ? 3.849 25.994 15.533 1.00 75.31 362 GLN A C 1
ATOM 2853 O O . GLN A 1 362 ? 4.858 26.269 16.175 1.00 75.31 362 GLN A O 1
ATOM 2858 N N . GLY A 1 363 ? 3.876 25.054 14.580 1.00 74.56 363 GLY A N 1
ATOM 2859 C CA . GLY A 1 363 ? 5.087 24.316 14.198 1.00 74.56 363 GLY A CA 1
ATOM 2860 C C . GLY A 1 363 ? 5.480 23.150 15.119 1.00 74.56 363 GLY A C 1
ATOM 2861 O O . GLY A 1 363 ? 6.367 22.383 14.755 1.00 74.56 363 GLY A O 1
ATOM 2862 N N . LYS A 1 364 ? 4.808 22.952 16.259 1.00 78.75 364 LYS A N 1
ATOM 2863 C CA . LYS A 1 364 ? 5.003 21.798 17.150 1.00 78.75 364 LYS A CA 1
ATOM 2864 C C . LYS A 1 364 ? 4.005 20.687 16.839 1.00 78.75 364 LYS A C 1
ATOM 2866 O O . LYS A 1 364 ? 2.846 20.955 16.527 1.00 78.75 364 LYS A O 1
ATOM 2871 N N . MET A 1 365 ? 4.463 19.440 16.935 1.00 80.75 365 MET A N 1
ATOM 2872 C CA . MET A 1 365 ? 3.603 18.261 16.854 1.00 80.75 365 MET A CA 1
ATOM 2873 C C . MET A 1 365 ? 3.163 17.862 18.260 1.00 80.75 365 MET A C 1
ATOM 2875 O O . MET A 1 365 ? 4.007 17.693 19.138 1.00 80.75 365 MET A O 1
ATOM 2879 N N . LEU A 1 366 ? 1.859 17.712 18.461 1.00 82.81 366 LEU A N 1
ATOM 2880 C CA . LEU A 1 366 ? 1.272 17.171 19.678 1.00 82.81 366 LEU A CA 1
ATOM 2881 C C . LEU A 1 366 ? 0.642 15.811 19.389 1.00 82.81 366 LEU A C 1
ATOM 2883 O O . LEU A 1 366 ? -0.024 15.615 18.369 1.00 82.81 366 LEU A O 1
ATOM 2887 N N . SER A 1 367 ? 0.846 14.891 20.323 1.00 83.19 367 SER A N 1
ATOM 2888 C CA . SER A 1 367 ? 0.448 13.491 20.216 1.00 83.19 367 SER A CA 1
ATOM 2889 C C . SER A 1 367 ? -0.287 13.067 21.479 1.00 83.19 367 SER A C 1
ATOM 2891 O O . SER A 1 367 ? -0.025 13.590 22.563 1.00 83.19 367 SER A O 1
ATOM 2893 N N . MET A 1 368 ? -1.172 12.085 21.349 1.00 87.31 368 MET A N 1
ATOM 2894 C CA . MET A 1 368 ? -1.762 11.415 22.506 1.00 87.31 368 MET A CA 1
ATOM 2895 C C . MET A 1 368 ? -0.733 10.514 23.191 1.00 87.31 368 MET A C 1
ATOM 2897 O O . MET A 1 368 ? 0.105 9.892 22.533 1.00 87.31 368 MET A O 1
ATOM 2901 N N . HIS A 1 369 ? -0.844 10.391 24.510 1.00 87.00 369 HIS A N 1
ATOM 2902 C CA . HIS A 1 369 ? -0.095 9.414 25.285 1.00 87.00 369 HIS A CA 1
ATOM 2903 C C . HIS A 1 369 ? -0.969 8.179 25.542 1.00 87.00 369 HIS A C 1
ATOM 2905 O O . HIS A 1 369 ? -1.793 8.170 26.455 1.00 87.00 369 HIS A O 1
ATOM 2911 N N . LEU A 1 370 ? -0.775 7.122 24.751 1.00 87.88 370 LEU A N 1
ATOM 2912 C CA . LEU A 1 370 ? -1.511 5.859 24.891 1.00 87.88 370 LEU A CA 1
ATOM 2913 C C . LEU A 1 370 ? -0.705 4.825 25.678 1.00 87.88 370 LEU A C 1
ATOM 2915 O O . LEU A 1 370 ? 0.510 4.707 25.495 1.00 87.88 370 LEU A O 1
ATOM 2919 N N . GLU A 1 371 ? -1.379 4.048 26.525 1.00 88.50 371 GLU A N 1
ATOM 2920 C CA . GLU A 1 371 ? -0.747 2.953 27.252 1.00 88.50 371 GLU A CA 1
ATOM 2921 C C . GLU A 1 371 ? -0.779 1.649 26.445 1.00 88.50 371 GLU A C 1
ATOM 2923 O O . GLU A 1 371 ? -1.831 1.086 26.154 1.00 88.50 371 GLU A O 1
ATOM 2928 N N . TRP A 1 372 ? 0.405 1.108 26.152 1.00 85.25 372 TRP A N 1
ATOM 2929 C CA . TRP A 1 372 ? 0.577 -0.108 25.350 1.00 85.25 372 TRP A CA 1
ATOM 2930 C C . TRP A 1 372 ? 0.797 -1.369 26.194 1.00 85.25 372 TRP A C 1
ATOM 2932 O O . TRP A 1 372 ? 1.303 -2.354 25.682 1.00 85.25 372 TRP A O 1
ATOM 2942 N N . ARG A 1 373 ? 0.486 -1.383 27.498 1.00 81.56 373 ARG A N 1
ATOM 2943 C CA . ARG A 1 373 ? 0.972 -2.428 28.436 1.00 81.56 373 ARG A CA 1
ATOM 2944 C C . ARG A 1 373 ? 0.715 -3.871 27.969 1.00 81.56 373 ARG A C 1
ATOM 2946 O O . ARG A 1 373 ? 1.553 -4.744 28.189 1.00 81.56 373 ARG A O 1
ATOM 2953 N N . ARG A 1 374 ? -0.418 -4.106 27.301 1.00 89.69 374 ARG A N 1
ATOM 2954 C CA . ARG A 1 374 ? -0.861 -5.417 26.793 1.00 89.69 374 ARG A CA 1
ATOM 2955 C C . ARG A 1 374 ? -0.464 -5.705 25.343 1.00 89.69 374 ARG A C 1
ATOM 2957 O O . ARG A 1 374 ? -0.712 -6.796 24.835 1.00 89.69 374 ARG A O 1
ATOM 2964 N N . PHE A 1 375 ? 0.178 -4.745 24.690 1.00 92.19 375 PHE A N 1
ATOM 2965 C CA . PHE A 1 375 ? 0.587 -4.819 23.300 1.00 92.19 375 PHE A CA 1
ATOM 2966 C C . PHE A 1 375 ? 2.086 -4.565 23.157 1.00 92.19 375 PHE A C 1
ATOM 2968 O O . PHE A 1 375 ? 2.717 -3.776 23.862 1.00 92.19 375 PHE A O 1
ATOM 2975 N N . THR A 1 376 ? 2.701 -5.249 22.212 1.00 89.62 376 THR A N 1
ATOM 2976 C CA . THR A 1 376 ? 4.012 -4.853 21.714 1.00 89.62 376 THR A CA 1
ATOM 2977 C C . THR A 1 376 ? 3.773 -3.981 20.499 1.00 89.62 376 THR A C 1
ATOM 2979 O O . THR A 1 376 ? 3.148 -4.421 19.539 1.00 89.62 376 THR A O 1
ATOM 2982 N N . ARG A 1 377 ? 4.212 -2.725 20.569 1.00 85.31 377 ARG A N 1
ATOM 2983 C CA . ARG A 1 377 ? 4.183 -1.837 19.413 1.00 85.31 377 ARG A CA 1
ATOM 2984 C C . ARG A 1 377 ? 5.297 -2.265 18.471 1.00 85.31 377 ARG A C 1
ATOM 2986 O O . ARG A 1 377 ? 6.458 -2.304 18.876 1.00 85.31 377 ARG A O 1
ATOM 2993 N N . ASP A 1 378 ? 4.942 -2.573 17.236 1.00 79.44 378 ASP A N 1
ATOM 2994 C CA . ASP A 1 378 ? 5.926 -2.965 16.242 1.00 79.44 378 ASP A CA 1
ATOM 2995 C C . ASP A 1 378 ? 6.771 -1.736 15.871 1.00 79.44 378 ASP A C 1
ATOM 2997 O O . ASP A 1 378 ? 6.219 -0.706 15.459 1.00 79.44 378 ASP A O 1
ATOM 3001 N N . PRO A 1 379 ? 8.104 -1.793 16.045 1.00 66.88 379 PRO A N 1
ATOM 3002 C CA . PRO A 1 379 ? 8.960 -0.665 15.738 1.00 66.88 379 PRO A CA 1
ATOM 3003 C C . PRO A 1 379 ? 9.101 -0.563 14.222 1.00 66.88 379 PRO A C 1
ATOM 3005 O O . PRO A 1 379 ? 9.892 -1.278 13.603 1.00 66.88 379 PRO A O 1
ATOM 3008 N N . PHE A 1 380 ? 8.351 0.343 13.603 1.00 65.81 380 PHE A N 1
ATOM 3009 C CA . PHE A 1 380 ? 8.683 0.766 12.251 1.00 65.81 380 PHE A CA 1
ATOM 3010 C C . PHE A 1 380 ? 9.813 1.791 12.327 1.00 65.81 380 PHE A C 1
ATOM 3012 O O . PHE A 1 380 ? 9.867 2.663 13.192 1.00 65.81 380 PHE A O 1
ATOM 3019 N N . SER A 1 381 ? 10.783 1.672 11.430 1.00 47.19 381 SER A N 1
ATOM 3020 C CA . SER A 1 381 ? 11.831 2.679 11.294 1.00 47.19 381 SER A CA 1
ATOM 3021 C C . SER A 1 381 ? 11.216 3.871 10.557 1.00 47.19 381 SER A C 1
ATOM 3023 O O . SER A 1 381 ? 11.204 3.903 9.328 1.00 47.19 381 SER A O 1
ATOM 3025 N N . SER A 1 382 ? 10.625 4.819 11.284 1.00 42.28 382 SER A N 1
ATOM 3026 C CA . SER A 1 382 ? 10.134 6.063 10.687 1.00 42.28 382 SER A CA 1
ATOM 3027 C C . SER A 1 382 ? 11.219 7.135 10.715 1.00 42.28 382 SER A C 1
ATOM 3029 O O . SER A 1 382 ? 11.834 7.330 11.761 1.00 42.28 382 SER A O 1
ATOM 3031 N N . PRO A 1 383 ? 11.451 7.867 9.615 1.00 41.81 383 PRO A N 1
ATOM 3032 C CA . PRO A 1 383 ? 12.380 8.990 9.620 1.00 41.81 383 PRO A CA 1
ATOM 3033 C C . PRO A 1 383 ? 11.823 10.276 10.265 1.0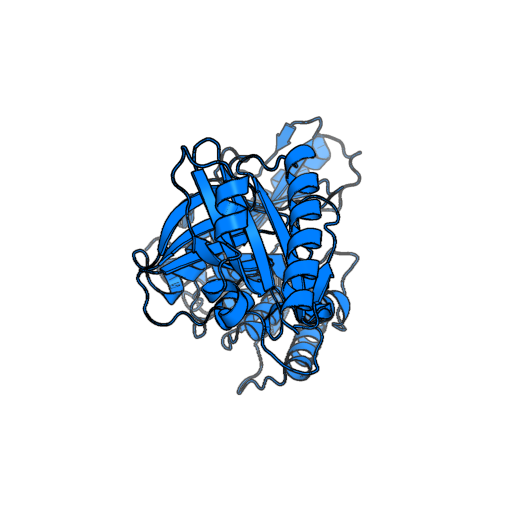0 41.81 383 PRO A C 1
ATOM 3035 O O . PRO A 1 383 ? 12.560 11.255 10.315 1.00 41.81 383 PRO A O 1
ATOM 3038 N N . THR A 1 384 ? 10.563 10.336 10.739 1.00 45.72 384 THR A N 1
ATOM 3039 C CA . THR A 1 384 ? 9.954 11.632 11.134 1.00 45.72 384 THR A CA 1
ATOM 3040 C C . THR A 1 384 ? 9.081 11.678 12.395 1.00 45.72 384 THR A C 1
ATOM 3042 O O . THR A 1 384 ? 8.690 12.779 12.780 1.00 45.72 384 THR A O 1
ATOM 3045 N N . LEU A 1 385 ? 8.794 10.568 13.087 1.00 51.47 385 LEU A N 1
ATOM 3046 C CA . LEU A 1 385 ? 8.117 10.616 14.397 1.00 51.47 385 LEU A CA 1
ATOM 3047 C C . LEU A 1 385 ? 9.012 10.047 15.509 1.00 51.47 385 LEU A C 1
ATOM 3049 O O . LEU A 1 385 ? 9.577 8.971 15.305 1.00 51.47 385 LEU A O 1
ATOM 3053 N N . PRO A 1 386 ? 9.081 10.689 16.698 1.00 42.69 386 PRO A N 1
ATOM 3054 C CA . PRO A 1 386 ? 9.884 10.217 17.836 1.00 42.69 386 PRO A CA 1
ATOM 3055 C C . PRO A 1 386 ? 9.600 8.763 18.249 1.00 42.69 386 PRO A C 1
ATOM 3057 O O . PRO A 1 386 ? 10.464 8.098 18.808 1.00 42.69 386 PRO A O 1
ATOM 3060 N N . ASN A 1 387 ? 8.403 8.260 17.930 1.00 49.91 387 ASN A N 1
ATOM 3061 C CA . ASN A 1 387 ? 7.908 6.945 18.343 1.00 49.91 387 ASN A CA 1
ATOM 3062 C C . ASN A 1 387 ? 8.020 5.872 17.240 1.00 49.91 387 ASN A C 1
ATOM 3064 O O . ASN A 1 387 ? 7.484 4.774 17.395 1.00 49.91 387 ASN A O 1
ATOM 3068 N N . GLY A 1 388 ? 8.632 6.188 16.091 1.00 52.47 388 GLY A N 1
ATOM 3069 C CA . GLY A 1 388 ? 8.791 5.240 14.982 1.00 52.47 388 GLY A CA 1
ATOM 3070 C C . GLY A 1 388 ? 7.505 4.911 14.203 1.00 52.47 388 GLY A C 1
ATOM 3071 O O . GLY A 1 388 ? 7.461 3.918 13.492 1.00 52.47 388 GLY A O 1
ATOM 3072 N N . GLY A 1 389 ? 6.426 5.692 14.310 1.00 58.28 389 GLY A N 1
ATOM 3073 C CA . GLY A 1 389 ? 5.196 5.434 13.541 1.00 58.28 389 GLY A CA 1
ATOM 3074 C C . GLY A 1 389 ? 5.282 5.836 12.067 1.00 58.28 389 GLY A C 1
ATOM 3075 O O . GLY A 1 389 ? 5.983 6.785 11.707 1.00 58.28 389 GLY A O 1
ATOM 3076 N N . LEU A 1 390 ? 4.558 5.127 11.197 1.00 73.44 390 LEU A N 1
ATOM 3077 C CA . LEU A 1 390 ? 4.532 5.421 9.762 1.00 73.44 390 LEU A CA 1
ATOM 3078 C C . LEU A 1 390 ? 3.561 6.570 9.490 1.00 73.44 390 LEU A C 1
ATOM 3080 O O . LEU A 1 390 ? 2.405 6.509 9.887 1.00 73.44 390 LEU A O 1
ATOM 3084 N N . VAL A 1 391 ? 4.017 7.620 8.813 1.00 79.88 391 VAL A N 1
ATOM 3085 C CA . VAL A 1 391 ? 3.218 8.837 8.623 1.00 79.88 391 VAL A CA 1
ATOM 3086 C C . VAL A 1 391 ? 2.542 8.853 7.258 1.00 79.88 391 VAL A C 1
ATOM 3088 O O . VAL A 1 391 ? 3.187 8.625 6.234 1.00 79.88 391 VAL A O 1
ATOM 3091 N N . TYR A 1 392 ? 1.263 9.217 7.249 1.00 79.75 392 TYR A N 1
ATOM 3092 C CA . TYR A 1 392 ? 0.504 9.587 6.064 1.00 79.75 392 TYR A CA 1
ATOM 3093 C C . TYR A 1 392 ? -0.103 10.988 6.245 1.00 79.75 392 TYR A C 1
ATOM 3095 O O . TYR A 1 392 ? -0.748 11.287 7.250 1.00 79.75 392 TYR A O 1
ATOM 3103 N N . GLN A 1 393 ? 0.085 11.868 5.261 1.00 74.25 393 GLN A N 1
ATOM 3104 C CA . GLN A 1 393 ? -0.496 13.212 5.262 1.00 74.25 393 GLN A CA 1
ATOM 3105 C C . GLN A 1 393 ? -0.861 13.619 3.832 1.00 74.25 393 GLN A C 1
ATOM 3107 O O . GLN A 1 393 ? -0.028 13.524 2.928 1.00 74.25 393 GLN A O 1
ATOM 3112 N N . ARG A 1 394 ? -2.094 14.100 3.617 1.00 69.62 394 ARG A N 1
ATOM 3113 C CA . ARG A 1 394 ? -2.453 14.783 2.363 1.00 69.62 394 ARG A CA 1
ATOM 3114 C C . ARG A 1 394 ? -2.016 16.248 2.425 1.00 69.62 394 ARG A C 1
ATOM 3116 O O . ARG A 1 394 ? -1.973 16.848 3.500 1.00 69.62 394 ARG A O 1
ATOM 3123 N N . GLN A 1 395 ? -1.719 16.835 1.266 1.00 61.78 395 GLN A N 1
ATOM 3124 C CA . GLN A 1 395 ? -1.467 18.275 1.162 1.00 61.78 395 GLN A CA 1
ATOM 3125 C C . GLN A 1 395 ? -2.654 19.042 1.773 1.00 61.78 395 GLN A C 1
ATOM 3127 O O . GLN A 1 395 ? -3.805 18.709 1.503 1.00 61.78 395 GLN A O 1
ATOM 3132 N N . ASN A 1 396 ? -2.362 20.032 2.622 1.00 64.75 396 ASN A N 1
ATOM 3133 C CA . ASN A 1 396 ? -3.324 20.901 3.322 1.00 64.75 396 ASN A CA 1
ATOM 3134 C C . ASN A 1 396 ? -4.135 20.279 4.479 1.00 64.75 396 ASN A C 1
ATOM 3136 O O . ASN A 1 396 ? -5.037 20.934 4.993 1.00 64.75 396 ASN A O 1
ATOM 3140 N N . GLN A 1 397 ? -3.819 19.064 4.946 1.00 70.88 397 GLN A N 1
ATOM 3141 C CA . GLN A 1 397 ? -4.449 18.521 6.159 1.00 70.88 397 GLN A CA 1
ATOM 3142 C C . GLN A 1 397 ? -3.716 18.954 7.437 1.00 70.88 397 GLN A C 1
ATOM 3144 O O . GLN A 1 397 ? -2.498 18.792 7.550 1.00 70.88 397 GLN A O 1
ATOM 3149 N N . PHE A 1 398 ? -4.481 19.459 8.411 1.00 74.19 398 PHE A N 1
ATOM 3150 C CA . PHE A 1 398 ? -3.993 19.861 9.739 1.00 74.19 398 PHE A CA 1
ATOM 3151 C C . PHE A 1 398 ? -3.781 18.681 10.698 1.00 74.19 398 PHE A C 1
ATOM 3153 O O . PHE A 1 398 ? -3.008 18.794 11.649 1.00 74.19 398 PHE A O 1
ATOM 3160 N N . VAL A 1 399 ? -4.443 17.553 10.426 1.00 80.06 399 VAL A N 1
ATOM 3161 C CA . VAL A 1 399 ? -4.286 16.296 11.162 1.00 80.06 399 VAL A CA 1
ATOM 3162 C C . VAL A 1 399 ? -3.359 15.376 10.378 1.00 80.06 399 VAL A C 1
ATOM 3164 O O . VAL A 1 399 ? -3.583 15.094 9.199 1.00 80.06 399 VAL A O 1
ATOM 3167 N N . VAL A 1 400 ? -2.302 14.918 11.040 1.00 84.12 400 VAL A N 1
ATOM 3168 C CA . VAL A 1 400 ? -1.350 13.946 10.503 1.00 84.12 400 VAL A CA 1
ATOM 3169 C C . VAL A 1 400 ? -1.771 12.552 10.957 1.00 84.12 400 VAL A C 1
ATOM 3171 O O . VAL A 1 400 ? -2.042 12.352 12.137 1.00 84.12 400 VAL A O 1
ATOM 3174 N N . ARG A 1 401 ? -1.821 11.585 10.036 1.00 87.88 401 ARG A N 1
ATOM 3175 C CA . ARG A 1 401 ? -2.164 10.193 10.347 1.00 87.88 401 ARG A CA 1
ATOM 3176 C C . ARG A 1 401 ? -0.891 9.412 10.651 1.00 87.88 401 ARG A C 1
ATOM 3178 O O . ARG A 1 401 ? -0.046 9.248 9.772 1.00 87.88 401 ARG A O 1
ATOM 3185 N N . GLU A 1 402 ? -0.744 8.934 11.879 1.00 89.62 402 GLU A N 1
ATOM 3186 C CA . GLU A 1 402 ? 0.259 7.933 12.243 1.00 89.62 402 GLU A CA 1
ATOM 3187 C C . GLU A 1 402 ? -0.374 6.545 12.148 1.00 89.62 402 GLU A C 1
ATOM 3189 O O . GLU A 1 402 ? -1.351 6.259 12.830 1.00 89.62 402 GLU A O 1
ATOM 3194 N N . ILE A 1 403 ? 0.190 5.670 11.322 1.00 91.56 403 ILE A N 1
ATOM 3195 C CA . ILE A 1 403 ? -0.184 4.260 11.270 1.00 91.56 403 ILE A CA 1
ATOM 3196 C C . ILE A 1 403 ? 0.637 3.520 12.318 1.00 91.56 403 ILE A C 1
ATOM 3198 O O . ILE A 1 403 ? 1.875 3.517 12.273 1.00 91.56 403 ILE A O 1
ATOM 3202 N N . VAL A 1 404 ? -0.060 2.886 13.256 1.00 91.31 404 VAL A N 1
ATOM 3203 C CA . VAL A 1 404 ? 0.543 2.066 14.306 1.00 91.31 404 VAL A CA 1
ATOM 3204 C C . VAL A 1 404 ? 0.118 0.619 14.168 1.00 91.31 404 VAL A C 1
ATOM 3206 O O . VAL A 1 404 ? -1.000 0.332 13.749 1.00 91.31 404 VAL A O 1
ATOM 3209 N N . VAL A 1 405 ? 1.014 -0.286 14.559 1.00 92.69 405 VAL A N 1
ATOM 3210 C CA . VAL A 1 405 ? 0.708 -1.711 14.655 1.00 92.69 405 VAL A CA 1
ATOM 3211 C C . VAL A 1 405 ? 1.010 -2.197 16.064 1.00 92.69 405 VAL A C 1
ATOM 3213 O O . VAL A 1 405 ? 2.114 -1.991 16.574 1.00 92.69 405 VAL A O 1
ATOM 3216 N N . GLY A 1 406 ? 0.009 -2.800 16.698 1.00 93.75 406 GLY A N 1
ATOM 3217 C CA . GLY A 1 406 ? 0.101 -3.388 18.027 1.00 93.75 406 GLY A CA 1
ATOM 3218 C C . GLY A 1 406 ? -0.125 -4.890 17.972 1.00 93.75 406 GLY A C 1
ATOM 3219 O O . GLY A 1 406 ? -1.146 -5.339 17.465 1.00 93.75 406 GLY A O 1
ATOM 3220 N N . THR A 1 407 ? 0.800 -5.666 18.526 1.00 94.94 407 THR A N 1
ATOM 3221 C CA . THR A 1 407 ? 0.703 -7.128 18.621 1.00 94.94 407 THR A CA 1
ATOM 3222 C C . THR A 1 407 ? 0.307 -7.528 20.042 1.00 94.94 407 THR A C 1
ATOM 3224 O O . THR A 1 407 ? 1.005 -7.160 20.992 1.00 94.94 407 THR A O 1
ATOM 3227 N N . LYS A 1 408 ? -0.809 -8.251 20.218 1.00 95.31 408 LYS A N 1
ATOM 3228 C CA . LYS A 1 408 ? -1.300 -8.695 21.535 1.00 95.31 408 LYS A CA 1
ATOM 3229 C C . LYS A 1 408 ? -0.252 -9.590 22.205 1.00 95.31 408 LYS A C 1
ATOM 3231 O O . LYS A 1 408 ? 0.211 -10.571 21.617 1.00 95.31 408 LYS A O 1
ATOM 3236 N N . ARG A 1 409 ? 0.145 -9.235 23.432 1.00 90.00 409 ARG A N 1
ATOM 3237 C CA . ARG A 1 409 ? 1.003 -10.081 24.277 1.00 90.00 409 ARG A CA 1
ATOM 3238 C C . ARG A 1 409 ? 0.190 -11.276 24.781 1.00 90.00 409 ARG A C 1
ATOM 3240 O O . ARG A 1 409 ? -1.029 -11.161 24.901 1.00 90.00 409 ARG A O 1
ATOM 3247 N N . LYS A 1 410 ? 0.871 -12.399 25.027 1.00 74.88 410 LYS A N 1
ATOM 3248 C CA . LYS A 1 410 ? 0.255 -13.568 25.668 1.00 74.88 410 LYS A CA 1
ATOM 3249 C C . LYS A 1 410 ? -0.349 -13.203 27.015 1.00 74.88 410 LYS A C 1
ATOM 3251 O O . LYS A 1 410 ? 0.258 -12.347 27.703 1.00 74.88 410 LYS A O 1
#

Nearest PDB structures (foldseek):
  1ne2-assembly1_A  TM=6.257E-01  e=5.183E-06  Thermoplasma acidophilum
  2as0-assembly1_B  TM=5.092E-01  e=9.567E-07  Pyrococcus horikoshii
  3lkd-assembly1_A  TM=5.550E-01  e=1.043E-05  Streptococcus thermophilus LMG 18311
  3lkd-assembly2_B  TM=5.942E-01  e=2.649E-05  Streptococcus thermophilus LMG 18311
  1nkv-assembly1_A  TM=6.802E-01  e=1.354E-04  Escherichia coli

pLDDT: mean 88.54, std 10.68, range [41.81, 98.81]

Secondary structure (DSSP, 8-state):
-EEEEEEE-S-HHHHHHHHHHHHHHHH-TTSEEEEEEETTEEEEEE--SS--HHHHHHH-SSEEEEEEEEE---TTS-HHHHHHHHT-HHHHHHH--SSSS-EEEEEEEEETT----HHHHHHHHHHHHHHHHHHHHTT--EEEPPPSSSS--HHHHHHTTTTTSSEEEEEEEETTEEEEEEEEEE--HHHHHHHHHS-S---TTT-PPPHHHHHHHHHHHT--TTS-EEETT-TT-HHHHHHHHTT---EEEEES-HHHHHHHHHHHHHHHHHHT---SSPPPEEE--GGGGGGTS-TT-EEEEEE-----SPP-S---HHHHHHHHHHHHHHHHHHHHHHHHHEEEEEEEEEEEEEEEETTEEE------TTEEEP----SS-TT-PEEE--TT-SEEEEEEEEEEP-